Protein AF-A0A0L0BW23-F1 (afdb_monomer_lite)

Foldseek 3Di:
DDDDDDDDPVCLADWDKDKDKDKDWDWDQDPPRDTDTDIDIGIDMDTDHHQDDQLQEEEEEPQQFFDPPDAQEADLFPVDPPDGGDRFGDDCVTQLVVLNVVSVVVVHDYDYDNAAQVQDDLLSHLEYEAEAGAFAHDPVRLVVVLCSQAPQQYAYEYAYGAWAQLLQVLSWDQDPVVRDTGGHLTYSHNQVRVQLSCVQQQWHWFNFFWWDWWDQPPDIFTFGRFIFTDTDDQDPLKFWFKTFTARVSCCSNVVDDPVPPPRRGDITTFKIKDWDDPVSGDDRDDDQWADEDPPPPPPDDPPDDDDDDVVVVVVVVPVVDDDDDDPPPPPPDPPPPDPDDPDPSLRHAMYMYGGHNVLSTPPDTPHHPSVVVVQSSCCGRVVDHDPSRVVSGPSVVVVPPPPPGHHDGRYPPRPCQVRHPFADVVDRTHGDPGDDDDDDDDPPDPPDPDDPPPDDCVVVCVVVVVVPPDD

Organism: Lucilia cuprina (NCBI:txid7375)

pLDDT: mean 75.58, std 22.57, range [23.94, 98.06]

Radius of gyration: 25.09 Å; chains: 1; bounding box: 64×67×76 Å

Secondary structure (DSSP, 8-state):
--------GGGTT--EEEEEEEEEEEEEE-TTS-EEEEEEEEEEEEEE-PPPPGGGEEEEE-TTSPPSSSS--B-S-TT--S--B--S---TTTTTHHHHHHHHHTT-EEEEE-S-GGGS-GGG-SEEEEES--SPPPHHHHHHHHHHHHTS--EEEEE-----HHHHHHS-EEETTTTEEE--SS-SS-HHHHHHHHGGGT--EEEEEEEEEEEETTEEEEEEEEEEE------TT-EEEEEEEEEHHHHHHHT--TTTS----EEEEEEEEEE--GGG-PPP---SS--B--TTS--S-SS---S--HHHHHHHHHTTSS----------------S-----GGGS-EEEEES--TTT-SSS-SS--HHHHHHHHHHHHH----HHHHHT--HHHHTT-----PPP-B-TT--GGGT-SSEETTEEEEEPPPPPP----------SS-------THHHHHHHTTT----

Sequence (471 aa):
MLIGTIVNDKACFFEGESKGHITVKIQTSQFDDTFNTTTIIFPITVKIVSKPPRHKRILWDQFHNLQYPPGYIPRDNLRIKSDPLDWRSDHIHTNYRDMYQHLRNLGYYIDTLGMPYTCFNASNYGTLMIVDPEEEFFDEEIYKLQEDVFEFGLGIIIFADWYNSSVMNKMKFFDENTREWWIPDTGGSNIPALNDMLQGFGISLTDNVVEGYFRLGEHNMYYASGSTLGLFPKHPDNIVINAKLNDQGAEIINNVNIAAYNRIKTKYPIIGLFQMHPIDRKTISIPRLFGVINTGNDVFDTSNINISNPILNKRVLLESNMKSVTEIRDTNYNSKIEPGMFHDKNKLGRIVLMGDSNCIDSTFTDKYCLWLLKAFLEYTMNSYTSSLLKQLNSISLYSNIKTHQTLPRRVKNSRLYKFSKVVKPTNSLKKRHIQSCEELIFNKHYYNNLSKTVLNFAAFLNKLQEINYNL

InterPro domains:
  IPR050131 Subtilisin-like serine protease [PTHR43806] (44-228)
  IPR057032 MBTPS1, fourth domain [PF23090] (52-275)
  IPR057032 MBTPS1, fourth domain [PF23090] (328-388)

Structure (mmCIF, N/CA/C/O backbone):
data_AF-A0A0L0BW23-F1
#
_entry.id   AF-A0A0L0BW23-F1
#
loop_
_atom_site.group_PDB
_atom_site.id
_atom_site.type_symbol
_atom_site.label_atom_id
_atom_site.label_alt_id
_atom_site.label_comp_id
_atom_site.label_asym_id
_atom_site.label_entity_id
_atom_site.label_seq_id
_atom_site.pdbx_PDB_ins_code
_atom_site.Cartn_x
_atom_site.Cartn_y
_atom_site.Cartn_z
_atom_site.occupancy
_atom_site.B_iso_or_equiv
_atom_site.auth_seq_id
_atom_site.auth_comp_id
_atom_site.auth_asym_id
_atom_site.auth_atom_id
_atom_site.pdbx_PDB_model_num
ATOM 1 N N . MET A 1 1 ? -8.474 19.114 -11.677 1.00 39.12 1 MET A N 1
ATOM 2 C CA . MET A 1 1 ? -9.175 20.124 -10.859 1.00 39.12 1 MET A CA 1
ATOM 3 C C . MET A 1 1 ? -9.793 19.372 -9.697 1.00 39.12 1 MET A C 1
ATOM 5 O O . MET A 1 1 ? -10.620 18.511 -9.952 1.00 39.12 1 MET A O 1
ATOM 9 N N . LEU A 1 2 ? -9.330 19.607 -8.470 1.00 43.69 2 LEU A N 1
ATOM 10 C CA . LEU A 1 2 ? -9.950 19.044 -7.268 1.00 43.69 2 LEU A CA 1
ATOM 11 C C . LEU A 1 2 ? -10.985 20.049 -6.769 1.00 43.69 2 LEU A C 1
ATOM 13 O O . LEU A 1 2 ? -10.685 21.235 -6.648 1.00 43.69 2 LEU A O 1
ATOM 17 N N . ILE A 1 3 ? -12.209 19.587 -6.540 1.00 52.44 3 ILE A N 1
ATOM 18 C CA . ILE A 1 3 ? -13.288 20.400 -5.980 1.00 52.44 3 ILE A CA 1
ATOM 19 C C . ILE A 1 3 ? -13.660 19.750 -4.659 1.00 52.44 3 ILE A C 1
ATOM 21 O O . ILE A 1 3 ? -14.210 18.653 -4.636 1.00 52.44 3 ILE A O 1
ATOM 25 N N . GLY A 1 4 ? -13.302 20.417 -3.567 1.00 54.16 4 GLY A N 1
ATOM 26 C CA . GLY A 1 4 ? -13.593 19.976 -2.210 1.00 54.16 4 GLY A CA 1
ATOM 27 C C . GLY A 1 4 ? -14.682 20.837 -1.585 1.00 54.16 4 GLY A C 1
ATOM 28 O O . GLY A 1 4 ? -14.716 22.049 -1.785 1.00 54.16 4 GLY A O 1
ATOM 29 N N . THR A 1 5 ? -15.563 20.210 -0.809 1.00 57.28 5 THR A N 1
ATOM 30 C CA . THR A 1 5 ? -16.450 20.922 0.119 1.00 57.28 5 THR A CA 1
ATOM 31 C C . THR A 1 5 ? -15.951 20.634 1.524 1.00 57.28 5 THR A C 1
ATOM 33 O O . THR A 1 5 ? -15.813 19.470 1.890 1.00 57.28 5 THR A O 1
ATOM 36 N N . ILE A 1 6 ? -15.658 21.675 2.299 1.00 63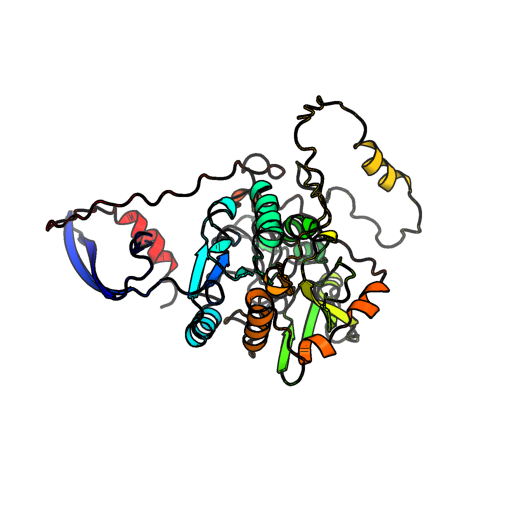.00 6 ILE A N 1
ATOM 37 C CA . ILE A 1 6 ? -15.149 21.536 3.665 1.00 63.00 6 ILE A CA 1
ATOM 38 C C . ILE A 1 6 ? -16.241 21.995 4.618 1.00 63.00 6 ILE A C 1
ATOM 40 O O . ILE A 1 6 ? -16.821 23.068 4.447 1.00 63.00 6 ILE A O 1
ATOM 44 N N . VAL A 1 7 ? -16.505 21.178 5.630 1.00 65.06 7 VAL A N 1
ATOM 45 C CA . VAL A 1 7 ? -17.408 21.515 6.727 1.00 65.06 7 VAL A CA 1
ATOM 46 C C . VAL A 1 7 ? -16.549 21.903 7.925 1.00 65.06 7 VAL A C 1
ATOM 48 O O . VAL A 1 7 ? -15.596 21.206 8.257 1.00 65.06 7 VAL A O 1
ATOM 51 N N . ASN A 1 8 ? -16.862 23.037 8.553 1.00 72.25 8 ASN A N 1
ATOM 52 C CA . ASN A 1 8 ? -16.177 23.488 9.766 1.00 72.25 8 ASN A CA 1
ATOM 53 C C . ASN A 1 8 ? -16.374 22.460 10.896 1.00 72.25 8 ASN A C 1
ATOM 55 O O . ASN A 1 8 ? -17.471 21.925 11.043 1.00 72.25 8 ASN A O 1
ATOM 59 N N . ASP A 1 9 ? -15.364 22.249 11.742 1.00 71.19 9 ASP A N 1
ATOM 60 C CA . ASP A 1 9 ? -15.430 21.345 12.900 1.00 71.19 9 ASP A CA 1
ATOM 61 C C . ASP A 1 9 ? -16.621 21.632 13.828 1.00 71.19 9 ASP A C 1
ATOM 63 O O . ASP A 1 9 ? -17.213 20.712 14.392 1.00 71.19 9 ASP A O 1
ATOM 67 N N . LYS A 1 10 ? -17.050 22.898 13.944 1.00 75.12 10 LYS A N 1
ATOM 68 C CA . LYS A 1 10 ? -18.252 23.271 14.721 1.00 75.12 10 LYS A CA 1
ATOM 69 C C . LYS A 1 10 ? -19.551 22.673 14.163 1.00 75.12 10 LYS A C 1
ATOM 71 O O . LYS A 1 10 ? -20.534 22.571 14.889 1.00 75.12 10 LYS A O 1
ATOM 76 N N . ALA A 1 11 ? -19.553 22.274 12.894 1.00 76.56 11 ALA A N 1
ATOM 77 C CA . ALA A 1 11 ? -20.663 21.651 12.182 1.00 76.56 11 ALA A CA 1
ATOM 78 C C . ALA A 1 11 ? -20.442 20.138 11.960 1.00 76.56 11 ALA A C 1
ATOM 80 O O . ALA A 1 11 ? -21.020 19.551 11.053 1.00 76.56 11 ALA A O 1
ATOM 81 N N . CYS A 1 12 ? -19.644 19.484 12.814 1.00 76.06 12 CYS A N 1
ATOM 82 C CA . CYS A 1 12 ? -19.354 18.042 12.772 1.00 76.06 12 CYS A CA 1
ATOM 83 C C . CYS A 1 12 ? -20.610 17.140 12.715 1.00 76.06 12 CYS A C 1
ATOM 85 O O . CYS A 1 12 ? -20.585 16.071 12.106 1.00 76.06 12 CYS A O 1
ATOM 87 N N . PHE A 1 13 ? -21.716 17.577 13.327 1.00 84.69 13 PHE A N 1
ATOM 88 C CA . PHE A 1 13 ? -22.992 16.848 13.371 1.00 84.69 13 PHE A CA 1
ATOM 89 C C . PHE A 1 13 ? -24.015 17.325 12.331 1.00 84.69 13 PHE A C 1
ATOM 91 O O . PHE A 1 13 ? -25.173 16.923 12.386 1.00 84.69 13 PHE A O 1
ATOM 98 N N . PHE A 1 14 ? -23.623 18.214 11.418 1.00 83.88 14 PHE A N 1
ATOM 99 C CA . PHE A 1 14 ? -24.536 18.746 10.417 1.00 83.88 14 PHE A CA 1
ATOM 100 C C . PHE A 1 14 ? -24.857 17.699 9.346 1.00 83.88 14 PHE A C 1
ATOM 102 O O . PHE A 1 14 ? -23.971 17.016 8.833 1.00 83.88 14 PHE A O 1
ATOM 109 N N . GLU A 1 15 ? -26.130 17.631 8.971 1.00 86.38 15 GLU A N 1
ATOM 110 C CA . GLU A 1 15 ? -26.631 16.812 7.873 1.00 86.38 15 GLU A CA 1
ATOM 111 C C . GLU A 1 15 ? -27.457 17.691 6.936 1.00 86.38 15 GLU A C 1
ATOM 113 O O . GLU A 1 15 ? -28.238 18.534 7.380 1.00 86.38 15 GLU A O 1
ATOM 118 N N . GLY A 1 16 ? -27.280 17.514 5.630 1.00 85.38 16 GLY A N 1
ATOM 119 C CA . GLY A 1 16 ? -27.999 18.312 4.646 1.00 85.38 16 GLY A CA 1
ATOM 120 C C . GLY A 1 16 ? -27.529 18.076 3.221 1.00 85.38 16 GLY A C 1
ATOM 121 O O . GLY A 1 16 ? -26.790 17.139 2.926 1.00 85.38 16 GLY A O 1
ATOM 122 N N . GLU A 1 17 ? -27.946 18.955 2.321 1.00 85.12 17 GLU A N 1
ATOM 123 C CA . GLU A 1 17 ? -27.514 18.954 0.927 1.00 85.12 17 GLU A CA 1
ATOM 124 C C . GLU A 1 17 ? -26.938 20.321 0.572 1.00 85.12 17 GLU A C 1
ATOM 126 O O . GLU A 1 17 ? -27.523 21.358 0.884 1.00 85.12 17 GLU A O 1
ATOM 131 N N . SER A 1 18 ? -25.797 20.318 -0.107 1.00 80.31 18 SER A N 1
ATOM 132 C CA . SER A 1 18 ? -25.211 21.499 -0.728 1.00 80.31 18 SER A CA 1
ATOM 133 C C . SER A 1 18 ? -25.379 21.395 -2.237 1.00 80.31 18 SER A C 1
ATOM 135 O O . SER A 1 18 ? -25.092 20.354 -2.829 1.00 80.31 18 SER A O 1
ATOM 137 N N . LYS A 1 19 ? -25.862 22.463 -2.868 1.00 83.75 19 LYS A N 1
ATOM 138 C CA . LYS A 1 19 ? -26.079 22.534 -4.316 1.00 83.75 19 LYS A CA 1
ATOM 139 C C . LYS A 1 19 ? -25.205 23.634 -4.898 1.00 83.75 19 LYS A C 1
ATOM 141 O O . LYS A 1 19 ? -25.092 24.715 -4.329 1.00 83.75 19 LYS A O 1
ATOM 146 N N . GLY A 1 20 ? -24.600 23.357 -6.042 1.00 80.94 20 GLY A N 1
ATOM 147 C CA . GLY A 1 20 ? -23.739 24.280 -6.767 1.00 80.94 20 GLY A CA 1
ATOM 148 C C . GLY A 1 20 ? -23.702 23.939 -8.249 1.00 80.94 20 GLY A C 1
ATOM 149 O O . GLY A 1 20 ? -24.426 23.064 -8.721 1.00 80.94 20 GLY A O 1
ATOM 150 N N . HIS A 1 21 ? -22.863 24.636 -9.001 1.00 81.12 21 HIS A N 1
ATOM 151 C CA . HIS A 1 21 ? -22.611 24.311 -10.398 1.00 81.12 21 HIS A CA 1
ATOM 152 C C . HIS A 1 21 ? -21.167 24.648 -10.772 1.00 81.12 21 HIS A C 1
ATOM 154 O O . HIS A 1 21 ? -20.599 25.616 -10.269 1.00 81.12 21 HIS A O 1
ATOM 160 N N . ILE A 1 22 ? -20.572 23.848 -11.654 1.00 82.88 22 ILE A N 1
ATOM 161 C CA . ILE A 1 22 ? -19.293 24.149 -12.300 1.00 82.88 22 ILE A CA 1
ATOM 162 C C . ILE A 1 22 ? -19.591 24.734 -13.668 1.00 82.88 22 ILE A C 1
ATOM 164 O O . ILE A 1 22 ? -20.275 24.112 -14.475 1.00 82.88 22 ILE A O 1
ATOM 168 N N . THR A 1 23 ? -19.018 25.894 -13.951 1.00 82.56 23 THR A N 1
ATOM 169 C CA . THR A 1 23 ? -19.115 26.528 -15.263 1.00 82.56 23 THR A CA 1
ATOM 170 C C . THR A 1 23 ? -17.801 26.340 -16.011 1.00 82.56 23 THR A C 1
ATOM 172 O O . THR A 1 23 ? -16.781 26.905 -15.620 1.00 82.56 23 THR A O 1
ATOM 175 N N . VAL A 1 24 ? -17.819 25.564 -17.094 1.00 84.81 24 VAL A N 1
ATOM 176 C CA . VAL A 1 24 ? -16.678 25.379 -17.999 1.00 84.81 24 VAL A CA 1
ATOM 177 C C . VAL A 1 24 ? -16.881 26.265 -19.221 1.00 84.81 24 VAL A C 1
ATOM 179 O O . VAL A 1 24 ? -17.866 26.122 -19.940 1.00 84.81 24 VAL A O 1
ATOM 182 N N . LYS A 1 25 ? -15.956 27.198 -19.457 1.00 85.31 25 LYS A N 1
ATOM 183 C CA . LYS A 1 25 ? -15.971 28.081 -20.630 1.00 85.31 25 LYS A CA 1
ATOM 184 C C . LYS A 1 25 ? -14.953 27.589 -21.644 1.00 85.31 25 LYS A C 1
ATOM 186 O O . LYS A 1 25 ? -13.765 27.754 -21.408 1.00 85.31 25 LYS A O 1
ATOM 191 N N . ILE A 1 26 ? -15.408 26.999 -22.740 1.00 86.00 26 ILE A N 1
ATOM 192 C CA . ILE A 1 26 ? -14.562 26.507 -23.826 1.00 86.00 26 ILE A CA 1
ATOM 193 C C . ILE A 1 26 ? -14.404 27.626 -24.850 1.00 86.00 26 ILE A C 1
ATOM 195 O O . ILE A 1 26 ? -15.394 28.133 -25.374 1.00 86.00 26 ILE A O 1
ATOM 199 N N . GLN A 1 27 ? -13.163 28.015 -25.127 1.00 84.44 27 GLN A N 1
ATOM 200 C CA . GLN A 1 27 ? -12.836 28.986 -26.168 1.00 84.44 27 GLN A CA 1
ATOM 201 C C . GLN A 1 27 ? -12.273 28.247 -27.381 1.00 84.44 27 GLN A C 1
ATOM 203 O O . GLN A 1 27 ? -11.244 27.584 -27.279 1.00 84.44 27 GLN A O 1
ATOM 208 N N . THR A 1 28 ? -12.953 28.352 -28.519 1.00 81.88 28 THR A N 1
ATOM 209 C CA . THR A 1 28 ? -12.502 27.798 -29.799 1.00 81.88 28 THR A CA 1
ATOM 210 C C . THR A 1 28 ? -12.083 28.934 -30.723 1.00 81.88 28 THR A C 1
ATOM 212 O O . THR A 1 28 ? -12.876 29.847 -30.963 1.00 81.88 28 THR A O 1
ATOM 215 N N . SER A 1 29 ? -10.858 28.869 -31.242 1.00 78.94 29 SER A N 1
ATOM 216 C CA . SER A 1 29 ? -10.360 29.794 -32.264 1.00 78.94 29 SER A CA 1
ATOM 217 C C . SER A 1 29 ? -10.845 29.356 -33.646 1.00 78.94 29 SER A C 1
ATOM 219 O O . SER A 1 29 ? -10.688 28.187 -33.999 1.00 78.94 29 SER A O 1
ATOM 221 N N . GLN A 1 30 ? -11.418 30.271 -34.429 1.00 74.19 30 GLN A N 1
ATOM 222 C CA . GLN A 1 30 ? -11.630 30.082 -35.872 1.00 74.19 30 GLN A CA 1
ATOM 223 C C . GLN A 1 30 ? -10.458 30.663 -36.682 1.00 74.19 30 GLN A C 1
ATOM 225 O O . GLN A 1 30 ? -9.606 31.353 -36.127 1.00 74.19 30 GLN A O 1
ATOM 230 N N . PHE A 1 31 ? -10.411 30.352 -37.985 1.00 66.44 31 PHE A N 1
ATOM 231 C CA . PHE A 1 31 ? -9.346 30.764 -38.914 1.00 66.44 31 PHE A CA 1
ATOM 232 C C . PHE A 1 31 ? -9.190 32.295 -39.069 1.00 66.44 31 PHE A C 1
ATOM 234 O O . PHE A 1 31 ? -8.135 32.731 -39.512 1.00 66.44 31 PHE A O 1
ATOM 241 N N . ASP A 1 32 ? -10.182 33.090 -38.648 1.00 62.34 32 ASP A N 1
ATOM 242 C CA . ASP A 1 32 ? -10.215 34.558 -38.785 1.00 62.34 32 ASP A CA 1
ATOM 243 C C . ASP A 1 32 ? -10.050 35.313 -37.442 1.00 62.34 32 ASP A C 1
ATOM 245 O O . ASP A 1 32 ? -10.725 36.314 -37.209 1.00 62.34 32 ASP A O 1
ATOM 249 N N . ASP A 1 33 ? -9.225 34.823 -36.505 1.00 64.12 33 ASP A N 1
ATOM 250 C CA . ASP A 1 33 ? -8.967 35.458 -35.187 1.00 64.12 33 ASP A CA 1
ATOM 251 C C . ASP A 1 33 ? -10.222 35.727 -34.316 1.00 64.12 33 ASP A C 1
ATOM 253 O O . ASP A 1 33 ? -10.187 36.449 -33.314 1.00 64.12 33 ASP A O 1
ATOM 257 N N . THR A 1 34 ? -11.356 35.110 -34.652 1.00 69.75 34 THR A N 1
ATOM 258 C CA . THR A 1 34 ? -12.592 35.173 -33.866 1.00 69.75 34 THR A CA 1
ATOM 259 C C . THR A 1 34 ? -12.654 34.006 -32.879 1.00 69.75 34 THR A C 1
ATOM 261 O O . THR A 1 34 ? -12.504 32.835 -33.238 1.00 69.75 34 THR A O 1
ATOM 264 N N . PHE A 1 35 ? -12.874 34.322 -31.597 1.00 75.50 35 PHE A N 1
ATOM 265 C CA . PHE A 1 35 ? -13.019 33.327 -30.533 1.00 75.50 35 PHE A CA 1
ATOM 266 C C . PHE A 1 35 ? -14.495 33.067 -30.241 1.00 75.50 35 PHE A C 1
ATOM 268 O O . PHE A 1 35 ? -15.178 33.906 -29.648 1.00 75.50 35 PHE A O 1
ATOM 275 N N . ASN A 1 36 ? -14.976 31.868 -30.561 1.00 79.94 36 ASN A N 1
ATOM 276 C CA . ASN A 1 36 ? -16.272 31.414 -30.068 1.00 79.94 36 ASN A CA 1
ATOM 277 C C . ASN A 1 36 ? -16.104 30.878 -28.647 1.00 79.94 36 ASN A C 1
ATOM 279 O O . ASN A 1 36 ? -15.325 29.959 -28.399 1.00 79.94 36 ASN A O 1
ATOM 283 N N . THR A 1 37 ? -16.832 31.468 -27.697 1.00 82.31 37 THR A N 1
ATOM 284 C CA . THR A 1 37 ? -16.856 30.996 -26.308 1.00 82.31 37 THR A CA 1
ATOM 285 C C . THR A 1 37 ? -18.155 30.240 -26.060 1.00 82.31 37 THR A C 1
ATOM 287 O O . THR A 1 37 ? -19.226 30.842 -26.034 1.00 82.31 37 THR A O 1
ATOM 290 N N . THR A 1 38 ? -18.074 28.932 -25.834 1.00 86.25 38 THR A N 1
ATOM 291 C CA . THR A 1 38 ? -19.207 28.124 -25.372 1.00 86.25 38 THR A CA 1
ATOM 292 C C . THR A 1 38 ? -19.102 27.913 -23.867 1.00 86.25 38 THR A C 1
ATOM 294 O O . THR A 1 38 ? -18.020 27.720 -23.320 1.00 86.25 38 THR A O 1
ATOM 297 N N . THR A 1 39 ? -20.224 28.021 -23.160 1.00 89.12 39 THR A N 1
ATOM 298 C CA . THR A 1 39 ? -20.264 27.858 -21.703 1.00 89.12 39 THR A CA 1
ATOM 299 C C . THR A 1 39 ? -21.129 26.656 -21.362 1.00 89.12 39 THR A C 1
ATOM 301 O O . THR A 1 39 ? -22.306 26.632 -21.706 1.00 89.12 39 THR A O 1
ATOM 304 N N . ILE A 1 40 ? -20.548 25.673 -20.679 1.00 89.62 40 ILE A N 1
ATOM 305 C CA . ILE A 1 40 ? -21.228 24.468 -20.204 1.00 89.62 40 ILE A CA 1
ATOM 306 C C . ILE A 1 40 ? -21.357 24.565 -18.686 1.00 89.62 40 ILE A C 1
ATOM 308 O O . ILE A 1 40 ? -20.383 24.866 -17.995 1.00 89.62 40 ILE A O 1
ATOM 312 N N . ILE A 1 41 ? -22.560 24.326 -18.166 1.00 87.56 41 ILE A N 1
ATOM 313 C CA . ILE A 1 41 ? -22.857 24.383 -16.733 1.00 87.56 41 ILE A CA 1
ATOM 314 C C . ILE A 1 41 ? -23.164 22.967 -16.247 1.00 87.56 41 ILE A C 1
ATOM 316 O O . ILE A 1 41 ? -24.126 22.349 -16.693 1.00 87.56 41 ILE A O 1
ATOM 320 N N . PHE A 1 42 ? -22.362 22.468 -15.312 1.00 86.94 42 PHE A N 1
ATOM 321 C CA . PHE A 1 42 ? -22.541 21.172 -14.667 1.00 86.94 42 PHE A CA 1
ATOM 322 C C . PHE A 1 42 ? -23.123 21.378 -13.265 1.00 86.94 42 PHE A C 1
ATOM 324 O O . PHE A 1 42 ? -22.395 21.835 -12.381 1.00 86.94 42 PHE A O 1
ATOM 331 N N . PRO A 1 43 ? -24.412 21.085 -13.022 1.00 86.38 43 PRO A N 1
ATOM 332 C CA . PRO A 1 43 ? -24.974 21.155 -11.680 1.00 86.38 43 PRO A CA 1
ATOM 333 C C . PRO A 1 43 ? -24.372 20.060 -10.793 1.00 86.38 43 PRO A C 1
ATOM 335 O O . PRO A 1 43 ? -24.221 18.914 -11.209 1.00 86.38 43 PRO A O 1
ATOM 338 N N . ILE A 1 44 ? -24.050 20.411 -9.552 1.00 83.75 44 ILE A N 1
ATOM 339 C CA . ILE A 1 44 ? -23.517 19.500 -8.540 1.00 83.75 44 ILE A CA 1
ATOM 340 C C . ILE A 1 44 ? -24.403 19.560 -7.309 1.00 83.75 44 ILE A C 1
ATOM 342 O O . ILE A 1 44 ? -24.734 20.635 -6.816 1.00 83.75 44 ILE A O 1
ATOM 346 N N . THR A 1 45 ? -24.748 18.387 -6.791 1.00 82.50 45 THR A N 1
ATOM 347 C CA . THR A 1 45 ? -25.376 18.239 -5.480 1.00 82.50 45 THR A CA 1
ATOM 348 C C . THR A 1 45 ? -24.490 17.340 -4.630 1.00 82.50 45 THR A C 1
ATOM 350 O O . THR A 1 45 ? -24.176 16.222 -5.030 1.00 82.50 45 THR A O 1
ATOM 353 N N . VAL A 1 46 ? -24.070 17.838 -3.471 1.00 83.25 46 VAL A N 1
ATOM 354 C CA . VAL A 1 46 ? -23.261 17.110 -2.492 1.00 83.25 46 VAL A CA 1
ATOM 355 C C . VAL A 1 46 ? -24.111 16.879 -1.255 1.00 83.25 46 VAL A C 1
ATOM 357 O O . VAL A 1 46 ? -24.581 17.827 -0.627 1.00 83.25 46 VAL A O 1
ATOM 360 N N . LYS A 1 47 ? -24.290 15.614 -0.881 1.00 83.50 47 LYS A N 1
ATOM 361 C CA . LYS A 1 47 ? -24.918 15.256 0.388 1.00 83.50 47 LYS A CA 1
ATOM 362 C C . LYS A 1 47 ? -23.892 15.389 1.510 1.00 83.50 47 LYS A C 1
ATOM 364 O O . LYS A 1 47 ? -22.843 14.750 1.465 1.00 83.50 47 LYS A O 1
ATOM 369 N N . ILE A 1 48 ? -24.206 16.205 2.508 1.00 83.94 48 ILE A N 1
ATOM 370 C CA . ILE A 1 48 ? -23.407 16.375 3.717 1.00 83.94 48 ILE A CA 1
ATOM 371 C C . ILE A 1 48 ? -23.976 15.441 4.783 1.00 83.94 48 ILE A C 1
ATOM 373 O O . ILE A 1 48 ? -25.177 15.450 5.056 1.00 83.94 48 ILE A O 1
ATOM 377 N N . VAL A 1 49 ? -23.106 14.618 5.357 1.00 85.88 49 VAL A N 1
ATOM 378 C CA . VAL A 1 49 ? -23.431 13.699 6.449 1.00 85.88 49 VAL A CA 1
ATOM 379 C C . VAL A 1 49 ? -22.630 14.080 7.685 1.00 85.88 49 VAL A C 1
ATOM 381 O O . VAL A 1 49 ? -21.538 14.641 7.569 1.00 85.88 49 VAL A O 1
ATOM 384 N N . SER A 1 50 ? -23.155 13.727 8.854 1.00 88.62 50 SER A N 1
ATOM 385 C CA . SER A 1 50 ? -22.432 13.852 10.112 1.00 88.62 50 SER A CA 1
ATOM 386 C C . SER A 1 50 ? -21.125 13.052 10.068 1.00 88.62 50 SER A C 1
ATOM 388 O O . SER A 1 50 ? -21.008 12.044 9.359 1.00 88.62 50 SER A O 1
ATOM 390 N N . LYS A 1 51 ? -20.111 13.512 10.813 1.00 88.25 51 LYS A N 1
ATOM 391 C CA . LYS A 1 51 ? -18.792 12.869 10.850 1.00 88.25 51 LYS A CA 1
ATOM 392 C C . LYS A 1 51 ? -18.942 11.388 11.229 1.00 88.25 51 LYS A C 1
ATOM 394 O O . LYS A 1 51 ? -19.370 11.092 12.348 1.00 88.25 51 LYS A O 1
ATOM 399 N N . PRO A 1 52 ? -18.555 10.450 10.344 1.00 91.62 52 PRO A N 1
ATOM 400 C CA . PRO A 1 52 ? -18.700 9.031 10.628 1.00 91.62 52 PRO A CA 1
ATOM 401 C C . PRO A 1 52 ? -17.867 8.619 11.849 1.00 91.62 52 PRO A C 1
ATOM 403 O O . PRO A 1 52 ? -16.802 9.197 12.099 1.00 91.62 52 PRO A O 1
ATOM 406 N N . PRO A 1 53 ? -18.297 7.592 12.601 1.00 92.44 53 PRO A N 1
ATOM 407 C CA . PRO A 1 53 ? -17.517 7.094 13.721 1.00 92.44 53 PRO A CA 1
ATOM 408 C C . PRO A 1 53 ? -16.167 6.548 13.240 1.00 92.44 53 PRO A C 1
ATOM 410 O O . PRO A 1 53 ? -16.053 5.997 12.144 1.00 92.44 53 PRO A O 1
ATOM 413 N N . ARG A 1 54 ? -15.145 6.652 14.097 1.00 91.81 54 ARG A N 1
ATOM 414 C CA . ARG A 1 54 ? -13.753 6.274 13.795 1.00 91.81 54 ARG A CA 1
ATOM 415 C C . ARG A 1 54 ? -13.620 4.876 13.173 1.00 91.81 54 ARG A C 1
ATOM 417 O O . ARG A 1 54 ? -12.948 4.726 12.161 1.00 91.81 54 ARG A O 1
ATOM 424 N N . HIS A 1 55 ? -14.320 3.878 13.716 1.00 91.69 55 HIS A N 1
ATOM 425 C CA . HIS A 1 55 ? -14.306 2.481 13.248 1.00 91.69 55 HIS A CA 1
ATOM 426 C C . HIS A 1 55 ? -15.001 2.249 11.888 1.00 91.69 55 HIS A C 1
ATOM 428 O O . HIS A 1 55 ? -15.153 1.111 11.458 1.00 91.69 55 HIS A O 1
ATOM 434 N N . LYS A 1 56 ? -15.473 3.307 11.216 1.00 94.06 56 LYS A N 1
ATOM 435 C CA . LYS A 1 56 ? -15.966 3.266 9.831 1.00 94.06 56 LYS A CA 1
ATOM 436 C C . LYS A 1 56 ? -15.128 4.117 8.880 1.00 94.06 56 LYS A C 1
ATOM 438 O O . LYS A 1 56 ? -15.450 4.171 7.698 1.00 94.06 56 LYS A O 1
ATOM 443 N N . ARG A 1 57 ? -14.089 4.797 9.373 1.00 95.38 57 ARG A N 1
ATOM 444 C CA . ARG A 1 57 ? -13.259 5.715 8.587 1.00 95.38 57 ARG A CA 1
ATOM 445 C C . ARG A 1 57 ? -11.923 5.074 8.247 1.00 95.38 57 ARG A C 1
ATOM 447 O O . ARG A 1 57 ? -11.151 4.726 9.143 1.00 95.38 57 ARG A O 1
ATOM 454 N N . ILE A 1 58 ? -11.675 4.956 6.953 1.00 97.38 58 ILE A N 1
ATOM 455 C CA . ILE A 1 58 ? -10.453 4.444 6.349 1.00 97.38 58 ILE A CA 1
ATOM 456 C C . ILE A 1 58 ? -9.719 5.636 5.741 1.00 97.38 58 ILE A C 1
ATOM 458 O O . ILE A 1 58 ? -10.329 6.459 5.058 1.00 97.38 58 ILE A O 1
ATOM 462 N N . LEU A 1 59 ? -8.421 5.729 5.996 1.00 97.25 59 LEU A N 1
ATOM 463 C CA . LEU A 1 59 ? -7.539 6.653 5.299 1.00 97.25 59 LEU A CA 1
ATOM 464 C C . LEU A 1 59 ? -6.771 5.859 4.245 1.00 97.25 59 LEU A C 1
ATOM 466 O O . LEU A 1 59 ? -6.109 4.886 4.590 1.00 97.25 59 LEU A O 1
ATOM 470 N N . TRP A 1 60 ? -6.902 6.235 2.980 1.00 96.88 60 TRP A N 1
ATOM 471 C CA . TRP A 1 60 ? -6.145 5.667 1.869 1.00 96.88 60 TRP A CA 1
ATOM 472 C C . TRP A 1 60 ? -4.891 6.499 1.641 1.00 96.88 60 TRP A C 1
ATOM 474 O O . TRP A 1 60 ? -4.998 7.709 1.441 1.00 96.88 60 TRP A O 1
ATOM 484 N N . ASP A 1 61 ? -3.723 5.874 1.664 1.00 96.44 61 ASP A N 1
ATOM 485 C CA . ASP A 1 61 ? -2.479 6.537 1.302 1.00 96.44 61 ASP A CA 1
ATOM 486 C C . ASP A 1 61 ? -2.352 6.658 -0.222 1.00 96.44 61 ASP A C 1
ATOM 488 O O . ASP A 1 61 ? -2.226 5.658 -0.912 1.00 96.44 61 ASP A O 1
ATOM 492 N N . GLN A 1 62 ? -2.402 7.889 -0.737 1.00 94.12 62 GLN A N 1
ATOM 493 C CA . GLN A 1 62 ? -2.112 8.210 -2.141 1.00 94.12 62 GLN A CA 1
ATOM 494 C C . GLN A 1 62 ? -0.742 8.894 -2.284 1.00 94.12 62 GLN A C 1
ATOM 496 O O . GLN A 1 62 ? -0.233 9.073 -3.394 1.00 94.12 62 GLN A O 1
ATOM 501 N N . PHE A 1 63 ? -0.149 9.346 -1.173 1.00 93.56 63 PHE A N 1
ATOM 502 C CA . PHE A 1 63 ? 1.094 10.103 -1.192 1.00 93.56 63 PHE A CA 1
ATOM 503 C C . PHE A 1 63 ? 2.296 9.212 -1.496 1.00 93.56 63 PHE A C 1
ATOM 505 O O . PHE A 1 63 ? 3.264 9.732 -2.043 1.00 93.56 63 PHE A O 1
ATOM 512 N N . HIS A 1 64 ? 2.229 7.902 -1.249 1.00 94.56 64 HIS A N 1
ATOM 513 C CA . HIS A 1 64 ? 3.343 6.989 -1.528 1.00 94.56 64 HIS A CA 1
ATOM 514 C C . HIS A 1 64 ? 3.207 6.152 -2.813 1.00 94.56 64 HIS A C 1
ATOM 516 O O . HIS A 1 64 ? 4.086 5.341 -3.094 1.00 94.56 64 HIS A O 1
ATOM 522 N N . ASN A 1 65 ? 2.186 6.397 -3.643 1.00 92.12 65 ASN A N 1
ATOM 523 C CA . ASN A 1 65 ? 2.140 5.890 -5.023 1.00 92.12 65 ASN A CA 1
ATOM 524 C C . ASN A 1 65 ? 2.812 6.880 -5.986 1.00 92.12 65 ASN A C 1
ATOM 526 O O . ASN A 1 65 ? 2.787 8.106 -5.762 1.00 92.12 65 ASN A O 1
ATOM 530 N N . LEU A 1 66 ? 3.397 6.387 -7.075 1.00 87.56 66 LEU A N 1
ATOM 531 C CA . LEU A 1 66 ? 3.930 7.235 -8.135 1.00 87.56 66 LEU A CA 1
ATOM 532 C C . LEU A 1 66 ? 2.817 7.735 -9.062 1.00 87.56 66 LEU A C 1
ATOM 534 O O . LEU A 1 66 ? 1.733 7.168 -9.176 1.00 87.56 66 LEU A O 1
ATOM 538 N N . GLN A 1 67 ? 3.074 8.869 -9.715 1.00 82.81 67 GLN A N 1
ATOM 539 C CA . GLN A 1 67 ? 2.189 9.379 -10.760 1.00 82.81 67 GLN A CA 1
ATOM 540 C C . GLN A 1 67 ? 2.671 8.880 -12.113 1.00 82.81 67 GLN A C 1
ATOM 542 O O . GLN A 1 67 ? 3.799 9.170 -12.509 1.00 82.81 67 GLN A O 1
ATOM 547 N N . TYR A 1 68 ? 1.797 8.170 -12.820 1.00 76.12 68 TYR A N 1
ATOM 548 C CA . TYR A 1 68 ? 2.093 7.593 -14.123 1.00 76.12 68 TYR A CA 1
ATOM 549 C C . TYR A 1 68 ? 1.944 8.597 -15.272 1.00 76.12 68 TYR A C 1
ATOM 551 O O . TYR A 1 68 ? 0.981 9.367 -15.258 1.00 76.12 68 TYR A O 1
ATOM 559 N N . PRO A 1 69 ? 2.843 8.580 -16.282 1.00 66.56 69 PRO A N 1
ATOM 560 C CA . PRO A 1 69 ? 4.089 7.799 -16.375 1.00 66.56 69 PRO A CA 1
ATOM 561 C C . PRO A 1 69 ? 5.335 8.618 -15.952 1.00 66.56 69 PRO A C 1
ATOM 563 O O . PRO A 1 69 ? 5.614 9.635 -16.590 1.00 66.56 69 PRO A O 1
ATOM 566 N N . PRO A 1 70 ? 6.158 8.201 -14.959 1.00 68.50 70 PRO A N 1
ATOM 567 C CA . PRO A 1 70 ? 7.371 8.946 -14.619 1.00 68.50 70 PRO A CA 1
ATOM 568 C C . PRO A 1 70 ? 8.684 8.257 -15.054 1.00 68.50 70 PRO A C 1
ATOM 570 O O . PRO A 1 70 ? 9.725 8.915 -15.093 1.00 68.50 70 PRO A O 1
ATOM 573 N N . GLY A 1 71 ? 8.668 6.954 -15.375 1.00 79.00 71 GLY A N 1
ATOM 574 C CA . GLY A 1 71 ? 9.857 6.127 -15.628 1.00 79.00 71 GLY A CA 1
ATOM 575 C C . GLY A 1 71 ? 9.516 4.673 -15.986 1.00 79.00 71 GLY A C 1
ATOM 576 O O . GLY A 1 71 ? 8.375 4.382 -16.340 1.00 79.00 71 GLY A O 1
ATOM 577 N N . TYR A 1 72 ? 10.497 3.760 -15.908 1.00 85.06 72 TYR A N 1
ATOM 578 C CA . TYR A 1 72 ? 10.229 2.330 -16.124 1.00 85.06 72 TYR A CA 1
ATOM 579 C C . TYR A 1 72 ? 9.721 1.705 -14.826 1.00 85.06 72 TYR A C 1
ATOM 581 O O . TYR A 1 72 ? 10.522 1.309 -13.976 1.00 85.06 72 TYR A O 1
ATOM 589 N N . ILE A 1 73 ? 8.403 1.585 -14.708 1.00 85.00 73 ILE A N 1
ATOM 590 C CA . ILE A 1 73 ? 7.751 0.826 -13.644 1.00 85.00 73 ILE A CA 1
ATOM 591 C C . ILE A 1 73 ? 7.170 -0.462 -14.250 1.00 85.00 73 ILE A C 1
ATOM 593 O O . ILE A 1 73 ? 6.424 -0.382 -15.233 1.00 85.00 73 ILE A O 1
ATOM 597 N N . PRO A 1 74 ? 7.585 -1.645 -13.766 1.00 85.06 74 PRO A N 1
ATOM 598 C CA . PRO A 1 74 ? 7.110 -2.918 -14.280 1.00 85.06 74 PRO A CA 1
ATOM 599 C C . PRO A 1 74 ? 5.703 -3.231 -13.759 1.00 85.06 74 PRO A C 1
ATOM 601 O O . PRO A 1 74 ? 5.253 -2.649 -12.785 1.00 85.06 74 PRO A O 1
ATOM 604 N N . ARG A 1 75 ? 5.035 -4.204 -14.380 1.00 85.62 75 ARG A N 1
ATOM 605 C CA . ARG A 1 75 ? 3.771 -4.757 -13.873 1.00 85.62 75 ARG A CA 1
ATOM 606 C C . ARG A 1 75 ? 3.929 -5.418 -12.507 1.00 85.62 75 ARG A C 1
ATOM 608 O O . ARG A 1 75 ? 4.926 -6.104 -12.263 1.00 85.62 75 ARG A O 1
ATOM 615 N N . ASP A 1 76 ? 2.855 -5.402 -11.733 1.00 85.88 76 ASP A N 1
ATOM 616 C CA . ASP A 1 76 ? 2.747 -6.197 -10.505 1.00 85.88 76 ASP A CA 1
ATOM 617 C C . ASP A 1 76 ? 2.749 -7.692 -10.832 1.00 85.88 76 ASP A C 1
ATOM 619 O O . ASP A 1 76 ? 3.536 -8.467 -10.296 1.00 85.88 76 ASP A O 1
ATOM 623 N N . ASN A 1 77 ? 1.940 -8.108 -11.815 1.00 86.31 77 ASN A N 1
ATOM 624 C CA . ASN A 1 77 ? 1.842 -9.506 -12.219 1.00 86.31 77 ASN A CA 1
ATOM 625 C C . ASN A 1 77 ? 2.866 -9.874 -13.304 1.00 86.31 77 ASN A C 1
ATOM 627 O O . ASN A 1 77 ? 2.632 -9.715 -14.508 1.00 86.31 77 ASN A O 1
ATOM 631 N N . LEU A 1 78 ? 3.961 -10.504 -12.880 1.00 85.56 78 LEU A N 1
ATOM 632 C CA . LEU A 1 78 ? 5.090 -10.881 -13.737 1.00 85.56 78 LEU A CA 1
ATOM 633 C C . LEU A 1 78 ? 4.786 -11.981 -14.768 1.00 85.56 78 LEU A C 1
ATOM 635 O O . LEU A 1 78 ? 5.629 -12.285 -15.619 1.00 85.56 78 LEU A O 1
ATOM 639 N N . ARG A 1 79 ? 3.600 -12.604 -14.728 1.00 82.31 79 ARG A N 1
ATOM 640 C CA . ARG A 1 79 ? 3.190 -13.557 -15.774 1.00 82.31 79 ARG A CA 1
ATOM 641 C C . ARG A 1 79 ? 2.817 -12.876 -17.085 1.00 82.31 79 ARG A C 1
ATOM 643 O O . ARG A 1 79 ? 2.890 -13.520 -18.135 1.00 82.31 79 ARG A O 1
ATOM 650 N N . ILE A 1 80 ? 2.385 -11.620 -17.036 1.00 78.25 80 ILE A N 1
ATOM 651 C CA . ILE A 1 80 ? 1.945 -10.879 -18.217 1.00 78.25 80 ILE A CA 1
ATOM 652 C C . ILE A 1 80 ? 3.190 -10.360 -18.941 1.00 78.25 80 ILE A C 1
ATOM 654 O O . ILE A 1 80 ? 3.895 -9.495 -18.441 1.00 78.25 80 ILE A O 1
ATOM 658 N N . LYS A 1 81 ? 3.478 -10.915 -20.126 1.00 73.00 81 LYS A N 1
ATOM 659 C CA . LYS A 1 81 ? 4.684 -10.587 -20.917 1.00 73.00 81 LYS A CA 1
ATOM 660 C C . LYS A 1 81 ? 4.424 -9.683 -22.126 1.00 73.00 81 LYS A C 1
ATOM 662 O O . LYS A 1 81 ? 5.362 -9.359 -22.843 1.00 73.00 81 LYS A O 1
ATOM 667 N N . SER A 1 82 ? 3.164 -9.345 -22.403 1.00 69.56 82 SER A N 1
ATOM 668 C CA . SER A 1 82 ? 2.773 -8.611 -23.615 1.00 69.56 82 SER A CA 1
ATOM 669 C C . SER A 1 82 ? 3.131 -7.125 -23.578 1.00 69.56 82 SER A C 1
ATOM 671 O O . SER A 1 82 ? 3.288 -6.528 -24.636 1.00 69.56 82 SER A O 1
ATOM 673 N N . ASP A 1 83 ? 3.244 -6.542 -22.383 1.00 70.69 83 ASP A N 1
ATOM 674 C CA . ASP A 1 83 ? 3.565 -5.131 -22.163 1.00 70.69 83 ASP A CA 1
ATOM 675 C C . ASP A 1 83 ? 4.388 -5.002 -20.870 1.00 70.69 83 ASP A C 1
ATOM 677 O O . ASP A 1 83 ? 3.902 -5.418 -19.812 1.00 70.69 83 ASP A O 1
ATOM 681 N N . PRO A 1 84 ? 5.633 -4.495 -20.937 1.00 70.69 84 PRO A N 1
ATOM 682 C CA . PRO A 1 84 ? 6.508 -4.422 -19.776 1.00 70.69 84 PRO A CA 1
ATOM 683 C C . PRO A 1 84 ? 6.134 -3.307 -18.794 1.00 70.69 84 PRO A C 1
ATOM 685 O O . PRO A 1 84 ? 6.610 -3.369 -17.663 1.00 70.69 84 PRO A O 1
ATOM 688 N N . LEU A 1 85 ? 5.347 -2.303 -19.201 1.00 75.81 85 LEU A N 1
ATOM 689 C CA . LEU A 1 85 ? 5.070 -1.113 -18.392 1.00 75.81 85 LEU A CA 1
ATOM 690 C C . LEU A 1 85 ? 3.723 -1.207 -17.687 1.00 75.81 85 LEU A C 1
ATOM 692 O O . LEU A 1 85 ? 2.727 -1.605 -18.303 1.00 75.81 85 LEU A O 1
ATOM 696 N N . ASP A 1 86 ? 3.673 -0.753 -16.432 1.00 76.19 86 ASP A N 1
ATOM 697 C CA . ASP A 1 86 ? 2.396 -0.349 -15.860 1.00 76.19 86 ASP A CA 1
ATOM 698 C C . ASP A 1 86 ? 2.025 1.075 -16.283 1.00 76.19 86 ASP A C 1
ATOM 700 O O . ASP A 1 86 ? 2.801 2.023 -16.180 1.00 76.19 86 ASP A O 1
ATOM 704 N N . TRP A 1 87 ? 0.824 1.203 -16.833 1.00 71.75 87 TRP A N 1
ATOM 705 C CA . TRP A 1 87 ? 0.227 2.461 -17.283 1.00 71.75 87 TRP A CA 1
ATOM 706 C C . TRP A 1 87 ? -1.034 2.801 -16.496 1.00 71.75 87 TRP A C 1
ATOM 708 O O . TRP A 1 87 ? -1.619 3.872 -16.682 1.00 71.75 87 TRP A O 1
ATOM 718 N N . ARG A 1 88 ? -1.495 1.887 -15.642 1.00 70.25 88 ARG A N 1
ATOM 719 C CA . ARG A 1 88 ? -2.729 2.039 -14.891 1.00 70.25 88 ARG A CA 1
ATOM 720 C C . ARG A 1 88 ? -2.373 2.616 -13.534 1.00 70.25 88 ARG A C 1
ATOM 722 O O . ARG A 1 88 ? -1.948 1.899 -12.651 1.00 70.25 88 ARG A O 1
ATOM 729 N N . SER A 1 89 ? -2.554 3.925 -13.388 1.00 71.69 89 SER A N 1
ATOM 730 C CA . SER A 1 89 ? -2.252 4.619 -12.135 1.00 71.69 89 SER A CA 1
ATOM 731 C C . SER A 1 89 ? -2.983 4.013 -10.934 1.00 71.69 89 SER A C 1
ATOM 733 O O . SER A 1 89 ? -4.206 3.836 -10.971 1.00 71.69 89 SER A O 1
ATOM 735 N N . ASP A 1 90 ? -2.244 3.844 -9.839 1.00 83.00 90 ASP A N 1
ATOM 736 C CA . ASP A 1 90 ? -2.744 3.328 -8.562 1.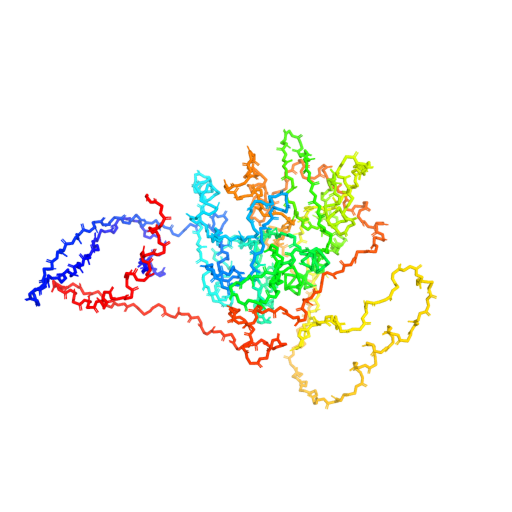00 83.00 90 ASP A CA 1
ATOM 737 C C . ASP A 1 90 ? -3.528 4.383 -7.797 1.00 83.00 90 ASP A C 1
ATOM 739 O O . ASP A 1 90 ? -3.021 5.118 -6.948 1.00 83.00 90 ASP A O 1
ATOM 743 N N . HIS A 1 91 ? -4.808 4.492 -8.151 1.00 88.50 91 HIS A N 1
ATOM 744 C CA . HIS A 1 91 ? -5.754 5.365 -7.479 1.00 88.50 91 HIS A CA 1
ATOM 745 C C . HIS A 1 91 ? -6.998 4.593 -7.054 1.00 88.50 91 HIS A C 1
ATOM 747 O O . HIS A 1 91 ? -7.535 3.739 -7.767 1.00 88.50 91 HIS A O 1
ATOM 753 N N . ILE A 1 92 ? -7.568 5.004 -5.923 1.00 90.25 92 ILE A N 1
ATOM 754 C CA . ILE A 1 92 ? -8.795 4.427 -5.361 1.00 90.25 92 ILE A CA 1
ATOM 755 C C . ILE A 1 92 ? -10.032 4.502 -6.286 1.00 90.25 92 ILE A C 1
ATOM 757 O O . ILE A 1 92 ? -11.070 3.891 -6.038 1.00 90.25 92 ILE A O 1
ATOM 761 N N . HIS A 1 93 ? -9.953 5.285 -7.361 1.00 88.31 93 HIS A N 1
ATOM 762 C CA . HIS A 1 93 ? -11.053 5.524 -8.300 1.00 88.31 93 HIS A CA 1
ATOM 763 C C . HIS A 1 93 ? -10.766 4.972 -9.704 1.00 88.31 93 HIS A C 1
ATOM 765 O O . HIS A 1 93 ? -11.630 5.082 -10.574 1.00 88.31 93 HIS A O 1
ATOM 771 N N . THR A 1 94 ? -9.591 4.366 -9.909 1.00 85.69 94 THR A N 1
ATOM 772 C CA . THR A 1 94 ? -9.172 3.673 -11.135 1.00 85.69 94 THR A CA 1
ATOM 773 C C . THR A 1 94 ? -9.053 2.173 -10.840 1.00 85.69 94 THR A C 1
ATOM 775 O O . THR A 1 94 ? -10.084 1.503 -10.777 1.00 85.69 94 THR A O 1
ATOM 778 N N . ASN A 1 95 ? -7.845 1.663 -10.581 1.00 85.44 95 ASN A N 1
ATOM 779 C CA . ASN A 1 95 ? -7.520 0.245 -10.379 1.00 85.44 95 ASN A CA 1
ATOM 780 C C . ASN A 1 95 ? -8.286 -0.345 -9.188 1.00 85.44 95 ASN A C 1
ATOM 782 O O . ASN A 1 95 ? -8.791 -1.462 -9.246 1.00 85.44 95 ASN A O 1
ATOM 786 N N . TYR A 1 96 ? -8.504 0.454 -8.143 1.00 90.06 96 TYR A N 1
ATOM 787 C CA . TYR A 1 96 ? -9.187 0.017 -6.924 1.00 90.06 96 TYR A CA 1
ATOM 788 C C . TYR A 1 96 ? -10.652 0.479 -6.837 1.00 90.06 96 TYR A C 1
ATOM 790 O O . TYR A 1 96 ? -11.245 0.499 -5.752 1.00 90.06 96 TYR A O 1
ATOM 798 N N . ARG A 1 97 ? -11.277 0.850 -7.965 1.00 90.06 97 ARG A N 1
ATOM 799 C CA . ARG A 1 97 ? -12.670 1.333 -7.993 1.00 90.06 97 ARG A CA 1
ATOM 800 C C . ARG A 1 97 ? -13.660 0.319 -7.416 1.00 90.06 97 ARG A C 1
ATOM 802 O O . ARG A 1 97 ? -14.550 0.710 -6.658 1.00 90.06 97 ARG A O 1
ATOM 809 N N . ASP A 1 98 ? -13.516 -0.958 -7.752 1.00 90.19 98 ASP A N 1
ATOM 810 C CA . ASP A 1 98 ? -14.440 -2.001 -7.289 1.00 90.19 98 ASP A CA 1
ATOM 811 C C . ASP A 1 98 ? -14.302 -2.240 -5.783 1.00 90.19 98 ASP A C 1
ATOM 813 O O . ASP A 1 98 ? -15.304 -2.348 -5.069 1.00 90.19 98 ASP A O 1
ATOM 817 N N . MET A 1 99 ? -13.069 -2.209 -5.267 1.00 92.44 99 MET A N 1
ATOM 818 C CA . MET A 1 99 ? -12.797 -2.212 -3.830 1.00 92.44 99 MET A CA 1
ATOM 819 C C . MET A 1 99 ? -13.452 -1.005 -3.144 1.00 92.44 99 MET A C 1
ATOM 821 O O . MET A 1 99 ? -14.149 -1.172 -2.140 1.00 92.44 99 MET A O 1
ATOM 825 N N . TYR A 1 100 ? -13.287 0.203 -3.694 1.00 93.75 100 TYR A N 1
ATOM 826 C CA . TYR A 1 100 ? -13.924 1.411 -3.168 1.00 93.75 100 TYR A CA 1
ATOM 827 C C . TYR A 1 100 ? -15.445 1.252 -3.094 1.00 93.75 100 TYR A C 1
ATOM 829 O O . TYR A 1 100 ? -16.039 1.462 -2.036 1.00 93.75 100 TYR A O 1
ATOM 837 N N . GLN A 1 101 ? -16.085 0.829 -4.188 1.00 93.38 101 GLN A N 1
ATOM 838 C CA . GLN A 1 101 ? -17.533 0.616 -4.229 1.00 93.38 101 GLN A CA 1
ATOM 839 C C . GLN A 1 101 ? -17.980 -0.435 -3.209 1.00 93.38 101 GLN A C 1
ATOM 841 O O . GLN A 1 101 ? -18.955 -0.217 -2.489 1.00 93.38 101 GLN A O 1
ATOM 846 N N . HIS A 1 102 ? -17.244 -1.539 -3.088 1.00 93.88 102 HIS A N 1
ATOM 847 C CA . HIS A 1 102 ? -17.532 -2.587 -2.116 1.00 93.88 102 HIS A CA 1
ATOM 848 C C . HIS A 1 102 ? -17.486 -2.069 -0.673 1.00 93.88 102 HIS A C 1
ATOM 850 O O . HIS A 1 102 ? -18.428 -2.275 0.093 1.00 93.88 102 HIS A O 1
ATOM 856 N N . LEU A 1 103 ? -16.434 -1.337 -0.306 1.00 95.19 103 LEU A N 1
ATOM 857 C CA . LEU A 1 103 ? -16.289 -0.755 1.029 1.00 95.19 103 LEU A CA 1
ATOM 858 C C . LEU A 1 103 ? -17.370 0.294 1.327 1.00 95.19 103 LEU A C 1
ATOM 860 O O . LEU A 1 103 ? -17.914 0.320 2.434 1.00 95.19 103 LEU A O 1
ATOM 864 N N . ARG A 1 104 ? -17.736 1.122 0.339 1.00 94.38 104 ARG A N 1
ATOM 865 C CA . ARG A 1 104 ? -18.851 2.077 0.464 1.00 94.38 104 ARG A CA 1
ATOM 866 C C . ARG A 1 104 ? -20.185 1.363 0.678 1.00 94.38 104 ARG A C 1
ATOM 868 O O . ARG A 1 104 ? -20.949 1.787 1.543 1.00 94.38 104 ARG A O 1
ATOM 875 N N . ASN A 1 105 ? -20.433 0.257 -0.026 1.00 95.31 105 ASN A N 1
ATOM 876 C CA . ASN A 1 105 ? -21.636 -0.565 0.147 1.00 95.31 105 ASN A CA 1
ATOM 877 C C . ASN A 1 105 ? -21.705 -1.219 1.538 1.00 95.31 105 ASN A C 1
ATOM 879 O O . ASN A 1 105 ? -22.792 -1.383 2.085 1.00 95.31 105 ASN A O 1
ATOM 883 N N . LEU A 1 106 ? -20.556 -1.537 2.143 1.00 94.62 106 LEU A N 1
ATOM 884 C CA . LEU A 1 106 ? -20.462 -2.013 3.531 1.00 94.62 106 LEU A CA 1
ATOM 885 C C . LEU A 1 106 ? -20.632 -0.895 4.581 1.00 94.62 106 LEU A C 1
ATOM 887 O O . LEU A 1 106 ? -20.711 -1.180 5.777 1.00 94.62 106 LEU A O 1
ATOM 891 N N . GLY A 1 107 ? -20.705 0.371 4.160 1.00 94.88 107 GLY A N 1
ATOM 892 C CA . GLY A 1 107 ? -20.898 1.524 5.041 1.00 94.88 107 GLY A CA 1
ATOM 893 C C . GLY A 1 107 ? -19.608 2.139 5.593 1.00 94.88 107 GLY A C 1
ATOM 894 O O . GLY A 1 107 ? -19.682 2.933 6.536 1.00 94.88 107 GLY A O 1
ATOM 895 N N . TYR A 1 108 ? -18.445 1.801 5.026 1.00 95.81 108 TYR A N 1
ATOM 896 C CA . TYR A 1 108 ? -17.179 2.477 5.325 1.00 95.81 108 TYR A CA 1
ATOM 897 C C . TYR A 1 108 ? -17.054 3.789 4.552 1.00 95.81 108 TYR A C 1
ATOM 899 O O . TYR A 1 108 ? -17.593 3.938 3.458 1.00 95.81 108 TYR A O 1
ATOM 907 N N . TYR A 1 109 ? -16.320 4.744 5.112 1.00 94.81 109 TYR A N 1
ATOM 908 C CA . TYR A 1 109 ? -15.976 6.035 4.521 1.00 94.81 109 TYR A CA 1
ATOM 909 C C . TYR A 1 109 ? -14.478 6.079 4.289 1.00 94.81 109 TYR A C 1
ATOM 911 O O . TYR A 1 109 ? -13.722 5.715 5.186 1.00 94.81 109 TYR A O 1
ATOM 919 N N . ILE A 1 110 ? -14.072 6.490 3.091 1.00 95.06 110 ILE A N 1
ATOM 920 C CA . ILE A 1 110 ? -12.674 6.458 2.678 1.00 95.06 110 ILE A CA 1
ATOM 921 C C . ILE A 1 110 ? -12.263 7.862 2.268 1.00 95.06 110 ILE A C 1
ATOM 923 O O . ILE A 1 110 ? -12.873 8.429 1.361 1.00 95.06 110 ILE A O 1
ATOM 927 N N . ASP A 1 111 ? -11.246 8.381 2.946 1.00 93.06 111 ASP A N 1
ATOM 928 C CA . ASP A 1 111 ? -10.606 9.656 2.638 1.00 93.06 111 ASP A CA 1
ATOM 929 C C . ASP A 1 111 ? -9.252 9.362 1.967 1.00 93.06 111 ASP A C 1
ATOM 931 O O . ASP A 1 111 ? -8.542 8.450 2.388 1.00 93.06 111 ASP A O 1
ATOM 935 N N . THR A 1 112 ? -8.888 10.103 0.919 1.00 93.06 112 THR A N 1
ATOM 936 C CA . THR A 1 112 ? -7.611 9.939 0.198 1.00 93.06 112 THR A CA 1
ATOM 937 C C . THR A 1 112 ? -6.571 10.931 0.703 1.00 93.06 112 THR A C 1
ATOM 939 O O . THR A 1 112 ? -6.770 12.145 0.602 1.00 93.06 112 THR A O 1
ATOM 942 N N . LEU A 1 113 ? -5.450 10.432 1.213 1.00 92.50 113 LEU A N 1
ATOM 943 C CA . LEU A 1 113 ? -4.341 11.226 1.721 1.00 92.50 113 LEU A CA 1
ATOM 944 C C . LEU A 1 113 ? -3.317 11.485 0.611 1.00 92.50 113 LEU A C 1
ATOM 946 O O . LEU A 1 113 ? -2.525 10.613 0.276 1.00 92.50 113 LEU A O 1
ATOM 950 N N . GLY A 1 114 ? -3.317 12.697 0.059 1.00 91.06 114 GLY A N 1
ATOM 951 C CA . GLY A 1 114 ? -2.330 13.148 -0.933 1.00 91.06 114 GLY A CA 1
ATOM 952 C C . GLY A 1 114 ? -1.149 13.928 -0.344 1.00 91.06 114 GLY A C 1
ATOM 953 O O . GLY A 1 114 ? -0.519 14.692 -1.067 1.00 91.06 114 GLY A O 1
ATOM 954 N N . MET A 1 115 ? -0.890 13.802 0.958 1.00 91.94 115 MET A N 1
ATOM 955 C CA . MET A 1 115 ? 0.110 14.572 1.712 1.00 91.94 115 MET A CA 1
ATOM 956 C C . MET A 1 115 ? 0.845 13.671 2.720 1.00 91.94 115 MET A C 1
ATOM 958 O O . MET A 1 115 ? 0.335 12.591 3.021 1.00 91.94 115 MET A O 1
ATOM 962 N N . PRO A 1 116 ? 1.995 14.100 3.274 1.00 94.38 116 PRO A N 1
ATOM 963 C CA . PRO A 1 116 ? 2.749 13.294 4.227 1.00 94.38 116 PRO A CA 1
AT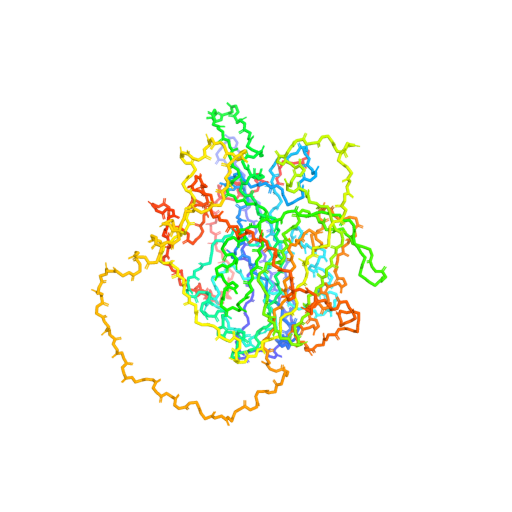OM 964 C C . PRO A 1 116 ? 1.939 12.895 5.467 1.00 94.38 116 PRO A C 1
ATOM 966 O O . PRO A 1 116 ? 1.020 13.606 5.896 1.00 94.38 116 PRO A O 1
ATOM 969 N N . TYR A 1 117 ? 2.323 11.794 6.113 1.00 95.44 117 TYR A N 1
ATOM 970 C CA . TYR A 1 117 ? 1.631 11.277 7.296 1.00 95.44 117 TYR A CA 1
ATOM 971 C C . TYR A 1 117 ? 1.586 12.262 8.460 1.00 95.44 117 TYR A C 1
ATOM 973 O O . TYR A 1 117 ? 0.651 12.208 9.258 1.00 95.44 117 TYR A O 1
ATOM 981 N N . THR A 1 118 ? 2.526 13.201 8.545 1.00 94.06 118 THR A N 1
ATOM 982 C CA . THR A 1 118 ? 2.533 14.273 9.555 1.00 94.06 118 THR A CA 1
ATOM 983 C C . THR A 1 118 ? 1.294 15.170 9.508 1.00 94.06 118 THR A C 1
ATOM 985 O O . THR A 1 118 ? 0.978 15.814 10.506 1.00 94.06 118 THR A O 1
ATOM 988 N N . CYS A 1 119 ? 0.552 15.178 8.400 1.00 92.12 119 CYS A N 1
ATOM 989 C CA . CYS A 1 119 ? -0.555 16.101 8.173 1.00 92.12 119 CYS A CA 1
ATOM 990 C C . CYS A 1 119 ? -1.941 15.592 8.579 1.00 92.12 119 CYS A C 1
ATOM 992 O O . CYS A 1 119 ? -2.908 16.353 8.530 1.00 92.12 119 CYS A O 1
ATOM 994 N N . PHE A 1 120 ? -2.074 14.332 8.998 1.00 93.12 120 PHE A N 1
ATOM 995 C CA . PHE A 1 120 ? -3.350 13.807 9.484 1.00 93.12 120 PHE A CA 1
ATOM 996 C C . PHE A 1 120 ? -3.295 13.463 10.972 1.00 93.12 120 PHE A C 1
ATOM 998 O O . PHE A 1 120 ? -2.265 13.070 11.511 1.00 93.12 120 PHE A O 1
ATOM 1005 N N . ASN A 1 121 ? -4.443 13.542 11.642 1.00 92.12 121 ASN A N 1
ATOM 1006 C CA . ASN A 1 121 ? -4.583 13.096 13.026 1.00 92.12 121 ASN A CA 1
ATOM 1007 C C . ASN A 1 121 ? -5.110 11.652 13.068 1.00 92.12 121 ASN A C 1
ATOM 1009 O O . ASN A 1 121 ? -6.226 11.392 12.608 1.00 92.12 121 ASN A O 1
ATOM 1013 N N . ALA A 1 122 ? -4.346 10.721 13.645 1.00 92.62 122 ALA A N 1
ATOM 1014 C CA . ALA A 1 122 ? -4.715 9.305 13.729 1.00 92.62 122 ALA A CA 1
ATOM 1015 C C . ALA A 1 122 ? -5.975 9.028 14.559 1.00 92.62 122 ALA A C 1
ATOM 1017 O O . ALA A 1 122 ? -6.702 8.073 14.280 1.00 92.62 122 ALA A O 1
ATOM 1018 N N . SER A 1 123 ? -6.315 9.901 15.511 1.00 91.06 123 SER A N 1
ATOM 1019 C CA . SER A 1 123 ? -7.541 9.770 16.314 1.00 91.06 123 SER A CA 1
ATOM 1020 C C . SER A 1 123 ? -8.820 9.855 15.469 1.00 91.06 123 SER A C 1
ATOM 1022 O O . SER A 1 123 ? -9.882 9.394 15.884 1.00 91.06 123 SER A O 1
ATOM 1024 N N . ASN A 1 124 ? -8.741 10.432 14.266 1.00 91.81 124 ASN A N 1
ATOM 1025 C CA . ASN A 1 124 ? -9.880 10.590 13.364 1.00 91.81 124 ASN A CA 1
ATOM 1026 C C . ASN A 1 124 ? -10.207 9.336 12.541 1.00 91.81 124 ASN A C 1
ATOM 1028 O O . ASN A 1 124 ? -11.324 9.250 12.021 1.00 91.81 124 ASN A O 1
ATOM 1032 N N . TYR A 1 125 ? -9.269 8.396 12.426 1.00 95.38 125 TYR A N 1
ATOM 1033 C CA . TYR A 1 125 ? -9.350 7.250 11.522 1.00 95.38 125 TYR A CA 1
ATOM 1034 C C . TYR A 1 125 ? -9.203 5.938 12.285 1.00 95.38 125 TYR A C 1
ATOM 1036 O O . TYR A 1 125 ? -8.459 5.846 13.262 1.00 95.38 125 TYR A O 1
ATOM 1044 N N . GLY A 1 126 ? -9.948 4.917 11.865 1.00 94.38 126 GLY A N 1
ATOM 1045 C CA . GLY A 1 126 ? -9.829 3.574 12.427 1.00 94.38 126 GLY A CA 1
ATOM 1046 C C . GLY A 1 126 ? -8.668 2.808 11.806 1.00 94.38 126 GLY A C 1
ATOM 1047 O O . GLY A 1 126 ? -8.012 2.019 12.482 1.00 94.38 126 GLY A O 1
ATOM 1048 N N . THR A 1 127 ? -8.401 3.028 10.518 1.00 96.69 127 THR A N 1
ATOM 1049 C CA . THR A 1 127 ? -7.337 2.326 9.798 1.00 96.69 127 THR A CA 1
ATOM 1050 C C . THR A 1 127 ? -6.742 3.187 8.692 1.00 96.69 127 THR A C 1
ATOM 1052 O O . THR A 1 127 ? -7.487 3.826 7.949 1.00 96.69 127 THR A O 1
ATOM 1055 N N . LEU A 1 128 ? -5.415 3.170 8.588 1.00 97.94 128 LEU A N 1
ATOM 1056 C CA . LEU A 1 128 ? -4.642 3.621 7.437 1.00 97.94 128 LEU A CA 1
ATOM 1057 C C . LEU A 1 128 ? -4.399 2.427 6.507 1.00 97.94 128 LEU A C 1
ATOM 1059 O O . LEU A 1 128 ? -3.992 1.357 6.960 1.00 97.94 128 LEU A O 1
ATOM 1063 N N . MET A 1 129 ? -4.665 2.603 5.221 1.00 97.44 129 MET A N 1
ATOM 1064 C CA . MET A 1 129 ? -4.439 1.605 4.188 1.00 97.44 129 MET A CA 1
ATOM 1065 C C . MET A 1 129 ? -3.295 2.076 3.295 1.00 97.44 129 MET A C 1
ATOM 1067 O O . MET A 1 129 ? -3.403 3.136 2.682 1.00 97.44 129 MET A O 1
ATOM 1071 N N . ILE A 1 130 ? -2.218 1.296 3.265 1.00 97.44 130 ILE A N 1
ATOM 1072 C CA . ILE A 1 130 ? -1.029 1.524 2.442 1.00 97.44 130 ILE A CA 1
ATOM 1073 C C . ILE A 1 130 ? -1.041 0.434 1.376 1.00 97.44 130 ILE A C 1
ATOM 1075 O O . ILE A 1 130 ? -0.924 -0.747 1.710 1.00 97.44 130 ILE A O 1
ATOM 1079 N N . VAL A 1 131 ? -1.256 0.811 0.122 1.00 95.31 131 VAL A N 1
ATOM 1080 C CA . VAL A 1 131 ? -1.387 -0.140 -0.987 1.00 95.31 131 VAL A CA 1
ATOM 1081 C C . VAL A 1 131 ? -0.400 0.226 -2.065 1.00 95.31 131 VAL A C 1
ATOM 1083 O O . VAL A 1 131 ? -0.358 1.381 -2.482 1.00 95.31 131 VAL A O 1
ATOM 1086 N N . ASP A 1 132 ? 0.378 -0.773 -2.455 1.00 93.25 132 ASP A N 1
ATOM 1087 C CA . ASP A 1 132 ? 1.430 -0.687 -3.453 1.00 93.25 132 ASP A CA 1
ATOM 1088 C C . ASP A 1 132 ? 2.303 0.582 -3.326 1.00 93.25 132 ASP A C 1
ATOM 1090 O O . ASP A 1 132 ? 2.316 1.465 -4.186 1.00 93.25 132 ASP A O 1
ATOM 1094 N N . PRO A 1 133 ? 2.982 0.764 -2.174 1.00 94.75 133 PRO A N 1
ATOM 1095 C CA . PRO A 1 133 ? 3.826 1.931 -1.980 1.00 94.75 133 PRO A CA 1
ATOM 1096 C C . PRO A 1 133 ? 5.103 1.786 -2.810 1.00 94.75 133 PRO A C 1
ATOM 1098 O O . PRO A 1 133 ? 5.913 0.888 -2.576 1.00 94.75 133 PRO A O 1
ATOM 1101 N N . GLU A 1 134 ? 5.325 2.704 -3.736 1.00 92.69 134 GLU A N 1
ATOM 1102 C CA . GLU A 1 134 ? 6.497 2.762 -4.621 1.00 92.69 134 GLU A CA 1
ATOM 1103 C C . GLU A 1 134 ? 7.486 3.868 -4.210 1.00 92.69 134 GLU A C 1
ATOM 1105 O O . GLU A 1 134 ? 8.645 3.910 -4.636 1.00 92.69 134 GLU A O 1
ATOM 1110 N N . GLU A 1 135 ? 7.023 4.791 -3.373 1.00 92.81 135 GLU A N 1
ATOM 1111 C CA . GLU A 1 135 ? 7.766 5.943 -2.880 1.00 92.81 135 GLU A CA 1
ATOM 1112 C C . GLU A 1 135 ? 8.553 5.627 -1.595 1.00 92.81 135 GLU A C 1
ATOM 1114 O O . GLU A 1 135 ? 8.273 4.679 -0.861 1.00 92.81 135 GLU A O 1
ATOM 1119 N N . GLU A 1 136 ? 9.564 6.444 -1.308 1.00 93.56 136 GLU A N 1
ATOM 1120 C CA . GLU A 1 136 ? 10.268 6.435 -0.023 1.00 93.56 136 GLU A CA 1
ATOM 1121 C C . GLU A 1 136 ? 9.453 7.131 1.085 1.00 93.56 136 GLU A C 1
ATOM 1123 O O . GLU A 1 136 ? 8.666 8.026 0.810 1.00 93.56 136 GLU A O 1
ATOM 1128 N N . PHE A 1 137 ? 9.699 6.803 2.356 1.00 94.00 137 PHE A N 1
ATOM 1129 C CA . PHE A 1 137 ? 9.062 7.479 3.501 1.00 94.00 137 PHE A CA 1
ATOM 1130 C C . PHE A 1 137 ? 10.002 8.515 4.131 1.00 94.00 137 PHE A C 1
ATOM 1132 O O . PHE A 1 137 ? 11.212 8.272 4.237 1.00 94.00 137 PHE A O 1
ATOM 1139 N N . PHE A 1 138 ? 9.487 9.653 4.603 1.00 93.75 138 PHE A N 1
ATOM 1140 C CA . PHE A 1 138 ? 10.260 10.572 5.447 1.00 93.75 138 PHE A CA 1
ATOM 1141 C C . PHE A 1 138 ? 10.513 9.966 6.836 1.00 93.75 138 PHE A C 1
ATOM 1143 O O . PHE A 1 138 ? 9.737 9.153 7.335 1.00 93.75 138 PHE A O 1
ATOM 1150 N N . ASP A 1 139 ? 11.606 10.367 7.489 1.00 91.69 139 ASP A N 1
ATOM 1151 C CA . ASP A 1 139 ? 11.942 9.850 8.824 1.00 91.69 139 ASP A CA 1
ATOM 1152 C C . ASP A 1 139 ? 10.865 10.264 9.838 1.00 91.69 139 ASP A C 1
ATOM 1154 O O . ASP A 1 139 ? 10.415 9.459 10.654 1.00 91.69 139 ASP A O 1
ATOM 1158 N N . GLU A 1 140 ? 10.392 11.506 9.728 1.00 92.50 140 GLU A N 1
ATOM 1159 C CA . GLU A 1 140 ? 9.325 12.084 10.540 1.00 92.50 140 GLU A CA 1
ATOM 1160 C C . GLU A 1 140 ? 8.009 11.308 10.408 1.00 92.50 140 GLU A C 1
ATOM 1162 O O . GLU A 1 140 ? 7.292 11.139 11.393 1.00 92.50 140 GLU A O 1
ATOM 1167 N N . GLU A 1 141 ? 7.701 10.797 9.214 1.00 95.12 141 GLU A N 1
ATOM 1168 C CA . GLU A 1 141 ? 6.508 9.981 8.978 1.00 95.12 141 GLU A CA 1
ATOM 1169 C C . GLU A 1 141 ? 6.604 8.628 9.667 1.00 95.12 141 GLU A C 1
ATOM 1171 O O . GLU A 1 141 ? 5.632 8.194 10.281 1.00 95.12 141 GLU A O 1
ATOM 1176 N N . ILE A 1 142 ? 7.773 7.983 9.613 1.00 94.06 142 ILE A N 1
ATOM 1177 C CA . ILE A 1 142 ? 7.995 6.688 10.262 1.00 94.06 142 ILE A CA 1
ATOM 1178 C C . ILE A 1 142 ? 7.837 6.831 11.783 1.00 94.06 142 ILE A C 1
ATOM 1180 O O . ILE A 1 142 ? 7.131 6.033 12.405 1.00 94.06 142 ILE A O 1
ATOM 1184 N N . TYR A 1 143 ? 8.442 7.862 12.386 1.00 92.56 143 TYR A N 1
ATOM 1185 C CA . TYR A 1 143 ? 8.306 8.119 13.825 1.00 92.56 143 TYR A CA 1
ATOM 1186 C C . TYR A 1 143 ? 6.858 8.406 14.223 1.00 92.56 143 TYR A C 1
ATOM 1188 O O . TYR A 1 143 ? 6.347 7.808 15.173 1.00 92.56 143 TYR A O 1
ATOM 1196 N N . LYS A 1 144 ? 6.186 9.282 13.472 1.00 93.94 144 LYS A N 1
ATOM 1197 C CA . LYS A 1 144 ? 4.799 9.666 13.732 1.00 93.94 144 LYS A CA 1
ATOM 1198 C C . LYS A 1 144 ? 3.840 8.487 13.563 1.00 93.94 144 LYS A C 1
ATOM 1200 O O . LYS A 1 144 ? 2.947 8.302 14.380 1.00 93.94 144 LYS A O 1
ATOM 1205 N N . LEU A 1 145 ? 4.051 7.642 12.555 1.00 94.81 145 LEU A N 1
ATOM 1206 C CA . LEU A 1 145 ? 3.247 6.441 12.347 1.00 94.81 145 LEU A CA 1
ATOM 1207 C C . LEU A 1 145 ? 3.455 5.417 13.468 1.00 94.81 145 LEU A C 1
ATOM 1209 O O . LEU A 1 145 ? 2.493 4.791 13.912 1.00 94.81 145 LEU A O 1
ATOM 1213 N N . GLN A 1 146 ? 4.689 5.255 13.957 1.00 91.50 146 GLN A N 1
ATOM 1214 C CA . GLN A 1 146 ? 4.949 4.417 15.125 1.00 91.50 146 GLN A CA 1
ATOM 1215 C C . GLN A 1 146 ? 4.139 4.931 16.327 1.00 91.50 146 GLN A C 1
ATOM 1217 O O . GLN A 1 146 ? 3.381 4.171 16.926 1.00 91.50 146 GLN A O 1
ATOM 1222 N N . GLU A 1 147 ? 4.227 6.221 16.642 1.00 91.19 147 GLU A N 1
ATOM 1223 C CA . GLU A 1 147 ? 3.451 6.839 17.724 1.00 91.19 147 GLU A CA 1
ATOM 1224 C C . GLU A 1 147 ? 1.933 6.658 17.544 1.00 91.19 147 GLU A C 1
ATOM 1226 O O . GLU A 1 147 ? 1.251 6.209 18.465 1.00 91.19 147 GLU A O 1
ATOM 1231 N N . ASP A 1 148 ? 1.409 6.901 16.342 1.00 94.31 148 ASP A N 1
ATOM 1232 C CA . ASP A 1 148 ? -0.010 6.741 16.004 1.00 94.31 148 ASP A CA 1
ATOM 1233 C C . ASP A 1 148 ? -0.545 5.329 16.289 1.00 94.31 148 ASP A C 1
ATOM 1235 O O . ASP A 1 148 ? -1.676 5.153 16.757 1.00 94.31 148 ASP A O 1
ATOM 1239 N N . VAL A 1 149 ? 0.257 4.297 16.028 1.00 93.50 149 VAL A N 1
ATOM 1240 C CA . VAL A 1 149 ? -0.142 2.907 16.281 1.00 93.50 149 VAL A CA 1
ATOM 1241 C C . VAL A 1 149 ? -0.035 2.558 17.766 1.00 93.50 149 VAL A C 1
ATOM 1243 O O . VAL A 1 149 ? -0.947 1.927 18.306 1.00 93.50 149 VAL A O 1
ATOM 1246 N N . PHE A 1 150 ? 1.057 2.943 18.432 1.00 89.50 150 PHE A N 1
ATOM 1247 C CA . PHE A 1 150 ? 1.305 2.578 19.832 1.00 89.50 150 PHE A CA 1
ATOM 1248 C C . PHE A 1 150 ? 0.427 3.360 20.818 1.00 89.50 150 PHE A C 1
ATOM 1250 O O . PHE A 1 150 ? -0.109 2.759 21.748 1.00 89.50 150 PHE A O 1
ATOM 1257 N N . GLU A 1 151 ? 0.252 4.666 20.609 1.00 88.62 151 GLU A N 1
ATOM 1258 C CA . GLU A 1 151 ? -0.415 5.564 21.562 1.00 88.62 151 GLU A CA 1
ATOM 1259 C C . GLU A 1 151 ? -1.889 5.801 21.202 1.00 88.62 151 GLU A C 1
ATOM 1261 O O . GLU A 1 151 ? -2.767 5.775 22.068 1.00 88.62 151 GLU A O 1
ATOM 1266 N N . PHE A 1 152 ? -2.189 5.994 19.912 1.00 90.25 152 PHE A N 1
ATOM 1267 C CA . PHE A 1 152 ? -3.543 6.320 19.436 1.00 90.25 152 PHE A CA 1
ATOM 1268 C C . PHE A 1 152 ? -4.322 5.103 18.916 1.00 90.25 152 PHE A C 1
ATOM 1270 O O . PHE A 1 152 ? -5.500 5.212 18.552 1.00 90.25 152 PHE A O 1
ATOM 1277 N N . GLY A 1 153 ? -3.689 3.928 18.895 1.00 92.25 153 GLY A N 1
ATOM 1278 C CA . GLY A 1 153 ? -4.318 2.682 18.479 1.00 92.25 153 GLY A CA 1
ATOM 1279 C C . GLY A 1 153 ? -4.764 2.702 17.022 1.00 92.25 153 GLY A C 1
ATOM 1280 O O . GLY A 1 153 ? -5.869 2.248 16.715 1.00 92.25 153 GLY A O 1
ATOM 1281 N N . LEU A 1 154 ? -3.990 3.328 16.132 1.00 95.31 154 LEU A N 1
ATOM 1282 C CA . LEU A 1 154 ? -4.250 3.300 14.695 1.00 95.31 154 LEU A CA 1
ATOM 1283 C C . LEU A 1 154 ? -4.090 1.871 14.157 1.00 95.31 154 LEU A C 1
ATOM 1285 O O . LEU A 1 154 ? -3.113 1.182 14.449 1.00 95.31 154 LEU A O 1
ATOM 1289 N N . GLY A 1 155 ? -5.060 1.423 13.362 1.00 96.75 155 GLY A N 1
ATOM 1290 C CA . GLY A 1 155 ? -4.921 0.222 12.551 1.00 96.75 155 GLY A CA 1
ATOM 1291 C C . GLY A 1 155 ? -4.151 0.513 11.264 1.00 96.75 155 GLY A C 1
ATOM 1292 O O . GLY A 1 155 ? -4.381 1.550 10.650 1.00 96.75 155 GLY A O 1
ATOM 1293 N N . ILE A 1 156 ? -3.291 -0.392 10.811 1.00 97.88 156 ILE A N 1
ATOM 1294 C CA . ILE A 1 156 ? -2.644 -0.296 9.498 1.00 97.88 156 ILE A CA 1
ATOM 1295 C C . ILE A 1 156 ? -2.928 -1.574 8.717 1.00 97.88 156 ILE A C 1
ATOM 1297 O O . ILE A 1 156 ? -2.766 -2.674 9.243 1.00 97.88 156 ILE A O 1
ATOM 1301 N N . ILE A 1 157 ? -3.351 -1.435 7.465 1.00 98.06 157 ILE A N 1
ATOM 1302 C CA . ILE A 1 157 ? -3.414 -2.536 6.502 1.00 98.06 157 ILE A CA 1
ATOM 1303 C C . ILE A 1 157 ? -2.442 -2.207 5.380 1.00 98.06 157 ILE A C 1
ATOM 1305 O O . ILE A 1 157 ? -2.517 -1.125 4.804 1.00 98.06 157 ILE A O 1
ATOM 1309 N N . ILE A 1 158 ? -1.542 -3.139 5.094 1.00 98.00 158 ILE A N 1
ATOM 1310 C CA . ILE A 1 158 ? -0.505 -2.989 4.086 1.00 98.00 158 ILE A CA 1
ATOM 1311 C C . ILE A 1 158 ? -0.676 -4.092 3.051 1.00 98.00 158 ILE A C 1
ATOM 1313 O O . ILE A 1 158 ? -0.608 -5.279 3.388 1.00 98.00 158 ILE A O 1
ATOM 1317 N N . PHE A 1 159 ? -0.863 -3.675 1.806 1.00 96.38 159 PHE A N 1
ATOM 1318 C CA . PHE A 1 159 ? -0.707 -4.509 0.626 1.00 96.38 159 PHE A CA 1
ATOM 1319 C C . PHE A 1 159 ? 0.536 -4.013 -0.106 1.00 96.38 159 PHE A C 1
ATOM 1321 O O . PHE A 1 159 ? 0.588 -2.857 -0.514 1.00 96.38 159 PHE A O 1
ATOM 1328 N N . ALA A 1 160 ? 1.559 -4.851 -0.180 1.00 95.00 160 ALA A N 1
ATOM 1329 C CA . ALA A 1 160 ? 2.746 -4.587 -0.988 1.00 95.00 160 ALA A CA 1
ATOM 1330 C C . ALA A 1 160 ? 2.656 -5.388 -2.290 1.00 95.00 160 ALA A C 1
ATOM 1332 O O . ALA A 1 160 ? 1.664 -6.069 -2.515 1.00 95.00 160 ALA A O 1
ATOM 1333 N N . ASP A 1 161 ? 3.735 -5.396 -3.059 1.00 94.00 161 ASP A N 1
ATOM 1334 C CA . ASP A 1 161 ? 3.916 -6.285 -4.205 1.00 94.00 161 ASP A CA 1
ATOM 1335 C C . ASP A 1 161 ? 5.291 -6.947 -4.148 1.00 94.00 161 ASP A C 1
ATOM 1337 O O . ASP A 1 161 ? 5.884 -7.094 -3.069 1.00 94.00 161 ASP A O 1
ATOM 1341 N N . TRP A 1 162 ? 5.803 -7.417 -5.282 1.00 94.12 162 TRP A N 1
ATOM 1342 C CA . TRP A 1 162 ? 7.153 -7.945 -5.373 1.00 94.12 162 TRP A CA 1
ATOM 1343 C C . TRP A 1 162 ? 8.217 -6.855 -5.428 1.00 94.12 162 TRP A C 1
ATOM 1345 O O . TRP A 1 162 ? 8.042 -5.766 -5.970 1.00 94.12 162 TRP A O 1
ATOM 1355 N N . TYR A 1 163 ? 9.403 -7.233 -4.958 1.00 94.19 163 TYR A N 1
ATOM 1356 C CA . TYR A 1 163 ? 10.636 -6.512 -5.214 1.00 94.19 163 TYR A CA 1
ATOM 1357 C C . TYR A 1 163 ? 11.795 -7.502 -5.191 1.00 94.19 163 TYR A C 1
ATOM 1359 O O . TYR A 1 163 ? 12.062 -8.141 -4.174 1.00 94.19 163 TYR A O 1
ATOM 1367 N N . ASN A 1 164 ? 12.518 -7.617 -6.302 1.00 93.25 164 ASN A N 1
ATOM 1368 C CA . ASN A 1 164 ? 13.733 -8.420 -6.368 1.00 93.25 164 ASN A CA 1
ATOM 1369 C C . ASN A 1 164 ? 14.690 -7.831 -7.403 1.00 93.25 164 ASN A C 1
ATOM 1371 O O . ASN A 1 164 ? 14.393 -7.793 -8.596 1.00 93.25 164 ASN A O 1
ATOM 1375 N N . SER A 1 165 ? 15.872 -7.411 -6.956 1.00 90.62 165 SER A N 1
ATOM 1376 C CA . SER A 1 165 ? 16.853 -6.739 -7.815 1.00 90.62 165 SER A CA 1
ATOM 1377 C C . SER A 1 165 ? 17.382 -7.630 -8.944 1.00 90.62 165 SER A C 1
ATOM 1379 O O . SER A 1 165 ? 17.693 -7.135 -10.027 1.00 90.62 165 SER A O 1
ATOM 1381 N N . SER A 1 166 ? 17.462 -8.946 -8.733 1.00 90.00 166 SER A N 1
ATOM 1382 C CA . SER A 1 166 ? 17.890 -9.897 -9.767 1.00 90.00 166 SER A CA 1
ATOM 1383 C C . SER A 1 166 ? 16.813 -10.087 -10.836 1.00 90.00 166 SER A C 1
ATOM 1385 O O . SER A 1 166 ? 17.139 -10.116 -12.023 1.00 90.00 166 SER A O 1
ATOM 1387 N N . VAL A 1 167 ? 15.540 -10.148 -10.432 1.00 90.19 167 VAL A N 1
ATOM 1388 C CA . VAL A 1 167 ? 14.389 -10.183 -11.353 1.00 90.19 167 VAL A CA 1
ATOM 1389 C C . VAL A 1 167 ? 14.313 -8.886 -12.161 1.00 90.19 167 VAL A C 1
ATOM 1391 O O . VAL A 1 167 ? 14.272 -8.942 -13.388 1.00 90.19 167 VAL A O 1
ATOM 1394 N N . MET A 1 168 ? 14.421 -7.725 -11.506 1.00 89.88 168 MET A N 1
ATOM 1395 C CA . MET A 1 168 ? 14.447 -6.417 -12.178 1.00 89.88 168 MET A CA 1
ATOM 1396 C C . MET A 1 168 ? 15.561 -6.341 -13.234 1.00 89.88 168 MET A C 1
ATOM 1398 O O . MET A 1 168 ? 15.333 -5.914 -14.363 1.00 89.88 168 MET A O 1
ATOM 1402 N N . ASN A 1 169 ? 16.765 -6.827 -12.911 1.00 88.00 169 ASN A N 1
ATOM 1403 C CA . ASN A 1 169 ? 17.890 -6.854 -13.851 1.00 88.00 169 ASN A CA 1
ATOM 1404 C C . ASN A 1 169 ? 17.657 -7.767 -15.066 1.00 88.00 169 ASN A C 1
ATOM 1406 O O . ASN A 1 169 ? 18.247 -7.533 -16.124 1.00 88.00 169 ASN A O 1
ATOM 1410 N N . LYS A 1 170 ? 16.832 -8.812 -14.931 1.00 87.62 170 LYS A N 1
ATOM 1411 C CA . LYS A 1 170 ? 16.443 -9.704 -16.036 1.00 87.62 170 LYS A CA 1
ATOM 1412 C C . LYS A 1 170 ? 15.347 -9.111 -16.917 1.00 87.62 170 LYS A C 1
ATOM 1414 O O . LYS A 1 170 ? 15.281 -9.470 -18.086 1.00 87.62 170 LYS A O 1
ATOM 1419 N N . MET A 1 171 ? 14.546 -8.196 -16.379 1.00 84.56 171 MET A N 1
ATOM 1420 C CA . MET A 1 171 ? 13.474 -7.494 -17.096 1.00 84.56 171 MET A CA 1
ATOM 1421 C C . MET A 1 171 ? 13.953 -6.271 -17.878 1.00 84.56 171 MET A C 1
ATOM 1423 O O . MET A 1 171 ? 13.151 -5.599 -18.516 1.00 84.56 171 MET A O 1
ATOM 1427 N N . LYS A 1 172 ? 15.256 -5.973 -17.865 1.00 86.12 172 LYS A N 1
ATOM 1428 C CA . LYS A 1 172 ? 15.787 -4.859 -18.648 1.00 86.12 172 LYS A CA 1
ATOM 1429 C C . LYS A 1 172 ? 15.535 -5.068 -20.142 1.00 86.12 172 LYS A C 1
ATOM 1431 O O . LYS A 1 172 ? 15.780 -6.152 -20.675 1.00 86.12 172 LYS A O 1
ATOM 1436 N N . PHE A 1 173 ? 15.139 -4.006 -20.827 1.00 84.31 173 PHE A N 1
ATOM 1437 C CA . PHE A 1 173 ? 15.008 -3.999 -22.280 1.00 84.31 173 PHE A CA 1
ATOM 1438 C C . PHE A 1 173 ? 15.806 -2.843 -22.877 1.00 84.31 173 PHE A C 1
ATOM 1440 O O . PHE A 1 173 ? 16.153 -1.880 -22.191 1.00 84.31 173 PHE A O 1
ATOM 1447 N N . PHE A 1 174 ? 16.164 -2.979 -24.150 1.00 83.50 174 PHE A N 1
ATOM 1448 C CA . PHE A 1 174 ? 16.824 -1.916 -24.892 1.00 83.50 174 PHE A CA 1
ATOM 1449 C C . PHE A 1 174 ? 15.751 -1.085 -25.587 1.00 83.50 174 PHE A C 1
ATOM 1451 O O . PHE A 1 174 ? 15.012 -1.620 -26.411 1.00 83.50 174 PHE A O 1
ATOM 1458 N N . ASP A 1 175 ? 15.648 0.192 -25.230 1.00 81.31 175 ASP A N 1
ATOM 1459 C CA . ASP A 1 175 ? 14.771 1.119 -25.936 1.00 81.31 175 ASP A CA 1
ATOM 1460 C C . ASP A 1 175 ? 15.509 1.677 -27.155 1.00 81.31 175 ASP A C 1
ATOM 1462 O O . ASP A 1 175 ? 16.536 2.352 -27.029 1.00 81.31 175 ASP A O 1
ATOM 1466 N N . GLU A 1 176 ? 14.982 1.396 -28.344 1.00 85.94 176 GLU A N 1
ATOM 1467 C CA . GLU A 1 176 ? 15.547 1.872 -29.606 1.00 85.94 176 GLU A CA 1
ATOM 1468 C C . GLU A 1 176 ? 15.437 3.396 -29.750 1.00 85.94 176 GLU A C 1
ATOM 1470 O O . GLU A 1 176 ? 16.306 4.011 -30.376 1.00 85.94 176 GLU A O 1
ATOM 1475 N N . ASN A 1 177 ? 14.422 4.016 -29.131 1.00 83.81 177 ASN A N 1
ATOM 1476 C CA . ASN A 1 177 ? 14.184 5.454 -29.230 1.00 83.81 177 ASN A CA 1
ATOM 1477 C C . ASN A 1 177 ? 15.221 6.251 -28.434 1.00 83.81 177 ASN A C 1
ATOM 1479 O O . ASN A 1 177 ? 15.851 7.158 -28.981 1.00 83.81 177 ASN A O 1
ATOM 1483 N N . THR A 1 178 ? 15.443 5.907 -27.160 1.00 82.44 178 THR A N 1
ATOM 1484 C CA . THR A 1 178 ? 16.479 6.571 -26.348 1.00 82.44 178 THR A CA 1
ATOM 1485 C C . THR A 1 178 ? 17.874 5.990 -26.559 1.00 82.44 178 THR A C 1
ATOM 1487 O O . THR A 1 178 ? 18.848 6.606 -26.134 1.00 82.44 178 THR A O 1
ATOM 1490 N N . ARG A 1 179 ? 17.994 4.825 -27.213 1.00 86.38 179 ARG A N 1
ATOM 1491 C CA . ARG A 1 179 ? 19.239 4.040 -27.334 1.00 86.38 179 ARG A CA 1
ATOM 1492 C C . ARG A 1 179 ? 19.871 3.727 -25.977 1.00 86.38 179 ARG A C 1
ATOM 1494 O O . ARG A 1 179 ? 21.094 3.681 -25.841 1.00 86.38 179 ARG A O 1
ATOM 1501 N N . GLU A 1 180 ? 19.032 3.507 -24.972 1.00 83.81 180 GLU A N 1
ATOM 1502 C CA . GLU A 1 180 ? 19.459 3.199 -23.609 1.00 83.81 180 GLU A CA 1
ATOM 1503 C C . GLU A 1 180 ? 18.871 1.866 -23.152 1.00 83.81 180 GLU A C 1
ATOM 1505 O O . GLU A 1 180 ? 17.790 1.452 -23.569 1.00 83.81 180 GLU A O 1
ATOM 1510 N N . TRP A 1 181 ? 19.581 1.196 -22.246 1.00 82.00 181 TRP A N 1
ATOM 1511 C CA . TRP A 1 181 ? 19.013 0.080 -21.503 1.00 82.00 181 TRP A CA 1
ATOM 1512 C C . TRP A 1 181 ? 18.106 0.621 -20.404 1.00 82.00 181 TRP A C 1
ATOM 1514 O O . TRP A 1 181 ? 18.572 1.293 -19.482 1.00 82.00 181 TRP A O 1
ATOM 1524 N N . TRP A 1 182 ? 16.824 0.296 -20.489 1.00 83.50 182 TRP A N 1
ATOM 1525 C CA . TRP A 1 182 ? 15.848 0.609 -19.462 1.00 83.50 182 TRP A CA 1
ATOM 1526 C C . TRP A 1 182 ? 15.843 -0.524 -18.439 1.00 83.50 182 TRP A C 1
ATOM 1528 O O . TRP A 1 182 ? 15.582 -1.680 -18.767 1.00 83.50 182 TRP A O 1
ATOM 1538 N N . ILE A 1 183 ? 16.177 -0.187 -17.195 1.00 85.75 183 ILE A N 1
ATOM 1539 C CA . ILE A 1 183 ? 16.083 -1.074 -16.030 1.00 85.75 183 ILE A CA 1
ATOM 1540 C C . ILE A 1 183 ? 14.928 -0.547 -15.173 1.00 85.75 183 ILE A C 1
ATOM 1542 O O . ILE A 1 183 ? 14.823 0.678 -15.055 1.00 85.75 183 ILE A O 1
ATOM 1546 N N . PRO A 1 184 ? 14.085 -1.422 -14.595 1.00 88.38 184 PRO A N 1
ATOM 1547 C CA . PRO A 1 184 ? 13.035 -1.000 -13.678 1.00 88.38 184 PRO A CA 1
ATOM 1548 C C . PRO A 1 184 ? 13.579 -0.095 -12.570 1.00 88.38 184 PRO A C 1
ATOM 1550 O O . PRO A 1 184 ? 14.594 -0.414 -11.939 1.00 88.38 184 PRO A O 1
ATOM 1553 N N . ASP A 1 185 ? 12.919 1.039 -12.339 1.00 87.94 185 ASP A N 1
ATOM 1554 C CA . ASP A 1 185 ? 13.332 2.000 -11.315 1.00 87.94 185 ASP A CA 1
ATOM 1555 C C . ASP A 1 185 ? 12.949 1.515 -9.898 1.00 87.94 185 ASP A C 1
ATOM 1557 O O . ASP A 1 185 ? 13.666 1.803 -8.934 1.00 87.94 185 ASP A O 1
ATOM 1561 N N . THR A 1 186 ? 11.886 0.713 -9.783 1.00 89.69 186 THR A N 1
ATOM 1562 C CA . THR A 1 186 ? 11.472 -0.054 -8.594 1.00 89.69 186 THR A CA 1
ATOM 1563 C C . THR A 1 186 ? 10.831 -1.390 -9.026 1.00 89.69 186 THR A C 1
ATOM 1565 O O . THR A 1 186 ? 10.770 -1.676 -10.224 1.00 89.69 186 THR A O 1
ATOM 1568 N N . GLY A 1 187 ? 10.476 -2.254 -8.067 1.00 88.81 187 GLY A N 1
ATOM 1569 C CA . GLY A 1 187 ? 9.662 -3.459 -8.311 1.00 88.81 187 GLY A CA 1
ATOM 1570 C C . GLY A 1 187 ? 8.195 -3.097 -8.569 1.00 88.81 187 GLY A C 1
ATOM 1571 O O . GLY A 1 187 ? 7.946 -2.000 -9.049 1.00 88.81 187 GLY A O 1
ATOM 1572 N N . GLY A 1 188 ? 7.250 -3.975 -8.214 1.00 89.56 188 GLY A N 1
ATOM 1573 C CA . GLY A 1 188 ? 5.848 -3.546 -8.067 1.00 89.56 188 GLY A CA 1
ATOM 1574 C C . GLY A 1 188 ? 5.752 -2.519 -6.937 1.00 89.56 188 GLY A C 1
ATOM 1575 O O . GLY A 1 188 ? 5.441 -1.368 -7.163 1.00 89.56 188 GLY A O 1
ATOM 1576 N N . SER A 1 189 ? 6.296 -2.864 -5.763 1.00 93.12 189 SER A N 1
ATOM 1577 C CA . SER A 1 189 ? 6.373 -1.963 -4.604 1.00 93.12 189 SER A CA 1
ATOM 1578 C C . SER A 1 189 ? 7.822 -1.698 -4.170 1.00 93.12 189 SER A C 1
ATOM 1580 O O . SER A 1 189 ? 8.714 -2.537 -4.332 1.00 93.12 189 SER A O 1
ATOM 1582 N N . ASN A 1 190 ? 8.093 -0.551 -3.538 1.00 94.06 190 ASN A N 1
ATOM 1583 C CA . ASN A 1 190 ? 9.374 -0.236 -2.898 1.00 94.06 190 ASN A CA 1
ATOM 1584 C C . ASN A 1 190 ? 9.491 -0.900 -1.512 1.00 94.06 190 ASN A C 1
ATOM 1586 O O . ASN A 1 190 ? 9.474 -0.259 -0.456 1.00 94.06 190 ASN A O 1
ATOM 1590 N N . ILE A 1 191 ? 9.664 -2.225 -1.514 1.00 95.19 191 ILE A N 1
ATOM 1591 C CA . ILE A 1 191 ? 9.806 -3.016 -0.284 1.00 95.19 191 ILE A CA 1
ATOM 1592 C C . ILE A 1 191 ? 10.968 -2.553 0.614 1.00 95.19 191 ILE A C 1
ATOM 1594 O O . ILE A 1 191 ? 10.792 -2.559 1.832 1.00 95.19 191 ILE A O 1
ATOM 1598 N N . PRO A 1 192 ? 12.157 -2.155 0.109 1.00 93.62 192 PRO A N 1
ATOM 1599 C CA . PRO A 1 192 ? 13.199 -1.593 0.968 1.00 93.62 192 PRO A CA 1
ATOM 1600 C C . PRO A 1 192 ? 12.729 -0.388 1.795 1.00 93.62 192 PRO A C 1
ATOM 1602 O O . PRO A 1 192 ? 13.018 -0.339 2.990 1.00 93.62 192 PRO A O 1
ATOM 1605 N N . ALA A 1 193 ? 11.981 0.545 1.197 1.00 93.88 193 ALA A N 1
ATOM 1606 C CA . ALA A 1 193 ? 11.405 1.683 1.915 1.00 93.88 193 ALA A CA 1
ATOM 1607 C C . ALA A 1 193 ? 10.353 1.239 2.937 1.00 93.88 193 ALA A C 1
ATOM 1609 O O . ALA A 1 193 ? 10.369 1.673 4.090 1.00 93.88 193 ALA A O 1
ATOM 1610 N N . LEU A 1 194 ? 9.483 0.309 2.539 1.00 95.38 194 LEU A N 1
ATOM 1611 C CA . LEU A 1 194 ? 8.470 -0.261 3.420 1.00 95.38 194 LEU A CA 1
ATOM 1612 C C . LEU A 1 194 ? 9.095 -1.002 4.617 1.00 95.38 194 LEU A C 1
ATOM 1614 O O . LEU A 1 194 ? 8.597 -0.916 5.737 1.00 95.38 194 LEU A O 1
ATOM 1618 N N . ASN A 1 195 ? 10.223 -1.683 4.416 1.00 94.44 195 ASN A N 1
ATOM 1619 C CA . ASN A 1 195 ? 10.979 -2.346 5.477 1.00 94.44 195 ASN A CA 1
ATOM 1620 C C . ASN A 1 195 ? 11.610 -1.360 6.464 1.00 94.44 195 ASN A C 1
ATOM 1622 O O . ASN A 1 195 ? 11.643 -1.660 7.658 1.00 94.44 195 ASN A O 1
ATOM 1626 N N . ASP A 1 196 ? 12.073 -0.196 6.001 1.00 92.44 196 ASP A N 1
ATOM 1627 C CA . ASP A 1 196 ? 12.572 0.858 6.892 1.00 92.44 196 ASP A CA 1
ATOM 1628 C C . ASP A 1 196 ? 11.445 1.370 7.809 1.00 92.44 196 ASP A C 1
ATOM 1630 O O . ASP A 1 196 ? 11.658 1.551 9.009 1.00 92.44 196 ASP A O 1
ATOM 1634 N N . MET A 1 197 ? 10.221 1.502 7.282 1.00 93.69 197 MET A N 1
ATOM 1635 C CA . MET A 1 197 ? 9.030 1.832 8.076 1.00 93.69 197 MET A CA 1
ATOM 1636 C C . MET A 1 197 ? 8.654 0.705 9.057 1.00 93.69 197 MET A C 1
ATOM 1638 O O . MET A 1 197 ? 8.377 0.951 10.233 1.00 93.69 197 MET A O 1
ATOM 1642 N N . LEU A 1 198 ? 8.659 -0.551 8.599 1.00 93.06 198 LEU A N 1
ATOM 1643 C CA . LEU A 1 198 ? 8.250 -1.717 9.393 1.00 93.06 198 LEU A CA 1
ATOM 1644 C C . LEU A 1 198 ? 9.264 -2.128 10.472 1.00 93.06 198 LEU A C 1
ATOM 1646 O O . LEU A 1 198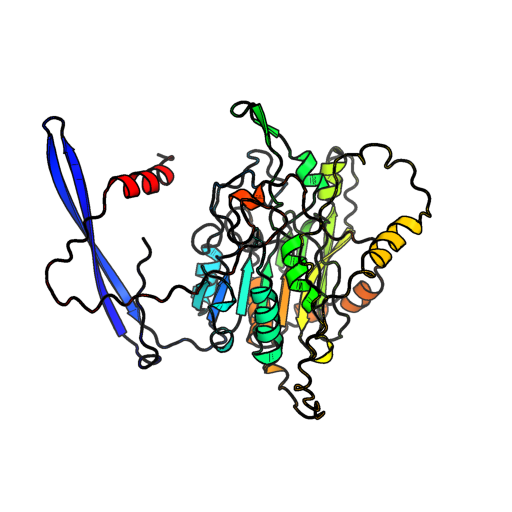 ? 8.902 -2.824 11.431 1.00 93.06 198 LEU A O 1
ATOM 1650 N N . GLN A 1 199 ? 10.515 -1.670 10.368 1.00 89.50 199 GLN A N 1
ATOM 1651 C CA . GLN A 1 199 ? 11.584 -1.983 11.317 1.00 89.50 199 GLN A CA 1
ATOM 1652 C C . GLN A 1 199 ? 11.208 -1.624 12.762 1.00 89.50 199 GLN A C 1
ATOM 1654 O O . GLN A 1 199 ? 11.503 -2.399 13.679 1.00 89.50 199 GLN A O 1
ATOM 1659 N N . GLY A 1 200 ? 10.510 -0.499 12.969 1.00 86.38 200 GLY A N 1
ATOM 1660 C CA . GLY A 1 200 ? 10.046 -0.047 14.289 1.00 86.38 200 GLY A CA 1
ATOM 1661 C C . GLY A 1 200 ? 9.060 -1.002 14.969 1.00 86.38 200 GLY A C 1
ATOM 1662 O O . GLY A 1 200 ? 8.926 -0.986 16.194 1.00 86.38 200 GLY A O 1
ATOM 1663 N N . PHE A 1 201 ? 8.421 -1.875 14.189 1.00 89.69 201 PHE A N 1
ATOM 1664 C CA . PHE A 1 201 ? 7.523 -2.932 14.655 1.00 89.69 201 PHE A CA 1
ATOM 1665 C C . PHE A 1 201 ? 8.204 -4.306 14.691 1.00 89.69 201 PHE A C 1
ATOM 1667 O O . PHE A 1 201 ? 7.608 -5.292 15.107 1.00 89.69 201 PHE A O 1
ATOM 1674 N N . GLY A 1 202 ? 9.464 -4.405 14.253 1.00 88.25 202 GLY A N 1
ATOM 1675 C CA . GLY A 1 202 ? 10.176 -5.676 14.133 1.00 88.25 202 GLY A CA 1
ATOM 1676 C C . GLY A 1 202 ? 9.639 -6.589 13.029 1.00 88.25 202 GLY A C 1
ATOM 1677 O O . GLY A 1 202 ? 9.854 -7.801 13.112 1.00 88.25 202 GLY A O 1
ATOM 1678 N N . ILE A 1 203 ? 8.950 -6.018 12.040 1.00 91.88 203 ILE A N 1
ATOM 1679 C CA . ILE A 1 203 ? 8.398 -6.713 10.877 1.00 91.88 203 ILE A CA 1
ATOM 1680 C C . ILE A 1 203 ? 9.297 -6.430 9.667 1.00 91.88 203 ILE A C 1
ATOM 1682 O O . ILE A 1 203 ? 9.855 -5.340 9.549 1.00 91.88 203 ILE A O 1
ATOM 1686 N N . SER A 1 204 ? 9.451 -7.392 8.760 1.00 92.62 204 SER A N 1
ATOM 1687 C CA . SER A 1 204 ? 10.053 -7.149 7.451 1.00 92.62 204 SER A CA 1
ATOM 1688 C C . SER A 1 204 ? 9.475 -8.070 6.382 1.00 92.62 204 SER A C 1
ATOM 1690 O O . SER A 1 204 ? 9.021 -9.176 6.671 1.00 92.62 204 SER A O 1
ATOM 1692 N N . LEU A 1 205 ? 9.558 -7.629 5.136 1.00 94.12 205 LEU A N 1
ATOM 1693 C CA . LEU A 1 205 ? 9.345 -8.404 3.924 1.00 94.12 205 LEU A CA 1
ATOM 1694 C C . LEU A 1 205 ? 10.687 -8.845 3.327 1.00 94.12 205 LEU A C 1
ATOM 1696 O O . LEU A 1 205 ? 11.750 -8.287 3.619 1.00 94.12 205 LEU A O 1
ATOM 1700 N N . THR A 1 206 ? 10.616 -9.873 2.496 1.00 92.94 206 THR A N 1
ATOM 1701 C CA . THR A 1 206 ? 11.749 -10.507 1.805 1.00 92.94 206 THR A CA 1
ATOM 1702 C C . THR A 1 206 ? 11.798 -10.090 0.341 1.00 92.94 206 THR A C 1
ATOM 1704 O O . THR A 1 206 ? 10.844 -9.515 -0.174 1.00 92.94 206 THR A O 1
ATOM 1707 N N . ASP A 1 207 ? 12.894 -10.419 -0.339 1.00 91.69 207 ASP A N 1
ATOM 1708 C CA . ASP A 1 207 ? 13.016 -10.302 -1.796 1.00 91.69 207 ASP A CA 1
ATOM 1709 C C . ASP A 1 207 ? 12.514 -11.544 -2.560 1.00 91.69 207 ASP A C 1
ATOM 1711 O O . ASP A 1 207 ? 12.685 -11.640 -3.776 1.00 91.69 207 ASP A O 1
ATOM 1715 N N . ASN A 1 208 ? 11.895 -12.511 -1.874 1.00 91.75 208 ASN A N 1
ATOM 1716 C CA . ASN A 1 208 ? 11.281 -13.662 -2.532 1.00 91.75 208 ASN A CA 1
ATOM 1717 C C . ASN A 1 208 ? 10.046 -13.214 -3.308 1.00 91.75 208 ASN A C 1
ATOM 1719 O O . ASN A 1 208 ? 9.181 -12.553 -2.739 1.00 91.75 208 ASN A O 1
ATOM 1723 N N . VAL A 1 209 ? 9.931 -13.654 -4.560 1.00 93.56 209 VAL A N 1
ATOM 1724 C CA . VAL A 1 209 ? 8.767 -13.387 -5.411 1.00 93.56 209 VAL A CA 1
ATOM 1725 C C . VAL A 1 209 ? 8.050 -14.697 -5.667 1.00 93.56 209 VAL A C 1
ATOM 1727 O O . VAL A 1 209 ? 8.616 -15.609 -6.274 1.00 93.56 209 VAL A O 1
ATOM 1730 N N . VAL A 1 210 ? 6.820 -14.811 -5.174 1.00 93.19 210 VAL A N 1
ATOM 1731 C CA . VAL A 1 210 ? 6.068 -16.068 -5.201 1.00 93.19 210 VAL A CA 1
ATOM 1732 C C . VAL A 1 210 ? 4.729 -15.908 -5.898 1.00 93.19 210 VAL A C 1
ATOM 1734 O O . VAL A 1 210 ? 4.123 -14.841 -5.898 1.00 93.19 210 VAL A O 1
ATOM 1737 N N . GLU A 1 211 ? 4.242 -17.000 -6.479 1.00 92.00 211 GLU A N 1
ATOM 1738 C CA . GLU A 1 211 ? 2.972 -17.009 -7.199 1.00 92.00 211 GLU A CA 1
ATOM 1739 C C . GLU A 1 211 ? 2.170 -18.294 -6.967 1.00 92.00 211 GLU A C 1
ATOM 1741 O O . GLU A 1 211 ? 2.715 -19.369 -6.689 1.00 92.00 211 GLU A O 1
ATOM 1746 N N . GLY A 1 212 ? 0.859 -18.218 -7.180 1.00 91.00 212 GLY A N 1
ATOM 1747 C CA . GLY A 1 212 ? 0.022 -19.397 -7.364 1.00 91.00 212 GLY A CA 1
ATOM 1748 C C . GLY A 1 212 ? -1.315 -19.352 -6.641 1.00 91.00 212 GLY A C 1
ATOM 1749 O O . GLY A 1 212 ? -1.607 -18.480 -5.830 1.00 91.00 212 GLY A O 1
ATOM 1750 N N . TYR A 1 213 ? -2.150 -20.347 -6.940 1.00 90.56 213 TYR A N 1
ATOM 1751 C CA . TYR A 1 213 ? -3.434 -20.506 -6.269 1.00 90.56 213 TYR A CA 1
ATOM 1752 C C . TYR A 1 213 ? -3.263 -21.065 -4.863 1.00 90.56 213 TYR A C 1
ATOM 1754 O O . TYR A 1 213 ? -2.593 -22.085 -4.658 1.00 90.56 213 TYR A O 1
ATOM 1762 N N . PHE A 1 214 ? -3.963 -20.446 -3.922 1.00 90.44 214 PHE A N 1
ATOM 1763 C CA . PHE A 1 214 ? -4.074 -20.902 -2.549 1.00 90.44 214 PHE A CA 1
ATOM 1764 C C . PHE A 1 214 ? -5.525 -20.809 -2.078 1.00 90.44 214 PHE A C 1
ATOM 1766 O O . PHE A 1 214 ? -6.372 -20.158 -2.692 1.00 90.44 214 PHE A O 1
ATOM 1773 N N . ARG A 1 215 ? -5.829 -21.523 -0.996 1.00 89.81 215 ARG A N 1
ATOM 1774 C CA . ARG A 1 215 ? -7.176 -21.607 -0.441 1.00 89.81 215 ARG A CA 1
ATOM 1775 C C . ARG A 1 215 ? -7.147 -21.200 1.025 1.00 89.81 215 ARG A C 1
ATOM 1777 O O . ARG A 1 215 ? -6.366 -21.759 1.794 1.00 89.81 215 ARG A O 1
ATOM 1784 N N . LEU A 1 216 ? -8.013 -20.264 1.399 1.00 88.75 216 LEU A N 1
ATOM 1785 C CA . LEU A 1 216 ? -8.265 -19.864 2.783 1.00 88.75 216 LEU A CA 1
ATOM 1786 C C . LEU A 1 216 ? -9.708 -20.233 3.133 1.00 88.75 216 LEU A C 1
ATOM 1788 O O . LEU A 1 216 ? -10.654 -19.590 2.682 1.00 88.75 216 LEU A O 1
ATOM 1792 N N . GLY A 1 217 ? -9.887 -21.302 3.910 1.00 86.38 217 GLY A N 1
ATOM 1793 C CA . GLY A 1 217 ? -11.220 -21.825 4.221 1.00 86.38 217 GLY A CA 1
ATOM 1794 C C . GLY A 1 217 ? -11.935 -22.304 2.958 1.00 86.38 217 GLY A C 1
ATOM 1795 O O . GLY A 1 217 ? -11.491 -23.252 2.311 1.00 86.38 217 GLY A O 1
ATOM 1796 N N . GLU A 1 218 ? -13.033 -21.652 2.586 1.00 86.38 218 GLU A N 1
ATOM 1797 C CA . GLU A 1 218 ? -13.806 -21.955 1.371 1.00 86.38 218 GLU A CA 1
ATOM 1798 C C . GLU A 1 218 ? -13.431 -21.074 0.174 1.00 86.38 218 GLU A C 1
ATOM 1800 O O . GLU A 1 218 ? -13.837 -21.346 -0.956 1.00 86.38 218 GLU A O 1
ATOM 1805 N N . HIS A 1 219 ? -12.604 -20.054 0.393 1.00 88.38 219 HIS A N 1
ATOM 1806 C CA . HIS A 1 219 ? -12.246 -19.093 -0.635 1.00 88.38 219 HIS A CA 1
ATOM 1807 C C . HIS A 1 219 ? -10.980 -19.527 -1.370 1.00 88.38 219 HIS A C 1
ATOM 1809 O O . HIS A 1 219 ? -9.919 -19.715 -0.770 1.00 88.38 219 HIS A O 1
ATOM 1815 N N . ASN A 1 220 ? -11.094 -19.662 -2.690 1.00 88.44 220 ASN A N 1
ATOM 1816 C CA . ASN A 1 220 ? -9.958 -19.861 -3.582 1.00 88.44 220 ASN A CA 1
ATOM 1817 C C . ASN A 1 220 ? -9.470 -18.504 -4.078 1.00 88.44 220 ASN A C 1
ATOM 1819 O O . ASN A 1 220 ? -10.261 -17.722 -4.606 1.00 88.44 220 ASN A O 1
ATOM 1823 N N . MET A 1 221 ? -8.173 -18.265 -3.942 1.00 88.69 221 MET A N 1
ATOM 1824 C CA . MET A 1 221 ? -7.516 -17.015 -4.296 1.00 88.69 221 MET A CA 1
ATOM 1825 C C . MET A 1 221 ? -6.284 -17.299 -5.143 1.00 88.69 221 MET A C 1
ATOM 1827 O O . MET A 1 221 ? -5.751 -18.413 -5.144 1.00 88.69 221 MET A O 1
ATOM 1831 N N . TYR A 1 222 ? -5.839 -16.280 -5.861 1.00 89.94 222 TYR A N 1
ATOM 1832 C CA . TYR A 1 222 ? -4.594 -16.306 -6.604 1.00 89.94 222 TYR A CA 1
ATOM 1833 C C . TYR A 1 222 ? -3.641 -15.291 -5.981 1.00 89.94 222 TYR A C 1
ATOM 1835 O O . TYR A 1 222 ? -4.059 -14.168 -5.731 1.00 89.94 222 TYR A O 1
ATOM 1843 N N . TYR A 1 223 ? -2.417 -15.726 -5.684 1.00 91.00 223 TYR A N 1
ATOM 1844 C CA . TYR A 1 223 ? -1.329 -14.856 -5.255 1.00 91.00 223 TYR A CA 1
ATOM 1845 C C . TYR A 1 223 ? -0.508 -14.493 -6.493 1.00 91.00 223 TYR A C 1
ATOM 1847 O O . TYR A 1 223 ? 0.082 -15.395 -7.109 1.00 91.00 223 TYR A O 1
ATOM 1855 N N . ALA A 1 224 ? -0.532 -13.231 -6.905 1.00 90.19 224 ALA A N 1
ATOM 1856 C CA . ALA A 1 224 ? 0.066 -12.774 -8.152 1.00 90.19 224 ALA A CA 1
ATOM 1857 C C . ALA A 1 224 ? 1.396 -12.078 -7.867 1.00 90.19 224 ALA A C 1
ATOM 1859 O O . ALA A 1 224 ? 1.415 -10.913 -7.522 1.00 90.19 224 ALA A O 1
ATOM 1860 N N . SER A 1 225 ? 2.513 -12.799 -8.019 1.00 91.06 225 SER A N 1
ATOM 1861 C CA . SER A 1 225 ? 3.841 -12.172 -7.983 1.00 91.06 225 SER A CA 1
ATOM 1862 C C . SER A 1 225 ? 4.073 -11.305 -6.740 1.00 91.06 225 SER A C 1
ATOM 1864 O O . SER A 1 225 ? 4.576 -10.201 -6.846 1.00 91.06 225 SER A O 1
ATOM 1866 N N . GLY A 1 226 ? 3.702 -11.789 -5.556 1.00 93.25 226 GLY A N 1
ATOM 1867 C CA . GLY A 1 226 ? 3.851 -11.021 -4.323 1.00 93.25 226 GLY A CA 1
ATOM 1868 C C . GLY A 1 226 ? 5.123 -11.366 -3.551 1.00 93.25 226 GLY A C 1
ATOM 1869 O O . GLY A 1 226 ? 5.727 -12.432 -3.732 1.00 93.25 226 GLY A O 1
ATOM 1870 N N . SER A 1 227 ? 5.499 -10.490 -2.626 1.00 94.50 227 SER A N 1
ATOM 1871 C CA . SER A 1 227 ? 6.583 -10.718 -1.669 1.00 94.50 227 SER A CA 1
ATOM 1872 C C . SER A 1 227 ? 6.174 -11.617 -0.498 1.00 94.50 227 SER A C 1
ATOM 1874 O O . SER A 1 227 ? 4.992 -11.851 -0.254 1.00 94.50 227 SER A O 1
ATOM 1876 N N . THR A 1 228 ? 7.146 -12.162 0.248 1.00 93.94 228 THR A N 1
ATOM 1877 C CA . THR A 1 228 ? 6.877 -13.001 1.440 1.00 93.94 228 THR A CA 1
ATOM 1878 C C . THR A 1 228 ? 7.350 -12.346 2.735 1.00 93.94 228 THR A C 1
ATOM 1880 O O . THR A 1 228 ? 8.268 -11.520 2.718 1.00 93.94 228 THR A O 1
ATOM 1883 N N . LEU A 1 229 ? 6.759 -12.734 3.868 1.00 92.62 229 LEU A N 1
ATOM 1884 C CA . LEU A 1 229 ? 7.157 -12.246 5.193 1.00 92.62 229 LEU A CA 1
ATOM 1885 C C . LEU A 1 229 ? 8.551 -12.759 5.591 1.00 92.62 229 LEU A C 1
ATOM 1887 O O . LEU A 1 229 ? 8.873 -13.937 5.421 1.00 92.62 229 LEU A O 1
ATOM 1891 N N . GLY A 1 230 ? 9.361 -11.859 6.146 1.00 89.38 230 GLY A N 1
ATOM 1892 C CA . GLY A 1 230 ? 10.739 -12.089 6.578 1.00 89.38 230 GLY A CA 1
ATOM 1893 C C . GLY A 1 230 ? 10.878 -12.146 8.095 1.00 89.38 230 GLY A C 1
ATOM 1894 O O . GLY A 1 230 ? 10.814 -13.206 8.711 1.00 89.38 230 GLY A O 1
ATOM 1895 N N . LEU A 1 231 ? 11.058 -11.001 8.744 1.00 88.75 231 LEU A N 1
ATOM 1896 C CA . LEU A 1 231 ? 11.040 -10.912 10.201 1.00 88.75 231 LEU A CA 1
ATOM 1897 C C . LEU A 1 231 ? 9.612 -10.653 10.673 1.00 88.75 231 LEU A C 1
ATOM 1899 O O . LEU A 1 231 ? 8.896 -9.839 10.097 1.00 88.75 231 LEU A O 1
ATOM 1903 N N . PHE A 1 232 ? 9.195 -11.348 11.728 1.00 89.56 232 PHE A N 1
ATOM 1904 C CA . PHE A 1 232 ? 7.898 -11.114 12.354 1.00 89.56 232 PHE A CA 1
ATOM 1905 C C . PHE A 1 232 ? 7.990 -11.339 13.870 1.00 89.56 232 PHE A C 1
ATOM 1907 O O . PHE A 1 232 ? 8.586 -12.342 14.290 1.00 89.56 232 PHE A O 1
ATOM 1914 N N . PRO A 1 233 ? 7.443 -10.438 14.710 1.00 88.44 233 PRO A N 1
ATOM 1915 C CA . PRO A 1 233 ? 7.535 -10.562 16.160 1.00 88.44 233 PRO A CA 1
ATOM 1916 C C . PRO A 1 233 ? 6.854 -11.822 16.700 1.00 88.44 233 PRO A C 1
ATOM 1918 O O . PRO A 1 233 ? 5.745 -12.192 16.305 1.00 88.44 233 PRO A O 1
ATOM 1921 N N . LYS A 1 234 ? 7.528 -12.469 17.653 1.00 80.25 234 LYS A N 1
ATOM 1922 C CA . LYS A 1 234 ? 7.118 -13.744 18.246 1.00 80.25 234 LYS A CA 1
ATOM 1923 C C . LYS A 1 234 ? 6.223 -13.494 19.461 1.00 80.25 234 LYS A C 1
ATOM 1925 O O . LYS A 1 234 ? 6.682 -13.601 20.593 1.00 80.25 234 LYS A O 1
ATOM 1930 N N . HIS A 1 235 ? 4.957 -13.167 19.220 1.00 84.50 235 HIS A N 1
ATOM 1931 C CA . HIS A 1 235 ? 3.946 -13.015 20.270 1.00 84.50 235 HIS A CA 1
ATOM 1932 C C . HIS A 1 235 ? 2.766 -13.973 20.015 1.00 84.50 235 HIS A C 1
ATOM 1934 O O . HIS A 1 235 ? 2.413 -14.182 18.855 1.00 84.50 235 HIS A O 1
ATOM 1940 N N . PRO A 1 236 ? 2.136 -14.578 21.042 1.00 82.38 236 PRO A N 1
ATOM 1941 C CA . PRO A 1 236 ? 1.001 -15.494 20.854 1.00 82.38 236 PRO A CA 1
ATOM 1942 C C . PRO A 1 236 ? -0.232 -14.843 20.210 1.00 82.38 236 PRO A C 1
ATOM 1944 O O . PRO A 1 236 ? -0.993 -15.528 19.531 1.00 82.38 236 PRO A O 1
ATOM 1947 N N . ASP A 1 237 ? -0.417 -13.534 20.397 1.00 87.75 237 ASP A N 1
ATOM 1948 C CA . ASP A 1 237 ? -1.511 -12.780 19.760 1.00 87.75 237 ASP A CA 1
ATOM 1949 C C . ASP A 1 237 ? -1.260 -12.513 18.264 1.00 87.75 237 ASP A C 1
ATOM 1951 O O . ASP A 1 237 ? -2.180 -12.125 17.541 1.00 87.75 237 ASP A O 1
ATOM 1955 N N . ASN A 1 238 ? -0.028 -12.726 17.795 1.00 91.81 238 ASN A N 1
ATOM 1956 C CA . ASN A 1 238 ? 0.339 -12.549 16.400 1.00 91.81 238 ASN A CA 1
ATOM 1957 C C . ASN A 1 238 ? -0.019 -13.797 15.590 1.00 91.81 238 ASN A C 1
ATOM 1959 O O . ASN A 1 238 ? 0.122 -14.938 16.043 1.00 91.81 238 ASN A O 1
ATOM 1963 N N . ILE A 1 239 ? -0.456 -13.576 14.354 1.00 94.12 239 ILE A N 1
ATOM 1964 C CA . ILE A 1 239 ? -0.873 -14.642 13.446 1.00 94.12 239 ILE A CA 1
ATOM 1965 C C . ILE A 1 239 ? -0.058 -14.538 12.169 1.00 94.12 239 ILE A C 1
ATOM 1967 O O . ILE A 1 239 ? 0.005 -13.481 11.550 1.00 94.12 239 ILE A O 1
ATOM 1971 N N . VAL A 1 240 ? 0.529 -15.658 11.755 1.00 94.25 240 VAL A N 1
ATOM 1972 C CA . VAL A 1 240 ? 1.170 -15.790 10.443 1.00 94.25 240 VAL A CA 1
ATOM 1973 C C . VAL A 1 240 ? 0.479 -16.900 9.676 1.00 94.25 240 VAL A C 1
ATOM 1975 O O . VAL A 1 240 ? 0.351 -18.020 10.180 1.00 94.25 240 VAL A O 1
ATOM 1978 N N . ILE A 1 241 ? 0.052 -16.598 8.455 1.00 93.81 241 ILE A N 1
ATOM 1979 C CA . ILE A 1 241 ? -0.604 -17.547 7.560 1.00 93.81 241 ILE A CA 1
ATOM 1980 C C . ILE A 1 241 ? 0.352 -17.891 6.430 1.00 93.81 241 ILE A C 1
ATOM 1982 O O . ILE A 1 241 ? 0.938 -17.028 5.774 1.00 93.81 241 ILE A O 1
ATOM 1986 N N . ASN A 1 242 ? 0.476 -19.192 6.200 1.00 92.69 242 ASN A N 1
ATOM 1987 C CA . ASN A 1 242 ? 1.347 -19.748 5.186 1.00 92.69 242 ASN A CA 1
ATOM 1988 C C . ASN A 1 242 ? 0.538 -20.331 4.024 1.00 92.69 242 ASN A C 1
ATOM 1990 O O . ASN A 1 242 ? -0.446 -21.038 4.255 1.00 92.69 242 ASN A O 1
ATOM 1994 N N . ALA A 1 243 ? 1.027 -20.165 2.800 1.00 92.06 243 ALA A N 1
ATOM 1995 C CA . ALA A 1 243 ? 0.466 -20.764 1.592 1.00 92.06 243 ALA A CA 1
ATOM 1996 C C . ALA A 1 243 ? 1.514 -21.598 0.844 1.00 92.06 243 ALA A C 1
ATOM 1998 O O . ALA A 1 243 ? 2.712 -21.352 0.945 1.00 92.06 243 ALA A O 1
ATOM 1999 N N . LYS A 1 244 ? 1.062 -22.617 0.105 1.00 92.31 244 LYS A N 1
ATOM 2000 C CA . LYS A 1 244 ? 1.922 -23.414 -0.781 1.00 92.31 244 LYS A CA 1
ATOM 2001 C C . LYS A 1 244 ? 1.957 -22.761 -2.163 1.00 92.31 244 LYS A C 1
ATOM 2003 O O . LYS A 1 244 ? 0.975 -22.882 -2.896 1.00 92.31 244 LYS A O 1
ATOM 2008 N N . LEU A 1 245 ? 3.063 -22.108 -2.501 1.00 92.50 245 LEU A N 1
ATOM 2009 C CA . LEU A 1 245 ? 3.231 -21.293 -3.708 1.00 92.50 245 LEU A CA 1
ATOM 2010 C C . LEU A 1 245 ? 4.486 -21.716 -4.487 1.00 92.50 245 LEU A C 1
ATOM 2012 O O . LEU A 1 245 ? 5.291 -22.508 -3.996 1.00 92.50 245 LEU A O 1
ATOM 2016 N N . ASN A 1 246 ? 4.614 -21.227 -5.716 1.00 91.50 246 ASN A N 1
ATOM 2017 C CA . ASN A 1 246 ? 5.794 -21.416 -6.555 1.00 91.50 246 ASN A CA 1
ATOM 2018 C C . ASN A 1 246 ? 6.756 -20.236 -6.369 1.00 91.50 246 ASN A C 1
ATOM 2020 O O . ASN A 1 246 ? 6.305 -19.104 -6.205 1.00 91.50 246 ASN A O 1
ATOM 2024 N N . ASP A 1 247 ? 8.058 -20.495 -6.461 1.00 90.50 247 ASP A N 1
ATOM 2025 C CA . ASP A 1 247 ? 9.088 -19.454 -6.497 1.00 90.50 247 ASP A CA 1
ATOM 2026 C C . ASP A 1 247 ? 9.220 -18.888 -7.918 1.00 90.50 247 ASP A C 1
ATOM 2028 O O . ASP A 1 247 ? 9.897 -19.454 -8.780 1.00 90.50 247 ASP A O 1
ATOM 2032 N N . GLN A 1 248 ? 8.513 -17.790 -8.176 1.00 89.75 248 GLN A N 1
ATOM 2033 C CA . GLN A 1 248 ? 8.499 -17.139 -9.483 1.00 89.75 248 GLN A CA 1
ATOM 2034 C C . GLN A 1 248 ? 9.813 -16.400 -9.757 1.00 89.75 248 GLN A C 1
ATOM 2036 O O . GLN A 1 248 ? 10.280 -16.351 -10.895 1.00 89.75 248 GLN A O 1
ATOM 2041 N N . GLY A 1 249 ? 10.433 -15.840 -8.714 1.00 88.81 249 GLY A N 1
ATOM 2042 C CA . GLY A 1 249 ? 11.709 -15.141 -8.832 1.00 88.81 249 GLY A CA 1
ATOM 2043 C C . GLY A 1 249 ? 12.806 -16.070 -9.347 1.00 88.81 249 GLY A C 1
ATOM 2044 O O . GLY A 1 249 ? 13.496 -15.742 -10.315 1.00 88.81 249 GLY A O 1
ATOM 2045 N N . ALA A 1 250 ? 12.922 -17.266 -8.764 1.00 87.31 250 ALA A N 1
ATOM 2046 C CA . ALA A 1 250 ? 13.871 -18.282 -9.214 1.00 87.31 250 ALA A CA 1
ATOM 2047 C C . ALA A 1 250 ? 13.587 -18.772 -10.646 1.00 87.31 250 ALA A C 1
ATOM 2049 O O . ALA A 1 250 ? 14.533 -19.024 -11.399 1.00 87.31 250 ALA A O 1
ATOM 2050 N N . GLU A 1 251 ? 12.312 -18.883 -11.038 1.00 86.19 251 GLU A N 1
ATOM 2051 C CA . GLU A 1 251 ? 11.905 -19.246 -12.404 1.00 86.19 251 GLU A CA 1
ATOM 2052 C C . GLU A 1 251 ? 12.420 -18.222 -13.430 1.00 86.19 251 GLU A C 1
ATOM 2054 O O . GLU A 1 251 ? 13.048 -18.599 -14.425 1.00 86.19 251 GLU A O 1
ATOM 2059 N N . ILE A 1 252 ? 12.232 -16.928 -13.150 1.00 86.94 252 ILE A N 1
ATOM 2060 C CA . ILE A 1 252 ? 12.659 -15.829 -14.028 1.00 86.94 252 ILE A CA 1
ATOM 2061 C C . ILE A 1 252 ? 14.189 -15.719 -14.084 1.00 86.94 252 ILE A C 1
ATOM 2063 O O . ILE A 1 252 ? 14.762 -15.528 -15.155 1.00 86.94 252 ILE A O 1
ATOM 2067 N N . ILE A 1 253 ? 14.877 -15.853 -12.947 1.00 86.81 253 ILE A N 1
ATOM 2068 C CA . ILE A 1 253 ? 16.339 -15.702 -12.885 1.00 86.81 253 ILE A CA 1
ATOM 2069 C C . ILE A 1 253 ? 17.049 -16.820 -13.661 1.00 86.81 253 ILE A C 1
ATOM 2071 O O . ILE A 1 253 ? 18.009 -16.547 -14.393 1.00 86.81 253 ILE A O 1
ATOM 2075 N N . ASN A 1 254 ? 16.569 -18.058 -13.521 1.00 83.31 254 ASN A N 1
ATOM 2076 C CA . ASN A 1 254 ? 17.217 -19.243 -14.081 1.00 83.31 254 ASN A CA 1
ATOM 2077 C C . ASN A 1 254 ? 16.787 -19.567 -15.524 1.00 83.31 254 ASN A C 1
ATOM 2079 O O . ASN A 1 254 ? 17.331 -20.506 -16.102 1.00 83.31 254 ASN A O 1
ATOM 2083 N N . ASN A 1 255 ? 15.846 -18.817 -16.121 1.00 68.50 255 ASN A N 1
ATOM 2084 C CA . ASN A 1 255 ? 15.312 -19.064 -17.473 1.00 68.50 255 ASN A CA 1
ATOM 2085 C C . ASN A 1 255 ? 14.880 -20.529 -17.703 1.00 68.50 255 ASN A C 1
ATOM 2087 O O . ASN A 1 255 ? 14.989 -21.056 -18.813 1.00 68.50 255 ASN A O 1
ATOM 2091 N N . VAL A 1 256 ? 14.430 -21.228 -16.658 1.00 61.16 256 VAL A N 1
ATOM 2092 C CA . VAL A 1 256 ? 14.080 -22.644 -16.797 1.00 61.16 256 VAL A CA 1
ATOM 2093 C C . VAL A 1 256 ? 12.751 -22.737 -17.534 1.00 61.16 256 VAL A C 1
ATOM 2095 O O . VAL A 1 256 ? 11.767 -22.120 -17.135 1.00 61.16 256 VAL A O 1
ATOM 2098 N N . ASN A 1 257 ? 12.715 -23.525 -18.614 1.00 53.72 257 ASN A N 1
ATOM 2099 C CA . ASN A 1 257 ? 11.475 -23.832 -19.318 1.00 53.72 257 ASN A CA 1
ATOM 2100 C C . ASN A 1 257 ? 10.421 -24.334 -18.318 1.00 53.72 257 ASN A C 1
ATOM 2102 O O . ASN A 1 257 ? 10.616 -25.348 -17.646 1.00 53.72 257 ASN A O 1
ATOM 2106 N N . ILE A 1 258 ? 9.287 -23.632 -18.289 1.00 53.97 258 ILE A N 1
ATOM 2107 C CA . ILE A 1 258 ? 8.136 -23.793 -17.381 1.00 53.97 258 ILE A CA 1
ATOM 2108 C C . ILE A 1 258 ? 7.639 -25.251 -17.291 1.00 53.97 258 ILE A C 1
ATOM 2110 O O . ILE A 1 258 ? 7.058 -25.658 -16.288 1.00 53.97 258 ILE A O 1
ATOM 2114 N N . ALA A 1 259 ? 7.883 -26.052 -18.334 1.00 51.19 259 ALA A N 1
ATOM 2115 C CA . ALA A 1 259 ? 7.482 -27.454 -18.425 1.00 51.19 259 ALA A CA 1
ATOM 2116 C C . ALA A 1 259 ? 8.459 -28.458 -17.770 1.00 51.19 259 ALA A C 1
ATOM 2118 O O . ALA A 1 259 ? 8.060 -29.588 -17.509 1.00 51.19 259 ALA A O 1
ATOM 2119 N N . ALA A 1 260 ? 9.719 -28.080 -17.517 1.00 47.47 260 ALA A N 1
ATOM 2120 C CA . ALA A 1 260 ? 10.770 -28.989 -17.037 1.00 47.47 260 ALA A CA 1
ATOM 2121 C C . ALA A 1 260 ? 11.131 -28.799 -15.553 1.00 47.47 260 ALA A C 1
ATOM 2123 O O . ALA A 1 260 ? 11.683 -29.708 -14.933 1.00 47.47 260 ALA A O 1
ATOM 2124 N N . TYR A 1 261 ? 10.810 -27.644 -14.960 1.00 51.28 261 TYR A N 1
ATOM 2125 C CA . TYR A 1 261 ? 10.933 -27.468 -13.517 1.00 51.28 261 TYR A CA 1
ATOM 2126 C C . TYR A 1 261 ? 9.734 -28.145 -12.854 1.00 51.28 261 TYR A C 1
ATOM 2128 O O . TYR A 1 261 ? 8.599 -27.679 -12.978 1.00 51.28 261 TYR A O 1
ATOM 2136 N N . ASN A 1 262 ? 9.964 -29.255 -12.149 1.00 53.34 262 ASN A N 1
ATOM 2137 C CA . ASN A 1 262 ? 8.974 -29.765 -11.208 1.00 53.34 262 ASN A CA 1
ATOM 2138 C C . ASN A 1 262 ? 8.600 -28.598 -10.289 1.00 53.34 262 ASN A C 1
ATOM 2140 O O . ASN A 1 262 ? 9.432 -28.157 -9.500 1.00 53.34 262 ASN A O 1
ATOM 2144 N N . ARG A 1 263 ? 7.377 -28.066 -10.428 1.00 63.94 263 ARG A N 1
ATOM 2145 C CA . ARG A 1 263 ? 6.836 -26.986 -9.591 1.00 63.94 263 ARG A CA 1
ATOM 2146 C C . ARG A 1 263 ? 6.658 -27.512 -8.172 1.00 63.94 263 ARG A C 1
ATOM 2148 O O . ARG A 1 263 ? 5.553 -27.853 -7.746 1.00 63.94 263 ARG A O 1
ATOM 2155 N N . ILE A 1 264 ? 7.767 -27.657 -7.455 1.00 71.19 264 ILE A N 1
ATOM 2156 C CA . ILE A 1 264 ? 7.765 -28.022 -6.050 1.00 71.19 264 ILE A CA 1
ATOM 2157 C C . ILE A 1 264 ? 7.191 -26.814 -5.329 1.00 71.19 264 ILE A C 1
ATOM 2159 O O . ILE A 1 264 ? 7.864 -25.808 -5.132 1.00 71.19 264 ILE A O 1
ATOM 2163 N N . LYS A 1 265 ? 5.911 -26.914 -4.972 1.00 83.50 265 LYS A N 1
ATOM 2164 C CA . LYS A 1 265 ? 5.249 -25.889 -4.177 1.00 83.50 265 LYS A CA 1
ATOM 2165 C C . LYS A 1 265 ? 5.854 -25.877 -2.783 1.00 83.50 265 LYS A C 1
ATOM 2167 O O . LYS A 1 265 ? 5.660 -26.818 -2.005 1.00 83.50 265 LYS A O 1
ATOM 2172 N N . THR A 1 266 ? 6.545 -24.801 -2.462 1.00 86.62 266 THR A N 1
ATOM 2173 C CA . THR A 1 266 ? 7.124 -24.532 -1.150 1.00 86.62 266 THR A CA 1
ATOM 2174 C C . THR A 1 266 ? 6.136 -23.727 -0.310 1.00 86.62 266 THR A C 1
ATOM 2176 O O . THR A 1 266 ? 5.242 -23.045 -0.814 1.00 86.62 266 THR A O 1
ATOM 2179 N N . LYS A 1 267 ? 6.209 -23.896 1.013 1.00 90.25 267 LYS A N 1
ATOM 2180 C CA . LYS A 1 267 ? 5.302 -23.230 1.951 1.00 90.25 267 LYS A CA 1
ATOM 2181 C C . LYS A 1 267 ? 5.916 -21.889 2.354 1.00 90.25 267 LYS A C 1
ATOM 2183 O O . LYS A 1 267 ? 6.936 -21.890 3.035 1.00 90.25 267 LYS A O 1
ATOM 2188 N N . TYR A 1 268 ? 5.282 -20.787 1.964 1.00 91.31 268 TYR A N 1
ATOM 2189 C CA . TYR A 1 268 ? 5.732 -19.426 2.255 1.00 91.31 268 TYR A CA 1
ATOM 2190 C C . TYR A 1 268 ? 4.769 -18.689 3.191 1.00 91.31 268 TYR A C 1
ATOM 2192 O O . TYR A 1 268 ? 3.555 -18.892 3.087 1.00 91.31 268 TYR A O 1
ATOM 2200 N N . PRO A 1 269 ? 5.286 -17.822 4.075 1.00 93.00 269 PRO A N 1
ATOM 2201 C CA . PRO A 1 269 ? 4.485 -16.931 4.905 1.00 93.00 269 PRO A CA 1
ATOM 2202 C C . PRO A 1 269 ? 4.039 -15.711 4.091 1.00 93.00 269 PRO A C 1
ATOM 2204 O O . PRO A 1 269 ? 4.869 -14.930 3.630 1.00 93.00 269 PRO A O 1
ATOM 2207 N N . ILE A 1 270 ? 2.730 -15.552 3.900 1.00 93.19 270 ILE A N 1
ATOM 2208 C CA . ILE A 1 270 ? 2.173 -14.543 2.978 1.00 93.19 270 ILE A CA 1
ATOM 2209 C C . ILE A 1 270 ? 1.336 -13.465 3.663 1.00 93.19 270 ILE A C 1
ATOM 2211 O O . ILE A 1 270 ? 1.190 -12.377 3.119 1.00 93.19 270 ILE A O 1
ATOM 2215 N N . ILE A 1 271 ? 0.775 -13.757 4.841 1.00 95.56 271 ILE A N 1
ATOM 2216 C CA . ILE A 1 271 ? -0.090 -12.829 5.580 1.00 95.56 271 ILE A CA 1
ATOM 2217 C C . ILE A 1 271 ? 0.331 -12.816 7.045 1.00 95.56 271 ILE A C 1
ATOM 2219 O O . ILE A 1 271 ? 0.503 -13.877 7.656 1.00 95.56 271 ILE A O 1
ATOM 2223 N N . GLY A 1 272 ? 0.481 -11.616 7.600 1.00 95.56 272 GLY A N 1
ATOM 2224 C CA . GLY A 1 272 ? 0.869 -11.380 8.986 1.00 95.56 272 GLY A CA 1
ATOM 2225 C C . GLY A 1 272 ? -0.122 -10.442 9.659 1.00 95.56 272 GLY A C 1
ATOM 2226 O O . GLY A 1 272 ? -0.349 -9.339 9.174 1.00 95.56 272 GLY A O 1
ATOM 2227 N N . LEU A 1 273 ? -0.711 -10.875 10.772 1.00 96.25 273 LEU A N 1
ATOM 2228 C CA . LEU A 1 273 ? -1.519 -10.036 11.652 1.00 96.25 273 LEU A CA 1
ATOM 2229 C C . LEU A 1 273 ? -0.724 -9.812 12.932 1.00 96.25 273 LEU A C 1
ATOM 2231 O O . LEU A 1 273 ? -0.372 -10.760 13.640 1.00 96.25 273 LEU A O 1
ATOM 2235 N N . PHE A 1 274 ? -0.429 -8.553 13.195 1.00 94.56 274 PHE A N 1
ATOM 2236 C CA . PHE A 1 274 ? 0.376 -8.101 14.307 1.00 94.56 274 PHE A CA 1
ATOM 2237 C C . PHE A 1 274 ? -0.491 -7.303 15.277 1.00 94.56 274 PHE A C 1
ATOM 2239 O O . PHE A 1 274 ? -1.122 -6.308 14.903 1.00 94.56 274 PHE A O 1
ATOM 2246 N N . GLN A 1 275 ? -0.505 -7.746 16.530 1.00 92.44 275 GLN A N 1
ATOM 2247 C CA . GLN A 1 275 ? -1.150 -7.050 17.632 1.00 92.44 275 GLN A CA 1
ATOM 2248 C C . GLN A 1 275 ? -0.084 -6.287 18.403 1.00 92.44 275 GLN A C 1
ATOM 2250 O O . GLN A 1 275 ? 0.853 -6.890 18.920 1.00 92.44 275 GLN A O 1
ATOM 2255 N N . MET A 1 276 ? -0.260 -4.972 18.525 1.00 88.81 276 MET A N 1
ATOM 2256 C CA . MET A 1 276 ? 0.695 -4.161 19.259 1.00 88.81 276 MET A CA 1
ATOM 2257 C C . MET A 1 276 ? 0.670 -4.465 20.752 1.00 88.81 276 MET A C 1
ATOM 2259 O O . MET A 1 276 ? -0.411 -4.492 21.343 1.00 88.81 276 MET A O 1
ATOM 2263 N N . HIS A 1 277 ? 1.856 -4.572 21.352 1.00 84.62 277 HIS A N 1
ATOM 2264 C CA . HIS A 1 277 ? 2.071 -4.545 22.798 1.00 84.62 277 HIS A CA 1
ATOM 2265 C C . HIS A 1 277 ? 3.175 -3.541 23.148 1.00 84.62 277 HIS A C 1
ATOM 2267 O O . HIS A 1 277 ? 4.147 -3.439 22.402 1.00 84.62 277 HIS A O 1
ATOM 2273 N N . PRO A 1 278 ? 3.101 -2.831 24.291 1.00 75.94 278 PRO A N 1
ATOM 2274 C CA . PRO A 1 278 ? 4.133 -1.863 24.684 1.00 75.94 278 PRO A CA 1
ATOM 2275 C C . PRO A 1 278 ? 5.559 -2.440 24.730 1.00 75.94 278 PRO A C 1
ATOM 2277 O O . PRO A 1 278 ? 6.522 -1.724 24.475 1.00 75.94 278 PRO A O 1
ATOM 2280 N N . ILE A 1 279 ? 5.693 -3.742 25.010 1.00 74.69 279 ILE A N 1
ATOM 2281 C CA . ILE A 1 279 ? 6.975 -4.468 25.058 1.00 74.69 279 ILE A CA 1
ATOM 2282 C C . ILE A 1 279 ? 7.613 -4.596 23.664 1.00 74.69 279 ILE A C 1
ATOM 2284 O O . ILE A 1 279 ? 8.835 -4.643 23.547 1.00 74.69 279 ILE A O 1
ATOM 2288 N N . ASP A 1 280 ? 6.803 -4.613 22.605 1.00 74.06 280 ASP A N 1
ATOM 2289 C CA . ASP A 1 280 ? 7.277 -4.762 21.227 1.00 74.06 280 ASP A CA 1
ATOM 2290 C C . ASP A 1 280 ? 7.788 -3.439 20.628 1.00 74.06 280 ASP A C 1
ATOM 2292 O O . ASP A 1 280 ? 8.269 -3.419 19.491 1.00 74.06 280 ASP A O 1
ATOM 2296 N N . ARG A 1 281 ? 7.728 -2.329 21.382 1.00 78.31 281 ARG A N 1
ATOM 2297 C CA . ARG A 1 281 ? 8.241 -1.024 20.948 1.00 78.31 281 ARG A CA 1
ATOM 2298 C C . ARG A 1 281 ? 9.759 -1.059 20.835 1.00 78.31 281 ARG A C 1
ATOM 2300 O O . ARG A 1 281 ? 10.478 -1.058 21.832 1.00 78.31 281 ARG A O 1
ATOM 2307 N N . LYS A 1 282 ? 10.256 -1.049 19.598 1.00 76.50 282 LYS A N 1
ATOM 2308 C CA . LYS A 1 282 ? 11.690 -0.967 19.306 1.00 76.50 282 LYS A CA 1
ATOM 2309 C C . LYS A 1 282 ? 12.115 0.469 19.042 1.00 76.50 282 LYS A C 1
ATOM 2311 O O . LYS A 1 282 ? 11.373 1.252 18.447 1.00 76.50 282 LYS A O 1
ATOM 2316 N N . THR A 1 283 ? 13.339 0.789 19.450 1.00 72.25 283 THR A N 1
ATOM 2317 C CA . THR A 1 283 ? 14.008 2.013 19.021 1.00 72.25 283 THR A CA 1
ATOM 2318 C C . THR A 1 283 ? 14.337 1.903 17.536 1.00 72.25 283 THR A C 1
ATOM 2320 O O . THR A 1 283 ? 14.944 0.934 17.082 1.00 72.25 283 THR A O 1
ATOM 2323 N N . ILE A 1 284 ? 13.894 2.892 16.767 1.00 73.81 284 ILE A N 1
ATOM 2324 C CA . ILE A 1 284 ? 14.161 2.966 15.335 1.00 73.81 284 ILE A CA 1
ATOM 2325 C C . ILE A 1 284 ? 15.565 3.536 15.125 1.00 73.81 284 ILE A C 1
ATOM 2327 O O . ILE A 1 284 ? 15.889 4.610 15.638 1.00 73.81 284 ILE A O 1
ATOM 2331 N N . SER A 1 285 ? 16.380 2.852 14.324 1.00 68.12 285 SER A N 1
ATOM 2332 C CA . SER A 1 285 ? 17.679 3.345 13.864 1.00 68.12 285 SER A CA 1
ATOM 2333 C C . SER A 1 285 ? 17.644 3.538 12.348 1.00 68.12 285 SER A C 1
ATOM 2335 O O . SER A 1 285 ? 18.084 2.660 11.604 1.00 68.12 285 SER A O 1
ATOM 2337 N N . ILE A 1 286 ? 17.112 4.672 11.883 1.00 65.69 286 ILE A N 1
ATOM 2338 C CA . ILE A 1 286 ? 17.102 4.985 10.450 1.00 65.69 286 ILE A CA 1
ATOM 2339 C C . ILE A 1 286 ? 18.484 5.516 10.042 1.00 65.69 286 ILE A C 1
ATOM 2341 O O . ILE A 1 286 ? 18.974 6.492 10.625 1.00 65.69 286 ILE A O 1
ATOM 2345 N N . PRO A 1 287 ? 19.151 4.901 9.051 1.00 60.12 287 PRO A N 1
ATOM 2346 C CA . PRO A 1 287 ? 20.396 5.438 8.530 1.00 60.12 287 PRO A CA 1
ATOM 2347 C C . PRO A 1 287 ? 20.134 6.753 7.779 1.00 60.12 287 PRO A C 1
ATOM 2349 O O . PRO A 1 287 ? 19.262 6.834 6.922 1.00 60.12 287 PRO A O 1
ATOM 2352 N N . ARG A 1 288 ? 20.950 7.786 8.042 1.00 58.50 288 ARG A N 1
ATOM 2353 C CA . ARG A 1 288 ? 20.861 9.100 7.358 1.00 58.50 288 ARG A CA 1
ATOM 2354 C C . ARG A 1 288 ? 21.116 9.043 5.842 1.00 58.50 288 ARG A C 1
ATOM 2356 O O . ARG A 1 288 ? 20.896 10.033 5.147 1.00 58.50 288 ARG A O 1
ATOM 2363 N N . LEU A 1 289 ? 21.664 7.934 5.352 1.00 62.44 289 LEU A N 1
ATOM 2364 C CA . LEU A 1 289 ? 21.959 7.667 3.948 1.00 62.44 289 LEU A CA 1
ATOM 2365 C C . LEU A 1 289 ? 21.329 6.328 3.576 1.00 62.44 289 LEU A C 1
ATOM 2367 O O . LEU A 1 289 ? 21.435 5.366 4.338 1.00 62.44 289 LEU A O 1
ATOM 2371 N N . PHE A 1 290 ? 20.728 6.253 2.392 1.00 66.44 290 PHE A N 1
ATOM 2372 C CA . PHE A 1 290 ? 20.186 4.995 1.889 1.00 66.44 290 PHE A CA 1
ATOM 2373 C C . PHE A 1 290 ? 21.298 3.951 1.691 1.00 66.44 290 PHE A C 1
ATOM 2375 O O . PHE A 1 290 ? 22.339 4.235 1.096 1.00 66.44 290 PHE A O 1
ATOM 2382 N N . GLY A 1 291 ? 21.076 2.728 2.180 1.00 60.44 291 GLY A N 1
ATOM 2383 C CA . GLY A 1 291 ? 21.969 1.595 1.932 1.00 60.44 291 GLY A CA 1
ATOM 2384 C C . GLY A 1 291 ? 21.842 1.100 0.488 1.00 60.44 291 GLY A C 1
ATOM 2385 O O . GLY A 1 291 ? 20.734 0.831 0.026 1.00 60.44 291 GLY A O 1
ATOM 2386 N N . VAL A 1 292 ? 22.966 0.966 -0.223 1.00 58.19 292 VAL A N 1
ATOM 2387 C CA . VAL A 1 292 ? 23.001 0.650 -1.662 1.00 58.19 292 VAL A CA 1
ATOM 2388 C C . VAL A 1 292 ? 23.966 -0.502 -1.963 1.00 58.19 292 VAL A C 1
ATOM 2390 O O . VAL A 1 292 ? 25.024 -0.608 -1.346 1.00 58.19 292 VAL A O 1
ATOM 2393 N N . ILE A 1 293 ? 23.629 -1.361 -2.934 1.00 52.72 293 ILE A N 1
ATOM 2394 C CA . ILE A 1 293 ? 24.542 -2.396 -3.454 1.00 52.72 293 ILE A CA 1
ATOM 2395 C C . ILE A 1 293 ? 25.475 -1.794 -4.519 1.00 52.72 293 ILE A C 1
ATOM 2397 O O . ILE A 1 293 ? 25.013 -1.216 -5.499 1.00 52.72 293 ILE A O 1
ATOM 2401 N N . ASN A 1 294 ? 26.791 -1.991 -4.398 1.00 43.56 294 ASN A N 1
ATOM 2402 C CA . ASN A 1 294 ? 27.746 -1.683 -5.469 1.00 43.56 294 ASN A CA 1
ATOM 2403 C C . ASN A 1 294 ? 27.693 -2.754 -6.574 1.00 43.56 294 ASN A C 1
ATOM 2405 O O . ASN A 1 294 ? 28.486 -3.686 -6.576 1.00 43.56 294 ASN A O 1
ATOM 2409 N N . THR A 1 295 ? 26.811 -2.608 -7.562 1.00 42.88 295 THR A N 1
ATOM 2410 C CA . THR A 1 295 ? 26.752 -3.483 -8.755 1.00 42.88 295 THR A CA 1
ATOM 2411 C C . THR A 1 295 ? 27.843 -3.153 -9.786 1.00 42.88 295 THR A C 1
ATOM 2413 O O . THR A 1 295 ? 27.580 -3.106 -10.984 1.00 42.88 295 THR A O 1
ATOM 2416 N N . GLY A 1 296 ? 29.053 -2.835 -9.317 1.00 35.66 296 GLY A N 1
ATOM 2417 C CA . GLY A 1 296 ? 30.178 -2.439 -10.165 1.00 35.66 296 GLY A CA 1
ATOM 2418 C C . GLY A 1 296 ? 31.178 -3.557 -10.448 1.00 35.66 296 GLY A C 1
ATOM 2419 O O . GLY A 1 296 ? 31.751 -3.546 -11.524 1.00 35.66 296 GLY A O 1
ATOM 2420 N N . ASN A 1 297 ? 31.372 -4.514 -9.527 1.00 33.16 297 ASN A N 1
ATOM 2421 C CA . ASN A 1 297 ? 32.453 -5.509 -9.631 1.00 33.16 297 ASN A CA 1
ATOM 2422 C C . ASN A 1 297 ? 32.093 -6.950 -9.210 1.00 33.16 297 ASN A C 1
ATOM 2424 O O . ASN A 1 297 ? 32.934 -7.826 -9.370 1.00 33.16 297 ASN A O 1
ATOM 2428 N N . ASP A 1 298 ? 30.876 -7.245 -8.745 1.00 35.78 298 ASP A N 1
ATOM 2429 C CA . ASP A 1 298 ? 30.512 -8.606 -8.301 1.00 35.78 298 ASP A CA 1
ATOM 2430 C C . ASP A 1 298 ? 29.736 -9.373 -9.384 1.00 35.78 298 ASP A C 1
ATOM 2432 O O . ASP A 1 298 ? 28.638 -9.885 -9.170 1.00 35.78 298 ASP A O 1
ATOM 2436 N N . VAL A 1 299 ? 30.316 -9.427 -10.583 1.00 40.28 299 VAL A N 1
ATOM 2437 C CA . VAL A 1 299 ? 29.948 -10.396 -11.623 1.00 40.28 299 VAL A CA 1
ATOM 2438 C C . VAL A 1 299 ? 31.189 -11.224 -11.911 1.00 40.28 299 VAL A C 1
ATOM 2440 O O . VAL A 1 299 ? 31.843 -10.972 -12.904 1.00 40.28 299 VAL A O 1
ATOM 2443 N N . PHE A 1 300 ? 31.537 -12.153 -11.020 1.00 32.59 300 PHE A N 1
ATOM 2444 C CA . PHE A 1 300 ? 32.198 -13.427 -11.330 1.00 32.59 300 PHE A CA 1
ATOM 2445 C C . PHE A 1 300 ? 32.034 -14.361 -10.114 1.00 32.59 300 PHE A C 1
ATOM 2447 O O . PHE A 1 300 ? 32.301 -13.971 -8.983 1.00 32.59 300 PHE A O 1
ATOM 2454 N N . ASP A 1 301 ? 31.570 -15.583 -10.382 1.00 28.80 301 ASP A N 1
ATOM 2455 C CA . ASP A 1 301 ? 31.466 -16.743 -9.482 1.00 28.80 301 ASP A CA 1
ATOM 2456 C C . ASP A 1 301 ? 30.436 -16.737 -8.334 1.00 28.80 301 ASP A C 1
ATOM 2458 O O . ASP A 1 301 ? 30.757 -16.637 -7.152 1.00 28.80 301 ASP A O 1
ATOM 2462 N N . THR A 1 302 ? 29.185 -17.073 -8.664 1.00 32.66 302 THR A N 1
ATOM 2463 C CA . THR A 1 302 ? 28.276 -17.767 -7.725 1.00 32.66 302 THR A CA 1
ATOM 2464 C C . THR A 1 302 ? 28.469 -19.292 -7.718 1.00 32.66 302 THR A C 1
ATOM 2466 O O . THR A 1 302 ? 27.673 -20.006 -7.113 1.00 32.66 302 THR A O 1
ATOM 2469 N N . SER A 1 303 ? 29.544 -19.815 -8.323 1.00 31.41 303 SER A N 1
ATOM 2470 C CA . SER A 1 303 ? 29.847 -21.254 -8.344 1.00 31.41 303 SER A CA 1
ATOM 2471 C C . SER A 1 303 ? 30.775 -21.757 -7.236 1.00 31.41 303 SER A C 1
ATOM 2473 O O . SER A 1 303 ? 30.897 -22.966 -7.102 1.00 31.41 303 SER A O 1
ATOM 2475 N N . ASN A 1 304 ? 31.406 -20.906 -6.417 1.00 30.95 304 ASN A N 1
ATOM 2476 C CA . ASN A 1 304 ? 32.258 -21.365 -5.308 1.00 30.95 304 ASN A CA 1
ATOM 2477 C C . ASN A 1 304 ? 32.419 -20.290 -4.222 1.00 30.95 304 ASN A C 1
ATOM 2479 O O . ASN A 1 304 ? 33.425 -19.589 -4.182 1.00 30.95 304 ASN A O 1
ATOM 2483 N N . ILE A 1 305 ? 31.477 -20.185 -3.282 1.00 31.61 305 ILE A N 1
ATOM 2484 C CA . ILE A 1 305 ? 31.764 -19.528 -1.997 1.00 31.61 305 ILE A CA 1
ATOM 2485 C C . ILE A 1 305 ? 31.520 -20.538 -0.888 1.00 31.61 305 ILE A C 1
ATOM 2487 O O . ILE A 1 305 ? 30.476 -20.589 -0.239 1.00 31.61 305 ILE A O 1
ATOM 2491 N N . ASN A 1 306 ? 32.551 -21.357 -0.691 1.00 26.50 306 ASN A N 1
ATOM 2492 C CA . ASN A 1 306 ? 32.813 -21.944 0.605 1.00 26.50 306 ASN A CA 1
ATOM 2493 C C . ASN A 1 306 ? 32.989 -20.825 1.642 1.00 26.50 306 ASN A C 1
ATOM 2495 O O . ASN A 1 306 ? 33.569 -19.768 1.402 1.00 26.50 306 ASN A O 1
ATOM 2499 N N . ILE A 1 307 ? 32.425 -21.121 2.800 1.00 39.03 307 ILE A N 1
ATOM 2500 C CA . ILE A 1 307 ? 32.324 -20.355 4.034 1.00 39.03 307 ILE A CA 1
ATOM 2501 C C . ILE A 1 307 ? 33.637 -19.656 4.435 1.00 39.03 307 ILE A C 1
ATOM 2503 O O . ILE A 1 307 ? 34.726 -20.189 4.251 1.00 39.03 307 ILE A O 1
ATOM 2507 N N . SER A 1 308 ? 33.466 -18.530 5.142 1.00 37.16 308 SER A N 1
ATOM 2508 C CA . SER A 1 308 ? 34.424 -17.799 5.993 1.00 37.16 308 SER A CA 1
ATOM 2509 C C . SER A 1 308 ? 35.154 -16.603 5.367 1.00 37.16 308 SER A C 1
ATOM 2511 O O . SER A 1 308 ? 36.314 -16.657 4.986 1.00 37.16 308 SER A O 1
ATOM 2513 N N . ASN A 1 309 ? 34.511 -15.433 5.405 1.00 31.39 309 ASN A N 1
ATOM 2514 C CA . ASN A 1 309 ? 35.262 -14.182 5.529 1.00 31.39 309 ASN A CA 1
ATOM 2515 C C . ASN A 1 309 ? 34.659 -13.300 6.636 1.00 31.39 309 ASN A C 1
ATOM 2517 O O . ASN A 1 309 ? 33.792 -12.463 6.381 1.00 31.39 309 ASN A O 1
ATOM 2521 N N . PRO A 1 310 ? 35.111 -13.466 7.898 1.00 37.66 310 PRO A N 1
ATOM 2522 C CA . PRO A 1 310 ? 34.608 -12.710 9.049 1.00 37.66 310 PRO A CA 1
ATOM 2523 C C . PRO A 1 310 ? 35.037 -11.228 9.040 1.00 37.66 310 PRO A C 1
ATOM 2525 O O . PRO A 1 310 ? 34.713 -10.480 9.962 1.00 37.66 310 PRO A O 1
ATOM 2528 N N . ILE A 1 311 ? 35.760 -10.786 8.006 1.00 36.03 311 ILE A N 1
ATOM 2529 C CA . ILE A 1 311 ? 36.297 -9.428 7.865 1.00 36.03 311 ILE A CA 1
ATOM 2530 C C . ILE A 1 311 ? 35.258 -8.472 7.247 1.00 36.03 311 ILE A C 1
ATOM 2532 O O . ILE A 1 311 ? 35.198 -7.308 7.641 1.00 36.03 311 ILE A O 1
ATOM 2536 N N . LEU A 1 312 ? 34.373 -8.959 6.364 1.00 39.19 312 LEU A N 1
ATOM 2537 C CA . LEU A 1 312 ? 33.284 -8.157 5.779 1.00 39.19 312 LEU A CA 1
ATOM 2538 C C . LEU A 1 312 ? 32.216 -7.791 6.821 1.00 39.19 312 LEU A C 1
ATOM 2540 O O . LEU A 1 312 ? 31.809 -6.635 6.901 1.00 39.19 312 LEU A O 1
ATOM 2544 N N . ASN A 1 313 ? 31.862 -8.730 7.705 1.00 34.09 313 ASN A N 1
ATOM 2545 C CA . ASN A 1 313 ? 30.941 -8.460 8.816 1.00 34.09 313 ASN A CA 1
ATOM 2546 C C . ASN A 1 313 ? 31.563 -7.571 9.907 1.00 34.09 313 ASN A C 1
ATOM 2548 O O . ASN A 1 313 ? 30.839 -6.871 10.609 1.00 34.09 313 ASN A O 1
ATOM 2552 N N . LYS A 1 314 ? 32.898 -7.550 10.043 1.00 34.47 314 LYS A N 1
ATOM 2553 C CA . LYS A 1 314 ? 33.586 -6.663 10.994 1.00 34.47 314 LYS A CA 1
ATOM 2554 C C . LYS A 1 314 ? 33.775 -5.235 10.481 1.00 34.47 314 LYS A C 1
ATOM 2556 O O . LYS A 1 314 ? 33.792 -4.330 11.306 1.00 34.47 314 LYS A O 1
ATOM 2561 N N . ARG A 1 315 ? 33.872 -4.994 9.166 1.00 36.31 315 ARG A N 1
ATOM 2562 C CA . ARG A 1 315 ? 33.978 -3.617 8.632 1.00 36.31 315 ARG A CA 1
ATOM 2563 C C . ARG A 1 315 ? 32.710 -2.790 8.869 1.00 36.31 315 ARG A C 1
ATOM 2565 O O . ARG A 1 315 ? 32.829 -1.632 9.244 1.00 36.31 315 ARG A O 1
ATOM 2572 N N . VAL A 1 316 ? 31.527 -3.406 8.793 1.00 42.75 316 VAL A N 1
ATOM 2573 C CA . VAL A 1 316 ? 30.247 -2.742 9.122 1.00 42.75 316 VAL A CA 1
ATOM 2574 C C . VAL A 1 316 ? 30.138 -2.400 10.619 1.00 42.75 316 VAL A C 1
ATOM 2576 O O . VAL A 1 316 ? 29.535 -1.396 10.977 1.00 42.75 316 VAL A O 1
ATOM 2579 N N . LEU A 1 317 ? 30.780 -3.180 11.497 1.00 36.84 317 LEU A N 1
ATOM 2580 C CA . LEU A 1 317 ? 30.849 -2.912 12.944 1.00 36.84 317 LEU A CA 1
ATOM 2581 C C . LEU A 1 317 ? 31.947 -1.908 13.346 1.00 36.84 317 LEU A C 1
ATOM 2583 O O . LEU A 1 317 ? 31.979 -1.474 14.493 1.00 36.84 317 LEU A O 1
ATOM 2587 N N . LEU A 1 318 ? 32.873 -1.564 12.445 1.00 32.09 318 LEU A N 1
ATOM 2588 C CA . LEU A 1 318 ? 33.987 -0.650 12.734 1.00 32.09 318 LEU A CA 1
ATOM 2589 C C . LEU A 1 318 ? 33.731 0.776 12.230 1.00 32.09 318 LEU A C 1
ATOM 2591 O O . LEU A 1 318 ? 34.248 1.716 12.825 1.00 32.09 318 LEU A O 1
ATOM 2595 N N . GLU A 1 319 ? 32.877 0.971 11.221 1.00 35.19 319 GLU A N 1
ATOM 2596 C CA . GLU A 1 319 ? 32.444 2.315 10.796 1.00 35.19 319 GLU A CA 1
ATOM 2597 C C . GLU A 1 319 ? 31.453 2.976 11.773 1.00 35.19 319 GLU A C 1
ATOM 2599 O O . GLU A 1 319 ? 31.261 4.190 11.724 1.00 35.19 319 GLU A O 1
ATOM 2604 N N . SER A 1 320 ? 30.889 2.226 12.730 1.00 36.84 320 SER A N 1
ATOM 2605 C CA . SER A 1 320 ? 30.113 2.791 13.845 1.00 36.84 320 SER A CA 1
ATOM 2606 C C . SER A 1 320 ? 30.980 3.421 14.944 1.00 36.84 320 SER A C 1
ATOM 2608 O O . SER A 1 320 ? 30.455 4.127 15.799 1.00 36.84 320 SER A O 1
ATOM 2610 N N . ASN A 1 321 ? 32.302 3.216 14.918 1.00 32.78 321 ASN A N 1
ATOM 2611 C CA . ASN A 1 321 ? 33.236 3.758 15.902 1.00 32.78 321 ASN A CA 1
ATOM 2612 C C . ASN A 1 321 ? 34.269 4.669 15.224 1.00 32.78 321 ASN A C 1
ATOM 2614 O O . ASN A 1 321 ? 35.384 4.232 14.974 1.00 32.78 321 ASN A O 1
ATOM 2618 N N . MET A 1 322 ? 33.901 5.927 14.935 1.00 24.72 322 MET A N 1
ATOM 2619 C CA . MET A 1 322 ? 34.746 7.138 15.073 1.00 24.72 322 MET A CA 1
ATOM 2620 C C . MET A 1 322 ? 34.170 8.326 14.281 1.00 24.72 322 MET A C 1
ATOM 2622 O O . MET A 1 322 ? 34.515 8.561 13.127 1.00 24.72 322 MET A O 1
ATOM 2626 N N . LYS A 1 323 ? 33.359 9.148 14.952 1.00 25.23 323 LYS A N 1
ATOM 2627 C CA . LYS A 1 323 ? 33.714 10.531 15.326 1.00 25.23 323 LYS A CA 1
ATOM 2628 C C . LYS A 1 323 ? 32.560 11.131 16.128 1.00 25.23 323 LYS A C 1
ATOM 2630 O O . LYS A 1 323 ? 31.483 11.398 15.610 1.00 25.23 323 LYS A O 1
ATOM 2635 N N . SER A 1 324 ? 32.846 11.306 17.411 1.00 35.09 324 SER A N 1
ATOM 2636 C CA . SER A 1 324 ? 32.177 12.171 18.376 1.00 35.09 324 SER A CA 1
ATOM 2637 C C . SER A 1 324 ? 31.547 13.412 17.734 1.00 35.09 324 SER A C 1
ATOM 2639 O O . SER A 1 324 ? 32.253 14.346 17.352 1.00 35.09 324 SER A O 1
ATOM 2641 N N . VAL A 1 325 ? 30.219 13.439 17.676 1.00 27.05 325 VAL A N 1
ATOM 2642 C CA . VAL A 1 325 ? 29.447 14.677 17.584 1.00 27.05 325 VAL A CA 1
ATOM 2643 C C . VAL A 1 325 ? 28.668 14.759 18.886 1.00 27.05 325 VAL A C 1
ATOM 2645 O O . VAL A 1 325 ? 27.743 13.986 19.104 1.00 27.05 325 VAL A O 1
ATOM 2648 N N . THR A 1 326 ? 29.181 15.618 19.768 1.00 24.03 326 THR A N 1
ATOM 2649 C CA . THR A 1 326 ? 28.554 16.208 20.959 1.00 24.03 326 THR A CA 1
ATOM 2650 C C . THR A 1 326 ? 27.184 15.642 21.327 1.00 24.03 326 THR A C 1
ATOM 2652 O O . THR A 1 326 ? 26.170 15.994 20.725 1.00 24.03 326 THR A O 1
ATOM 2655 N N . GLU A 1 327 ? 27.174 14.812 22.371 1.00 25.30 327 GLU A N 1
ATOM 2656 C CA . GLU A 1 327 ? 25.984 14.525 23.162 1.00 25.30 327 GLU A CA 1
ATOM 2657 C C . GLU A 1 327 ? 25.394 15.855 23.662 1.00 25.30 327 GLU A C 1
ATOM 2659 O O . GLU A 1 327 ? 25.870 16.425 24.642 1.00 25.30 327 GLU A O 1
ATOM 2664 N N . ILE A 1 328 ? 24.344 16.358 23.011 1.00 25.06 328 ILE A N 1
ATOM 2665 C CA . ILE A 1 328 ? 23.372 17.195 23.712 1.00 25.06 328 ILE A CA 1
ATOM 2666 C C . ILE A 1 328 ? 22.506 16.203 24.480 1.00 25.06 328 ILE A C 1
ATOM 2668 O O . ILE A 1 328 ? 21.533 15.654 23.967 1.00 25.06 328 ILE A O 1
ATOM 2672 N N . ARG A 1 329 ? 22.945 15.888 25.700 1.00 23.94 329 ARG A N 1
ATOM 2673 C CA . ARG A 1 329 ? 22.073 15.290 26.700 1.00 23.94 329 ARG A CA 1
ATOM 2674 C C . ARG A 1 329 ? 21.099 16.380 27.123 1.00 23.94 329 ARG A C 1
ATOM 2676 O O . ARG A 1 329 ? 21.428 17.177 27.996 1.00 23.94 329 ARG A O 1
ATOM 2683 N N . ASP A 1 330 ? 19.901 16.386 26.555 1.00 24.95 330 ASP A N 1
ATOM 2684 C CA . ASP A 1 330 ? 18.763 16.939 27.282 1.00 24.95 330 ASP A CA 1
ATOM 2685 C C . ASP A 1 330 ? 18.438 15.962 28.414 1.00 24.95 330 ASP A C 1
ATOM 2687 O O . ASP A 1 330 ? 17.625 15.043 28.311 1.00 24.95 330 ASP A O 1
ATOM 2691 N N . THR A 1 331 ? 19.158 16.130 29.522 1.00 27.23 331 THR A N 1
ATOM 2692 C CA . THR A 1 331 ? 18.814 15.556 30.817 1.00 27.23 331 THR A CA 1
ATOM 2693 C C . THR A 1 331 ? 17.547 16.239 31.313 1.00 27.23 331 THR A C 1
ATOM 2695 O O . THR A 1 331 ? 17.639 17.144 32.130 1.00 27.23 331 THR A O 1
ATOM 2698 N N . ASN A 1 332 ? 16.386 15.861 30.774 1.00 29.38 332 ASN A N 1
ATOM 2699 C CA . ASN A 1 332 ? 15.061 16.092 31.360 1.00 29.38 332 ASN A CA 1
ATOM 2700 C C . ASN A 1 332 ? 13.980 15.302 30.601 1.00 29.38 332 ASN A C 1
ATOM 2702 O O . ASN A 1 332 ? 13.019 15.865 30.095 1.00 29.38 332 ASN A O 1
ATOM 2706 N N . TYR A 1 333 ? 14.112 13.975 30.543 1.00 32.50 333 TYR A N 1
ATOM 2707 C CA . TYR A 1 333 ? 12.950 13.090 30.384 1.00 32.50 333 TYR A CA 1
ATOM 2708 C C . TYR A 1 333 ? 13.189 11.748 31.087 1.00 32.50 333 TYR A C 1
ATOM 2710 O O . TYR A 1 333 ? 13.063 10.668 30.524 1.00 32.50 333 TYR A O 1
ATOM 2718 N N . ASN A 1 334 ? 13.542 11.819 32.374 1.00 27.95 334 ASN A N 1
ATOM 2719 C CA . ASN A 1 334 ? 13.316 10.706 33.293 1.00 27.95 334 ASN A CA 1
ATOM 2720 C C . ASN A 1 334 ? 11.839 10.724 33.707 1.00 27.95 334 ASN A C 1
ATOM 2722 O O . ASN A 1 334 ? 11.505 11.048 34.847 1.00 27.95 334 ASN A O 1
ATOM 2726 N N . SER A 1 335 ? 10.936 10.381 32.788 1.00 33.06 335 SER A N 1
ATOM 2727 C CA . SER A 1 335 ? 9.621 9.908 33.204 1.00 33.06 335 SER A CA 1
ATOM 2728 C C . SER A 1 335 ? 9.820 8.497 33.745 1.00 33.06 335 SER A C 1
ATOM 2730 O O . SER A 1 335 ? 10.007 7.544 32.988 1.00 33.06 335 SER A O 1
ATOM 2732 N N . LYS A 1 336 ? 9.829 8.378 35.076 1.00 29.30 336 LYS A N 1
ATOM 2733 C CA . LYS A 1 336 ? 9.560 7.119 35.769 1.00 29.30 336 LYS A CA 1
ATOM 2734 C C . LYS A 1 336 ? 8.344 6.479 35.094 1.00 29.30 336 LYS A C 1
ATOM 2736 O O . LYS A 1 336 ? 7.245 7.012 35.198 1.00 29.30 336 LYS A O 1
ATOM 2741 N N . ILE A 1 337 ? 8.548 5.380 34.376 1.00 34.69 337 ILE A N 1
ATOM 2742 C CA . ILE A 1 337 ? 7.442 4.549 33.910 1.00 34.69 337 ILE A CA 1
ATOM 2743 C C . ILE A 1 337 ? 6.921 3.851 35.164 1.00 34.69 337 ILE A C 1
ATOM 2745 O O . ILE A 1 337 ? 7.525 2.894 35.650 1.00 34.69 337 ILE A O 1
ATOM 2749 N N . GLU A 1 338 ? 5.849 4.388 35.741 1.00 27.80 338 GLU A N 1
ATOM 2750 C CA . GLU A 1 338 ? 5.062 3.648 36.717 1.00 27.80 338 GLU A CA 1
ATOM 2751 C C . GLU A 1 338 ? 4.451 2.426 36.009 1.00 27.80 338 GLU A C 1
ATOM 2753 O O . GLU A 1 338 ? 3.830 2.572 34.950 1.00 27.80 338 GLU A O 1
ATOM 2758 N N . PRO A 1 339 ? 4.623 1.204 36.538 1.00 37.34 339 PRO A N 1
ATOM 2759 C CA . PRO A 1 339 ? 4.015 0.016 35.961 1.00 37.34 339 PRO A CA 1
ATOM 2760 C C . PRO A 1 339 ? 2.527 0.015 36.327 1.00 37.34 339 PRO A C 1
ATOM 2762 O O . PRO A 1 339 ? 2.130 -0.535 37.351 1.00 37.34 339 PRO A O 1
ATOM 2765 N N . GLY A 1 340 ? 1.699 0.683 35.522 1.00 36.00 340 GLY A N 1
ATOM 2766 C CA . GLY A 1 340 ? 0.294 0.853 35.882 1.00 36.00 340 GLY A CA 1
ATOM 2767 C C . GLY A 1 340 ? -0.556 1.683 34.927 1.00 36.00 340 GLY A C 1
ATOM 2768 O O . GLY A 1 340 ? -1.242 2.591 35.371 1.00 36.00 340 GLY A O 1
ATOM 2769 N N . MET A 1 341 ? -0.597 1.351 33.635 1.00 34.44 341 MET A N 1
ATOM 2770 C CA . MET A 1 341 ? -1.763 1.695 32.814 1.00 34.44 341 MET A CA 1
ATOM 2771 C C . MET A 1 341 ? -2.170 0.469 32.003 1.00 34.44 341 MET A C 1
ATOM 2773 O O . MET A 1 341 ? -1.563 0.132 30.990 1.00 34.44 341 MET A O 1
ATOM 2777 N N . PHE A 1 342 ? -3.198 -0.235 32.484 1.00 36.41 342 PHE A N 1
ATOM 2778 C CA . PHE A 1 342 ? -3.925 -1.210 31.679 1.00 36.41 342 PHE A CA 1
ATOM 2779 C C . PHE A 1 342 ? -4.554 -0.454 30.502 1.00 36.41 342 PHE A C 1
ATOM 2781 O O . PHE A 1 342 ? -5.651 0.094 30.610 1.00 36.41 342 PHE A O 1
ATOM 2788 N N . HIS A 1 343 ? -3.851 -0.391 29.374 1.00 49.94 343 HIS A N 1
ATOM 2789 C CA . HIS A 1 343 ? -4.498 -0.067 28.115 1.00 49.94 343 HIS A CA 1
ATOM 2790 C C . HIS A 1 343 ? -5.485 -1.198 27.824 1.00 49.94 343 HIS A C 1
ATOM 2792 O O . HIS A 1 343 ? -5.106 -2.368 27.752 1.00 49.94 343 HIS A O 1
ATOM 2798 N N . ASP A 1 344 ? -6.767 -0.849 27.711 1.00 55.06 344 ASP A N 1
ATOM 2799 C CA . ASP A 1 344 ? -7.790 -1.757 27.203 1.00 55.06 344 ASP A CA 1
ATOM 2800 C C . ASP A 1 344 ? -7.264 -2.381 25.899 1.00 55.06 344 ASP A C 1
ATOM 2802 O O . ASP A 1 344 ? -6.828 -1.648 25.007 1.00 55.06 344 ASP A O 1
ATOM 2806 N N . LYS A 1 345 ? -7.275 -3.718 25.777 1.00 55.41 345 LYS A N 1
ATOM 2807 C CA . LYS A 1 345 ? -6.814 -4.415 24.561 1.00 55.41 345 LYS A CA 1
ATOM 2808 C C . LYS A 1 345 ? -7.519 -3.888 23.305 1.00 55.41 345 LYS A C 1
ATOM 2810 O O . LYS A 1 345 ? -6.963 -3.967 22.212 1.00 55.41 345 LYS A O 1
ATOM 2815 N N . ASN A 1 346 ? -8.710 -3.307 23.458 1.00 59.28 346 ASN A N 1
ATOM 2816 C CA . ASN A 1 346 ? -9.461 -2.668 22.379 1.00 59.28 346 ASN A CA 1
ATOM 2817 C C . ASN A 1 346 ? -8.846 -1.354 21.864 1.00 59.28 346 ASN A C 1
ATOM 2819 O O . ASN A 1 346 ? -9.227 -0.894 20.792 1.00 59.28 346 ASN A O 1
ATOM 2823 N N . LYS A 1 347 ? -7.913 -0.744 22.604 1.00 70.12 347 LYS A N 1
ATOM 2824 C CA . LYS A 1 347 ? -7.233 0.511 22.240 1.00 70.12 347 LYS A CA 1
ATOM 2825 C C . LYS A 1 347 ? -5.848 0.305 21.630 1.00 70.12 347 LYS A C 1
ATOM 2827 O O . LYS A 1 347 ? -5.232 1.280 21.222 1.00 70.12 347 LYS A O 1
ATOM 2832 N N . LEU A 1 348 ? -5.350 -0.928 21.584 1.00 85.12 348 LEU A N 1
ATOM 2833 C CA . LEU A 1 348 ? -4.033 -1.224 21.029 1.00 85.12 348 LEU A CA 1
ATOM 2834 C C . LEU A 1 348 ? -4.080 -1.204 19.498 1.00 85.12 348 LEU A C 1
ATOM 2836 O O . LEU A 1 348 ? -4.999 -1.763 18.894 1.00 85.12 348 LEU A O 1
ATOM 2840 N N . GLY A 1 349 ? -3.063 -0.602 18.882 1.00 91.19 349 GLY A N 1
ATOM 2841 C CA . GLY A 1 349 ? -2.901 -0.599 17.433 1.00 91.19 349 GLY A CA 1
ATOM 2842 C C . GLY A 1 349 ? -2.670 -2.001 16.873 1.00 91.19 349 GLY A C 1
ATOM 2843 O O . GLY A 1 349 ? -2.276 -2.935 17.579 1.00 91.19 349 GLY A O 1
ATOM 2844 N N . ARG A 1 350 ? -2.947 -2.161 15.582 1.00 95.06 350 ARG A N 1
ATOM 2845 C CA . ARG A 1 350 ? -2.834 -3.441 14.874 1.00 95.06 350 ARG A CA 1
ATOM 2846 C C . ARG A 1 350 ? -2.323 -3.212 13.477 1.00 95.06 350 ARG A C 1
ATOM 2848 O O . ARG A 1 350 ? -2.723 -2.246 12.837 1.00 95.06 350 ARG A O 1
ATOM 2855 N N . ILE A 1 351 ? -1.498 -4.129 12.998 1.00 96.75 351 ILE A N 1
ATOM 2856 C CA . ILE A 1 351 ? -0.962 -4.080 11.643 1.00 96.75 351 ILE A CA 1
ATOM 2857 C C . ILE A 1 351 ? -1.321 -5.384 10.948 1.00 96.75 351 ILE A C 1
ATOM 2859 O O . ILE A 1 351 ? -1.139 -6.466 11.504 1.00 96.75 351 ILE A O 1
ATOM 2863 N N . VAL A 1 352 ? -1.839 -5.284 9.733 1.00 97.44 352 VAL A N 1
ATOM 2864 C CA . VAL A 1 352 ? -1.989 -6.415 8.824 1.00 97.44 352 VAL A CA 1
ATOM 2865 C C . VAL A 1 352 ? -1.103 -6.173 7.621 1.00 97.44 352 VAL A C 1
ATOM 2867 O O . VAL A 1 352 ? -1.099 -5.076 7.075 1.00 97.44 352 VAL A O 1
ATOM 2870 N N . LEU A 1 353 ? -0.363 -7.198 7.220 1.00 96.38 353 LEU A N 1
ATOM 2871 C CA . LEU A 1 353 ? 0.547 -7.154 6.087 1.00 96.38 353 LEU A CA 1
ATOM 2872 C C . LEU A 1 353 ? 0.283 -8.345 5.167 1.00 96.38 353 LEU A C 1
ATOM 2874 O O . LEU A 1 353 ? 0.253 -9.489 5.631 1.00 96.38 353 LEU A O 1
ATOM 2878 N N . MET A 1 354 ? 0.126 -8.065 3.878 1.00 95.69 354 MET A N 1
ATOM 2879 C CA . MET A 1 354 ? 0.059 -9.039 2.794 1.00 95.69 354 MET A CA 1
ATOM 2880 C C . MET A 1 354 ? 0.961 -8.556 1.652 1.00 95.69 354 MET A C 1
ATOM 2882 O O . MET A 1 354 ? 0.976 -7.370 1.337 1.00 95.69 354 MET A O 1
ATOM 2886 N N . GLY A 1 355 ? 1.753 -9.453 1.068 1.00 92.69 355 GLY A N 1
ATOM 2887 C CA . GLY A 1 355 ? 2.776 -9.079 0.082 1.00 92.69 355 GLY A CA 1
ATOM 2888 C C . GLY A 1 355 ? 2.300 -8.994 -1.370 1.00 92.69 355 GLY A C 1
ATOM 2889 O O . GLY A 1 355 ? 3.154 -8.977 -2.246 1.00 92.69 355 GLY A O 1
ATOM 2890 N N . ASP A 1 356 ? 0.991 -9.023 -1.617 1.00 92.12 356 ASP A N 1
ATOM 2891 C CA . ASP A 1 356 ? 0.365 -8.985 -2.949 1.00 92.12 356 ASP A CA 1
ATOM 2892 C C . ASP A 1 356 ? -0.822 -8.014 -2.910 1.00 92.12 356 ASP A C 1
ATOM 2894 O O . ASP A 1 356 ? -1.726 -8.197 -2.079 1.00 92.12 356 ASP A O 1
ATOM 2898 N N . SER A 1 357 ? -0.821 -7.005 -3.783 1.00 91.62 357 SER A N 1
ATOM 2899 C CA . SER A 1 357 ? -1.887 -6.006 -3.895 1.00 91.62 357 SER A CA 1
ATOM 2900 C C . SER A 1 357 ? -2.918 -6.347 -4.977 1.00 91.62 357 SER A C 1
ATOM 2902 O O . SER A 1 357 ? -4.085 -5.945 -4.867 1.00 91.62 357 SER A O 1
ATOM 2904 N N . ASN A 1 358 ? -2.571 -7.200 -5.950 1.00 88.75 358 ASN A N 1
ATOM 2905 C CA . ASN A 1 358 ? -3.440 -7.573 -7.070 1.00 88.75 358 ASN A CA 1
ATOM 2906 C C . ASN A 1 358 ? -4.742 -8.254 -6.625 1.00 88.75 358 ASN A C 1
ATOM 2908 O O . ASN A 1 358 ? -5.698 -8.376 -7.397 1.00 88.75 358 ASN A O 1
ATOM 2912 N N . CYS A 1 359 ? -4.812 -8.727 -5.381 1.00 84.94 359 CYS A N 1
ATOM 2913 C CA . CYS A 1 359 ? -6.019 -9.339 -4.845 1.00 84.94 359 CYS A CA 1
ATOM 2914 C C . CYS A 1 359 ? -7.165 -8.329 -4.616 1.00 84.94 359 CYS A C 1
ATOM 2916 O O . CYS A 1 359 ? -8.339 -8.729 -4.652 1.00 84.94 359 CYS A O 1
ATOM 2918 N N . ILE A 1 360 ? -6.845 -7.050 -4.377 1.00 89.88 360 ILE A N 1
ATOM 2919 C CA . ILE A 1 360 ? -7.813 -5.946 -4.229 1.00 89.88 360 ILE A CA 1
ATOM 2920 C C . ILE A 1 360 ? -7.906 -5.052 -5.475 1.00 89.88 360 ILE A C 1
ATOM 2922 O O . ILE A 1 360 ? -8.787 -4.191 -5.534 1.00 89.88 360 ILE A O 1
ATOM 2926 N N . ASP A 1 361 ? -7.045 -5.279 -6.463 1.00 86.81 361 ASP A N 1
ATOM 2927 C CA . ASP A 1 361 ? -7.081 -4.629 -7.769 1.00 86.81 361 ASP A CA 1
ATOM 2928 C C . ASP A 1 361 ? -8.189 -5.226 -8.665 1.00 86.81 361 ASP A C 1
ATOM 2930 O O . ASP A 1 361 ? -8.430 -6.434 -8.679 1.00 86.81 361 ASP A O 1
ATOM 2934 N N . SER A 1 362 ? -8.888 -4.372 -9.415 1.00 78.62 362 SER A N 1
ATOM 2935 C CA . SER A 1 362 ? -9.935 -4.754 -10.372 1.00 78.62 362 SER A CA 1
ATOM 2936 C C . SER A 1 362 ? -9.406 -5.247 -11.724 1.00 78.62 362 SER A C 1
ATOM 2938 O O . SER A 1 362 ? -10.163 -5.822 -12.508 1.00 78.62 362 SER A O 1
ATOM 2940 N N . THR A 1 363 ? -8.127 -5.020 -12.023 1.00 68.81 363 THR A N 1
ATOM 2941 C CA . THR A 1 363 ? -7.604 -5.073 -13.394 1.00 68.81 363 THR A CA 1
ATOM 2942 C C . THR A 1 363 ? -7.175 -6.459 -13.893 1.00 68.81 363 THR A C 1
ATOM 2944 O O . THR A 1 363 ? -7.240 -6.696 -15.104 1.00 68.81 363 THR A O 1
ATOM 2947 N N . PHE A 1 364 ? -6.730 -7.361 -13.008 1.00 61.94 364 PHE A N 1
ATOM 2948 C CA . PHE A 1 364 ? -6.018 -8.592 -13.404 1.00 61.94 364 PHE A CA 1
ATOM 2949 C C . PHE A 1 364 ? -6.511 -9.887 -12.736 1.00 61.94 364 PHE A C 1
ATOM 2951 O O . PHE A 1 364 ? -5.959 -10.958 -13.004 1.00 61.94 364 PHE A O 1
ATOM 2958 N N . THR A 1 365 ? -7.538 -9.835 -11.886 1.00 59.03 365 THR A N 1
ATOM 2959 C CA . THR A 1 365 ? -7.958 -10.974 -11.052 1.00 59.03 365 THR A CA 1
ATOM 2960 C C . THR A 1 365 ? -9.362 -11.472 -11.394 1.00 59.03 365 THR A C 1
ATOM 2962 O O . THR A 1 365 ? -10.350 -10.769 -11.231 1.00 59.03 365 THR A O 1
ATOM 2965 N N . ASP A 1 366 ? -9.473 -12.760 -11.745 1.00 55.56 366 ASP A N 1
ATOM 2966 C CA . ASP A 1 366 ? -10.767 -13.453 -11.911 1.00 55.56 366 ASP A CA 1
ATOM 2967 C C . ASP A 1 366 ? -11.550 -13.590 -10.585 1.00 55.56 366 ASP A C 1
ATOM 2969 O O . ASP A 1 366 ? -12.731 -13.947 -10.577 1.00 55.56 366 ASP A O 1
ATOM 2973 N N . LYS A 1 367 ? -10.879 -13.394 -9.435 1.00 62.34 367 LYS A N 1
ATOM 2974 C CA . LYS A 1 367 ? -11.443 -13.550 -8.084 1.00 62.34 367 LYS A CA 1
ATOM 2975 C C . LYS A 1 367 ? -10.846 -12.543 -7.107 1.00 62.34 367 LYS A C 1
ATOM 2977 O O . LYS A 1 367 ? -9.721 -12.720 -6.645 1.00 62.34 367 LYS A O 1
ATOM 2982 N N . TYR A 1 368 ? -11.644 -11.552 -6.729 1.00 74.88 368 TYR A N 1
ATOM 2983 C CA . TYR A 1 368 ? -11.256 -10.536 -5.754 1.00 74.88 368 TYR A CA 1
ATOM 2984 C C . TYR A 1 368 ? -11.191 -11.080 -4.320 1.00 74.88 368 TYR A C 1
ATOM 2986 O O . TYR A 1 368 ? -12.021 -11.890 -3.890 1.00 74.88 368 TYR A O 1
ATOM 2994 N N . CYS A 1 369 ? -10.241 -10.572 -3.535 1.00 85.75 369 CYS A N 1
ATOM 2995 C CA . CYS A 1 369 ? -10.053 -10.916 -2.124 1.00 85.75 369 CYS A CA 1
ATOM 2996 C C . CYS A 1 369 ? -10.820 -9.994 -1.163 1.00 85.75 369 CYS A C 1
ATOM 2998 O O . CYS A 1 369 ? -10.486 -9.916 0.016 1.00 85.75 369 CYS A O 1
ATOM 3000 N N . LEU A 1 370 ? -11.863 -9.296 -1.622 1.00 90.50 370 LEU A N 1
ATOM 3001 C CA . LEU A 1 370 ? -12.559 -8.271 -0.825 1.00 90.50 370 LEU A CA 1
ATOM 3002 C C . LEU A 1 370 ? -13.141 -8.808 0.497 1.00 90.50 370 LEU A C 1
ATOM 3004 O O . LEU A 1 370 ? -13.233 -8.081 1.485 1.00 90.50 370 LEU A O 1
ATOM 3008 N N . TRP A 1 371 ? -13.468 -10.102 0.557 1.00 91.25 371 TRP A N 1
ATOM 3009 C CA . TRP A 1 371 ? -13.864 -10.772 1.799 1.00 91.25 371 TRP A CA 1
ATOM 3010 C C . TRP A 1 371 ? -12.732 -10.787 2.845 1.00 91.25 371 TRP A C 1
ATOM 3012 O O . TRP A 1 371 ? -12.986 -10.634 4.040 1.00 91.25 371 TRP A O 1
ATOM 3022 N N . LEU A 1 372 ? -11.483 -10.950 2.399 1.00 93.12 372 LEU A N 1
ATOM 3023 C CA . LEU A 1 372 ? -10.292 -10.955 3.241 1.00 93.12 372 LEU A CA 1
ATOM 3024 C C . LEU A 1 372 ? -9.972 -9.533 3.696 1.00 93.12 372 LEU A C 1
ATOM 3026 O O . LEU A 1 372 ? -9.699 -9.326 4.874 1.00 93.12 372 LEU A O 1
ATOM 3030 N N . LEU A 1 373 ? -10.115 -8.550 2.800 1.00 94.38 373 LEU A N 1
ATOM 3031 C CA . LEU A 1 373 ? -10.016 -7.132 3.149 1.00 94.38 373 LEU A CA 1
ATOM 3032 C C . LEU A 1 373 ? -10.995 -6.758 4.270 1.00 94.38 373 LEU A C 1
ATOM 3034 O O . LEU A 1 373 ? -10.615 -6.093 5.232 1.00 94.38 373 LEU A O 1
ATOM 3038 N N . LYS A 1 374 ? -12.243 -7.235 4.196 1.00 93.75 374 LYS A N 1
ATOM 3039 C CA . LYS A 1 374 ? -13.222 -7.050 5.274 1.00 93.75 374 LYS A CA 1
ATOM 3040 C C . LYS A 1 374 ? -12.735 -7.665 6.592 1.00 93.75 374 LYS A C 1
ATOM 3042 O O . LYS A 1 374 ? -12.823 -7.015 7.629 1.00 93.75 374 LYS A O 1
ATOM 3047 N N . ALA A 1 375 ? -12.190 -8.882 6.558 1.00 94.75 375 ALA A N 1
ATOM 3048 C CA . ALA A 1 375 ? -11.642 -9.527 7.752 1.00 94.75 375 ALA A CA 1
ATOM 3049 C C . ALA A 1 375 ? -10.442 -8.754 8.336 1.00 94.75 375 ALA A C 1
ATOM 3051 O O . ALA A 1 375 ? -10.295 -8.677 9.556 1.00 94.75 375 ALA A O 1
ATOM 3052 N N . PHE A 1 376 ? -9.608 -8.147 7.487 1.00 96.38 376 PHE A N 1
ATOM 3053 C CA . PHE A 1 376 ? -8.510 -7.282 7.922 1.00 96.38 376 PHE A CA 1
ATOM 3054 C C . PHE A 1 376 ? -9.027 -6.013 8.600 1.00 96.38 376 PHE A C 1
ATOM 3056 O O . PHE A 1 376 ? -8.539 -5.671 9.673 1.00 96.38 376 PHE A O 1
ATOM 3063 N N . LEU A 1 377 ? -10.056 -5.370 8.041 1.00 95.88 377 LEU A N 1
ATOM 3064 C CA . LEU A 1 377 ? -10.696 -4.196 8.646 1.00 95.88 377 LEU A CA 1
ATOM 3065 C C . LEU A 1 377 ? -11.359 -4.523 9.990 1.00 95.88 377 LEU A C 1
ATOM 3067 O O . LEU A 1 377 ? -11.253 -3.748 10.939 1.00 95.88 377 LEU A O 1
ATOM 3071 N N . GLU A 1 378 ? -12.022 -5.675 10.106 1.00 94.38 378 GLU A N 1
ATOM 3072 C CA . GLU A 1 378 ? -12.587 -6.142 11.379 1.00 94.38 378 GLU A CA 1
ATOM 3073 C C . GLU A 1 378 ? -11.496 -6.380 12.434 1.00 94.38 378 GLU A C 1
ATOM 3075 O O . GLU A 1 378 ? -11.678 -6.026 13.604 1.00 94.38 378 GLU A O 1
ATOM 3080 N N . TYR A 1 379 ? -10.340 -6.905 12.024 1.00 95.12 379 TYR A N 1
ATOM 3081 C CA . TYR A 1 379 ? -9.194 -7.062 12.911 1.00 95.12 379 TYR A CA 1
ATOM 3082 C C . TYR A 1 379 ? -8.644 -5.709 13.355 1.00 95.12 379 TYR A C 1
ATOM 3084 O O . TYR A 1 379 ? -8.580 -5.452 14.558 1.00 95.12 379 TYR A O 1
ATOM 3092 N N . THR A 1 380 ? -8.293 -4.826 12.416 1.00 94.75 380 THR A N 1
ATOM 3093 C CA . THR A 1 380 ? -7.640 -3.550 12.731 1.00 94.75 380 THR A CA 1
ATOM 3094 C C . THR A 1 380 ? -8.547 -2.609 13.515 1.00 94.75 380 THR A C 1
ATOM 3096 O O . THR A 1 380 ? -8.110 -2.061 14.525 1.00 94.75 380 THR A O 1
ATOM 3099 N N . MET A 1 381 ? -9.812 -2.465 13.112 1.00 91.50 381 MET A N 1
ATOM 3100 C CA . MET A 1 381 ? -10.739 -1.494 13.706 1.00 91.50 381 MET A CA 1
ATOM 3101 C C . MET A 1 381 ? -11.490 -2.021 14.930 1.00 91.50 381 MET A C 1
ATOM 3103 O O . MET A 1 381 ? -11.718 -1.259 15.868 1.00 91.50 381 MET A O 1
ATOM 3107 N N . ASN A 1 382 ? -11.894 -3.297 14.925 1.00 89.69 382 ASN A N 1
ATOM 3108 C CA . ASN A 1 382 ? -12.826 -3.841 15.923 1.00 89.69 382 ASN A CA 1
ATOM 3109 C C . ASN A 1 382 ? -12.184 -4.864 16.863 1.00 89.69 382 ASN A C 1
ATOM 3111 O O . ASN A 1 382 ? -12.875 -5.421 17.713 1.00 89.69 382 ASN A O 1
ATOM 3115 N N . SER A 1 383 ? -10.878 -5.124 16.737 1.00 89.88 383 SER A N 1
ATOM 3116 C CA . SER A 1 383 ? -10.186 -6.153 17.528 1.00 89.88 383 SER A CA 1
ATOM 3117 C C . SER A 1 383 ? -10.711 -7.566 17.284 1.00 89.88 383 SER A C 1
ATOM 3119 O O . SER A 1 383 ? -10.476 -8.468 18.090 1.00 89.88 383 SER A O 1
ATOM 3121 N N . TYR A 1 384 ? -11.446 -7.771 16.188 1.00 92.38 384 TYR A N 1
ATOM 3122 C CA . TYR A 1 384 ? -12.099 -9.034 15.900 1.00 92.38 384 TYR A CA 1
ATOM 3123 C C . TYR A 1 384 ? -11.249 -9.864 14.944 1.00 92.38 384 TYR A C 1
ATOM 3125 O O . TYR A 1 384 ? -11.053 -9.514 13.786 1.00 92.38 384 TYR A O 1
ATOM 3133 N N . THR A 1 385 ? -10.768 -11.008 15.421 1.00 91.62 385 THR A N 1
ATOM 3134 C CA . THR A 1 385 ? -10.114 -12.005 14.571 1.00 91.62 385 THR A CA 1
ATOM 3135 C C . THR A 1 385 ? -11.067 -13.167 14.330 1.00 91.62 385 THR A C 1
ATOM 3137 O O . THR A 1 385 ? -11.465 -13.850 15.283 1.00 91.62 385 THR A O 1
ATOM 3140 N N . SER A 1 386 ? -11.385 -13.433 13.062 1.00 90.44 386 SER A N 1
ATOM 3141 C CA . SER A 1 386 ? -12.234 -14.562 12.681 1.00 90.44 386 SER A CA 1
ATOM 3142 C C . SER A 1 386 ? -11.630 -15.905 13.111 1.00 90.44 386 SER A C 1
ATOM 3144 O O . SER A 1 386 ? -10.408 -16.077 13.198 1.00 90.44 386 SER A O 1
ATOM 3146 N N . SER A 1 387 ? -12.492 -16.889 13.378 1.00 90.06 387 SER A N 1
ATOM 3147 C CA . SER A 1 387 ? -12.073 -18.249 13.743 1.00 90.06 387 SER A CA 1
ATOM 3148 C C . SER A 1 387 ? -11.184 -18.886 12.673 1.00 90.06 387 SER A C 1
ATOM 3150 O O . SER A 1 387 ? -10.210 -19.553 13.015 1.00 90.06 387 SER A O 1
ATOM 3152 N N . LEU A 1 388 ? -11.464 -18.611 11.395 1.00 90.12 388 LEU A N 1
ATOM 3153 C CA . LEU A 1 388 ? -10.669 -19.072 10.260 1.00 90.12 388 LEU A CA 1
ATOM 3154 C C . LEU A 1 388 ? -9.207 -18.611 10.357 1.00 90.12 388 LEU A C 1
ATOM 3156 O O . LEU A 1 388 ? -8.298 -19.431 10.259 1.00 90.12 388 LEU A O 1
ATOM 3160 N N . LEU A 1 389 ? -8.965 -17.317 10.591 1.00 91.25 389 LEU A N 1
ATOM 3161 C CA . LEU A 1 389 ? -7.602 -16.776 10.678 1.00 91.25 389 LEU A CA 1
ATOM 3162 C C . LEU A 1 389 ? -6.852 -17.342 11.893 1.00 91.25 389 LEU A C 1
ATOM 3164 O O . LEU A 1 389 ? -5.667 -17.652 11.794 1.00 91.25 389 LEU A O 1
ATOM 3168 N N . LYS A 1 390 ? -7.553 -17.558 13.016 1.00 90.88 390 LYS A N 1
ATOM 3169 C CA . LYS A 1 390 ? -6.975 -18.211 14.204 1.00 90.88 390 LYS A CA 1
ATOM 3170 C C . LYS A 1 390 ? -6.576 -19.663 13.933 1.00 90.88 390 LYS A C 1
ATOM 3172 O O . LYS A 1 390 ? -5.505 -20.078 14.359 1.00 90.88 390 LYS A O 1
ATOM 3177 N N . GLN A 1 391 ? -7.405 -20.425 13.217 1.00 89.94 391 GLN A N 1
ATOM 3178 C CA . GLN A 1 391 ? -7.119 -21.823 12.863 1.00 89.94 391 GLN A CA 1
ATOM 3179 C C . GLN A 1 391 ? -5.927 -21.959 11.910 1.00 89.94 391 GLN A C 1
ATOM 3181 O O . GLN A 1 391 ? -5.183 -22.933 11.986 1.00 89.94 391 GLN A O 1
ATOM 3186 N N . LEU A 1 392 ? -5.730 -20.980 11.026 1.00 89.25 392 LEU A N 1
ATOM 3187 C CA . LEU A 1 392 ? -4.621 -20.961 10.071 1.00 89.25 392 LEU A CA 1
ATOM 3188 C C . LEU A 1 392 ? -3.303 -20.447 10.672 1.00 89.25 392 LEU A C 1
ATOM 3190 O O . LEU A 1 392 ? -2.278 -20.443 9.980 1.00 89.25 392 LEU A O 1
ATOM 3194 N N . ASN A 1 393 ? -3.308 -20.044 11.947 1.00 91.38 393 ASN A N 1
ATOM 3195 C CA . ASN A 1 393 ? -2.132 -19.511 12.612 1.00 91.38 393 ASN A CA 1
ATOM 3196 C C . ASN A 1 393 ? -0.986 -20.532 12.633 1.00 91.38 393 ASN A C 1
ATOM 3198 O O . ASN A 1 393 ? -1.084 -21.615 13.204 1.00 91.38 393 ASN A O 1
ATOM 3202 N N . SER A 1 394 ? 0.129 -20.151 12.019 1.00 87.31 394 SER A N 1
ATOM 3203 C CA . SER A 1 394 ? 1.359 -20.933 11.938 1.00 87.31 394 SER A CA 1
ATOM 3204 C C . SER A 1 394 ? 2.551 -20.224 12.599 1.00 87.31 394 SER A C 1
ATOM 3206 O O . SER A 1 394 ? 3.696 -20.550 12.280 1.00 87.31 394 SER A O 1
ATOM 3208 N N . ILE A 1 395 ? 2.318 -19.270 13.512 1.00 84.31 395 ILE A N 1
ATOM 3209 C CA . ILE A 1 395 ? 3.380 -18.484 14.171 1.00 84.31 395 ILE A CA 1
ATOM 3210 C C . ILE A 1 395 ? 4.416 -19.366 14.893 1.00 84.31 395 ILE A C 1
ATOM 3212 O O . ILE A 1 395 ? 5.613 -19.082 14.867 1.00 84.31 395 ILE A O 1
ATOM 3216 N N . SER A 1 396 ? 3.990 -20.492 15.474 1.00 76.19 396 SER A N 1
ATOM 3217 C CA . SER A 1 396 ? 4.886 -21.449 16.138 1.00 76.19 396 SER A CA 1
ATOM 3218 C C . SER A 1 396 ? 5.852 -22.119 15.157 1.00 76.19 396 SER A C 1
ATOM 3220 O O . SER A 1 396 ? 7.027 -22.288 15.470 1.00 76.19 396 SER A O 1
ATOM 3222 N N . LEU A 1 397 ? 5.393 -22.442 13.944 1.00 71.44 397 LEU A N 1
ATOM 3223 C CA . LEU A 1 397 ? 6.227 -23.018 12.884 1.00 71.44 397 LEU A CA 1
ATOM 3224 C C . LEU A 1 397 ? 7.178 -21.976 12.298 1.00 71.44 397 LEU A C 1
ATOM 3226 O O . LEU A 1 397 ? 8.335 -22.292 12.032 1.00 71.44 397 LEU A O 1
ATOM 3230 N N . TYR A 1 398 ? 6.711 -20.734 12.166 1.00 68.81 398 TYR A N 1
ATOM 3231 C CA . TYR A 1 398 ? 7.516 -19.601 11.711 1.00 68.81 398 TYR A CA 1
ATOM 3232 C C . TYR A 1 398 ? 8.764 -19.390 12.581 1.00 68.81 398 TYR A C 1
ATOM 3234 O O . TYR A 1 398 ? 9.833 -19.052 12.082 1.00 68.81 398 TYR A O 1
ATOM 3242 N N . SER A 1 399 ? 8.662 -19.676 13.884 1.00 58.50 399 SER A N 1
ATOM 3243 C CA . SER A 1 399 ? 9.750 -19.491 14.850 1.00 58.50 399 SER A CA 1
ATOM 3244 C C . SER A 1 399 ? 11.011 -20.333 14.589 1.00 58.50 399 SER A C 1
ATOM 3246 O O . SER A 1 399 ? 12.092 -19.922 15.025 1.00 58.50 399 SER A O 1
ATOM 3248 N N . ASN A 1 400 ? 10.874 -21.454 13.867 1.00 50.72 400 ASN A N 1
ATOM 3249 C CA . ASN A 1 400 ? 11.935 -22.433 13.593 1.00 50.72 400 ASN A CA 1
ATOM 3250 C C . ASN A 1 400 ? 12.543 -22.313 12.194 1.00 50.72 400 ASN A C 1
ATOM 3252 O O . ASN A 1 400 ? 13.542 -22.968 11.888 1.00 50.72 400 ASN A O 1
ATOM 3256 N N . ILE A 1 401 ? 11.959 -21.480 11.337 1.00 54.06 401 ILE A N 1
ATOM 3257 C CA . ILE A 1 401 ? 12.466 -21.267 9.995 1.00 54.06 401 ILE A CA 1
ATOM 3258 C C . ILE A 1 401 ? 13.648 -20.291 10.107 1.00 54.06 401 ILE A C 1
ATOM 3260 O O . ILE A 1 401 ? 13.496 -19.078 10.015 1.00 54.06 401 ILE A O 1
ATOM 3264 N N . LYS A 1 402 ? 14.865 -20.822 10.305 1.00 46.59 402 LYS A N 1
ATOM 3265 C CA . LYS A 1 402 ? 16.108 -20.125 9.925 1.00 46.59 402 LYS A CA 1
ATOM 3266 C C . LYS A 1 402 ? 16.193 -20.109 8.401 1.00 46.59 402 LYS A C 1
ATOM 3268 O O . LYS A 1 402 ? 17.076 -20.727 7.814 1.00 46.59 402 LYS A O 1
ATOM 3273 N N . THR A 1 403 ? 15.240 -19.489 7.723 1.00 47.81 403 THR A N 1
ATOM 3274 C CA . THR A 1 403 ? 15.431 -19.249 6.301 1.00 47.81 403 THR A CA 1
ATOM 3275 C C . THR A 1 403 ? 16.513 -18.201 6.186 1.00 47.81 403 THR A C 1
ATOM 3277 O O . THR A 1 403 ? 16.459 -17.166 6.850 1.00 47.81 403 THR A O 1
ATOM 3280 N N . HIS A 1 404 ? 17.502 -18.483 5.349 1.00 48.59 404 HIS A N 1
ATOM 3281 C CA . HIS A 1 404 ? 18.375 -17.488 4.747 1.00 48.59 404 HIS A CA 1
ATOM 3282 C C . HIS A 1 404 ? 17.512 -16.522 3.918 1.00 48.59 404 HIS A C 1
ATOM 3284 O O . HIS A 1 404 ? 17.518 -16.558 2.697 1.00 48.59 404 HIS A O 1
ATOM 3290 N N . GLN A 1 405 ? 16.673 -15.737 4.589 1.00 61.28 405 GLN A N 1
ATOM 3291 C CA . GLN A 1 405 ? 15.796 -14.753 3.988 1.00 61.28 405 GLN A CA 1
ATOM 3292 C C . GLN A 1 405 ? 16.632 -13.510 3.759 1.00 61.28 405 GLN A C 1
ATOM 3294 O O . GLN A 1 405 ? 17.060 -12.830 4.695 1.00 61.28 405 GLN A O 1
ATOM 3299 N N . THR A 1 406 ? 16.919 -13.266 2.493 1.00 75.06 406 THR A N 1
ATOM 3300 C CA . THR A 1 406 ? 17.566 -12.056 2.030 1.00 75.06 406 THR A CA 1
ATOM 3301 C C . THR A 1 406 ? 16.587 -10.896 2.176 1.00 75.06 406 THR A C 1
ATOM 3303 O O . THR A 1 406 ? 15.428 -10.949 1.767 1.00 75.06 406 THR A O 1
ATOM 3306 N N . LEU A 1 407 ? 17.038 -9.845 2.861 1.00 84.88 407 LEU A N 1
ATOM 3307 C CA . LEU A 1 407 ? 16.301 -8.590 2.897 1.00 84.88 407 LEU A CA 1
ATOM 3308 C C . LEU A 1 407 ? 16.545 -7.862 1.571 1.00 84.88 407 LEU A C 1
ATOM 3310 O O . LEU A 1 407 ? 17.707 -7.769 1.149 1.00 84.88 407 LEU A O 1
ATOM 3314 N N . PRO A 1 408 ? 15.492 -7.325 0.936 1.00 89.06 408 PRO A N 1
ATOM 3315 C CA . PRO A 1 408 ? 15.632 -6.589 -0.306 1.00 89.06 408 PRO A CA 1
ATOM 3316 C C . PRO A 1 408 ? 16.498 -5.350 -0.085 1.00 89.06 408 PRO A C 1
ATOM 3318 O O . PRO A 1 408 ? 16.510 -4.742 0.987 1.00 89.06 408 PRO A O 1
ATOM 3321 N N . ARG A 1 409 ? 17.248 -4.969 -1.118 1.00 86.06 409 ARG A N 1
ATOM 3322 C CA . ARG A 1 409 ? 18.139 -3.804 -1.096 1.00 86.06 409 ARG A CA 1
ATOM 3323 C C . ARG A 1 409 ? 17.858 -2.897 -2.284 1.00 86.06 409 ARG A C 1
ATOM 3325 O O . ARG A 1 409 ? 17.490 -3.369 -3.360 1.00 86.06 409 ARG A O 1
ATOM 3332 N N . ARG A 1 410 ? 18.093 -1.600 -2.097 1.00 87.38 410 ARG A N 1
ATOM 3333 C CA . ARG A 1 410 ? 17.903 -0.573 -3.128 1.00 87.38 410 ARG A CA 1
ATOM 3334 C C . ARG A 1 410 ? 18.878 -0.762 -4.292 1.00 87.38 410 ARG A C 1
ATOM 3336 O O . ARG A 1 410 ? 20.064 -1.048 -4.086 1.00 87.38 410 ARG A O 1
ATOM 3343 N N . VAL A 1 411 ? 18.379 -0.582 -5.512 1.00 83.62 411 VAL A N 1
ATOM 3344 C CA . VAL A 1 411 ? 19.189 -0.629 -6.737 1.00 83.62 411 VAL A CA 1
ATOM 3345 C C . VAL A 1 411 ? 19.961 0.687 -6.889 1.00 83.62 411 VAL A C 1
ATOM 3347 O O . VAL A 1 411 ? 19.366 1.758 -6.931 1.00 83.62 411 VAL A O 1
ATOM 3350 N N . LYS A 1 412 ? 21.296 0.622 -7.004 1.00 76.00 412 LYS A N 1
ATOM 3351 C CA . LYS A 1 412 ? 22.171 1.812 -7.084 1.00 76.00 412 LYS A CA 1
ATOM 3352 C C . LYS A 1 412 ? 21.868 2.735 -8.256 1.00 76.00 412 LYS A C 1
ATOM 3354 O O . LYS A 1 412 ? 21.962 3.950 -8.120 1.00 76.00 412 LYS A O 1
ATOM 3359 N N . ASN A 1 413 ? 21.547 2.138 -9.397 1.00 77.75 413 ASN A N 1
ATOM 3360 C CA . ASN A 1 413 ? 21.365 2.843 -10.661 1.00 77.75 413 ASN A CA 1
ATOM 3361 C C . ASN A 1 413 ? 19.896 3.213 -10.922 1.00 77.75 413 ASN A C 1
ATOM 3363 O O . ASN A 1 413 ? 19.569 3.616 -12.035 1.00 77.75 413 ASN A O 1
ATOM 3367 N N . SER A 1 414 ? 19.016 3.058 -9.926 1.00 82.81 414 SER A N 1
ATOM 3368 C CA . SER A 1 414 ? 17.615 3.459 -10.046 1.00 82.81 414 SER A CA 1
ATOM 3369 C C . SER A 1 414 ? 17.495 4.969 -10.266 1.00 82.81 414 SER A C 1
ATOM 3371 O O . SER A 1 414 ? 18.211 5.766 -9.647 1.00 82.81 414 SER A O 1
ATOM 3373 N N . ARG A 1 415 ? 16.565 5.371 -11.137 1.00 86.94 415 ARG A N 1
ATOM 3374 C CA . ARG A 1 415 ? 16.238 6.774 -11.410 1.00 86.94 415 ARG A CA 1
ATOM 3375 C C . ARG A 1 415 ? 15.045 7.260 -10.582 1.00 86.94 415 ARG A C 1
ATOM 3377 O O . ARG A 1 415 ? 14.580 8.369 -10.836 1.00 86.94 415 ARG A O 1
ATOM 3384 N N . LEU A 1 416 ? 14.628 6.510 -9.549 1.00 86.00 416 LEU A N 1
ATOM 3385 C CA . LEU A 1 416 ? 13.520 6.853 -8.638 1.00 86.00 416 LEU A CA 1
ATOM 3386 C C . LEU A 1 416 ? 13.596 8.297 -8.124 1.00 86.00 416 LEU A C 1
ATOM 3388 O O . LEU A 1 416 ? 12.608 9.025 -8.085 1.00 86.00 416 LEU A O 1
ATOM 3392 N N . TYR A 1 417 ? 14.805 8.767 -7.811 1.00 87.56 417 TYR A N 1
ATOM 3393 C CA . TYR A 1 417 ? 15.056 10.122 -7.313 1.00 87.56 417 TYR A CA 1
ATOM 3394 C C . TYR A 1 417 ? 14.596 11.255 -8.252 1.00 87.56 417 TYR A C 1
ATOM 3396 O O . TYR A 1 417 ? 14.435 12.390 -7.793 1.00 87.56 417 TYR A O 1
ATOM 3404 N N . LYS A 1 418 ? 14.408 10.984 -9.555 1.00 87.75 418 LYS A N 1
ATOM 3405 C CA . LYS A 1 418 ? 13.949 11.978 -10.541 1.00 87.75 418 LYS A CA 1
ATOM 3406 C C . LYS A 1 418 ? 12.485 12.357 -10.341 1.00 87.75 418 LYS A C 1
ATOM 3408 O O . LYS A 1 418 ? 12.127 13.508 -10.571 1.00 87.75 418 LYS A O 1
ATOM 3413 N N . PHE A 1 419 ? 11.670 11.404 -9.911 1.00 87.06 419 PHE A N 1
ATOM 3414 C CA . PHE A 1 419 ? 10.221 11.550 -9.779 1.00 87.06 419 PHE A CA 1
ATOM 3415 C C . PHE A 1 419 ? 9.729 11.404 -8.336 1.00 87.06 419 PHE A C 1
ATOM 3417 O O . PHE A 1 419 ? 8.601 11.778 -8.029 1.00 87.06 419 PHE A O 1
ATOM 3424 N N . SER A 1 420 ? 10.600 10.950 -7.437 1.00 90.06 420 SER A N 1
ATOM 3425 C CA . SER A 1 420 ? 10.316 10.850 -6.013 1.00 90.06 420 SER A CA 1
ATOM 3426 C C . SER A 1 420 ? 9.958 12.207 -5.392 1.00 90.06 420 SER A C 1
ATOM 3428 O O . SER A 1 420 ? 10.613 13.228 -5.628 1.00 90.06 420 SER A O 1
ATOM 3430 N N . LYS A 1 421 ? 8.935 12.212 -4.542 1.00 91.88 421 LYS A N 1
ATOM 3431 C CA . LYS A 1 421 ? 8.524 13.305 -3.651 1.00 91.88 421 LYS A CA 1
ATOM 3432 C C . LYS A 1 421 ? 9.437 13.421 -2.431 1.00 91.88 421 LYS A C 1
ATOM 3434 O O . LYS A 1 421 ? 9.537 14.508 -1.860 1.00 91.88 421 LYS A O 1
ATOM 3439 N N . VAL A 1 422 ? 10.145 12.349 -2.076 1.00 91.50 422 VAL A N 1
ATOM 3440 C CA . VAL A 1 422 ? 10.915 12.221 -0.830 1.00 91.50 422 VAL A CA 1
ATOM 3441 C C . VAL A 1 422 ? 12.425 12.283 -1.052 1.00 91.50 422 VAL A C 1
ATOM 3443 O O . VAL A 1 422 ? 13.137 12.819 -0.209 1.00 91.50 422 VAL A O 1
ATOM 3446 N N . VAL A 1 423 ? 12.955 11.828 -2.186 1.00 89.56 423 VAL A N 1
ATOM 3447 C CA . VAL A 1 423 ? 14.401 11.782 -2.469 1.00 89.56 423 VAL A CA 1
ATOM 3448 C C . VAL A 1 423 ? 14.871 13.040 -3.205 1.00 89.56 423 VAL A C 1
ATOM 3450 O O . VAL A 1 423 ? 14.208 13.553 -4.109 1.00 89.56 423 VAL A O 1
ATOM 3453 N N . LYS A 1 424 ? 16.033 13.591 -2.827 1.00 86.88 424 LYS A N 1
ATOM 3454 C CA . LYS A 1 424 ? 16.592 14.798 -3.461 1.00 86.88 424 LYS A CA 1
ATOM 3455 C C . LYS A 1 424 ? 16.988 14.526 -4.923 1.00 86.88 424 LYS A C 1
ATOM 3457 O O . LYS A 1 424 ? 17.778 13.614 -5.159 1.00 86.88 424 LYS A O 1
ATOM 3462 N N . PRO A 1 425 ? 16.590 15.383 -5.888 1.00 84.50 425 PRO A N 1
ATOM 3463 C CA . PRO A 1 425 ? 16.999 15.238 -7.290 1.00 84.50 425 PRO A CA 1
ATOM 3464 C C . PRO A 1 425 ? 18.518 15.295 -7.492 1.00 84.50 425 PRO A C 1
ATOM 3466 O O . PRO A 1 425 ? 19.056 14.688 -8.409 1.00 84.50 425 PRO A O 1
ATOM 3469 N N . THR A 1 426 ? 19.213 16.046 -6.631 1.00 80.56 426 THR A N 1
ATOM 3470 C CA . THR A 1 426 ? 20.663 16.274 -6.702 1.00 80.56 426 THR A CA 1
ATOM 3471 C C . THR A 1 426 ? 21.487 15.201 -5.993 1.00 80.56 426 THR A C 1
ATOM 3473 O O . THR A 1 426 ? 22.695 15.124 -6.205 1.00 80.56 426 THR A O 1
ATOM 3476 N N . ASN A 1 427 ? 20.871 14.397 -5.122 1.00 79.94 427 ASN A N 1
ATOM 3477 C CA . ASN A 1 427 ? 21.554 13.343 -4.381 1.00 79.94 427 ASN A CA 1
ATOM 3478 C C . ASN A 1 427 ? 20.567 12.224 -4.033 1.00 79.94 427 ASN A C 1
ATOM 3480 O O . ASN A 1 427 ? 19.828 12.330 -3.053 1.00 79.94 427 ASN A O 1
ATOM 3484 N N . SER A 1 428 ? 20.621 11.136 -4.803 1.00 78.06 428 SER A N 1
ATOM 3485 C CA . SER A 1 428 ? 19.755 9.961 -4.660 1.00 78.06 428 SER A CA 1
ATOM 3486 C C . SER A 1 428 ? 19.894 9.229 -3.321 1.00 78.06 428 SER A C 1
ATOM 3488 O O . SER A 1 428 ? 19.070 8.379 -3.008 1.00 78.06 428 SER A O 1
ATOM 3490 N N . LEU A 1 429 ? 20.907 9.559 -2.510 1.00 78.69 429 LEU A N 1
ATOM 3491 C CA . LEU A 1 429 ? 21.132 8.967 -1.189 1.00 78.69 429 LEU A CA 1
ATOM 3492 C C . LEU A 1 429 ? 20.531 9.786 -0.040 1.00 78.69 429 LEU A C 1
ATOM 3494 O O . LEU A 1 429 ? 20.630 9.365 1.112 1.00 78.69 429 LEU A O 1
ATOM 3498 N N . LYS A 1 430 ? 19.964 10.968 -0.322 1.00 83.31 430 LYS A N 1
ATOM 3499 C CA . LYS A 1 430 ? 19.444 11.886 0.699 1.00 83.31 430 LYS A CA 1
ATOM 3500 C C . LYS A 1 430 ? 17.967 12.195 0.491 1.00 83.31 430 LYS A C 1
ATOM 3502 O O . LYS A 1 430 ? 17.533 12.502 -0.618 1.00 83.31 430 LYS A O 1
ATOM 3507 N N . LYS A 1 431 ? 17.233 12.240 1.601 1.00 87.56 431 LYS A N 1
ATOM 3508 C CA . LYS A 1 431 ? 15.844 12.701 1.647 1.00 87.56 431 LYS A CA 1
ATOM 3509 C C . LYS A 1 431 ? 15.754 14.231 1.529 1.00 87.56 431 LYS A C 1
ATOM 3511 O O . LYS A 1 431 ? 16.697 14.966 1.857 1.00 87.56 431 LYS A O 1
ATOM 3516 N N . ARG A 1 432 ? 14.634 14.712 0.991 1.00 90.38 432 ARG A N 1
ATOM 3517 C CA . ARG A 1 432 ? 14.199 16.114 0.973 1.00 90.38 432 ARG A CA 1
ATOM 3518 C C . ARG A 1 432 ? 13.767 16.524 2.380 1.00 90.38 432 ARG A C 1
ATOM 3520 O O . ARG A 1 432 ? 13.679 15.694 3.275 1.00 90.38 432 ARG A O 1
ATOM 3527 N N . HIS A 1 433 ? 13.522 17.815 2.566 1.00 90.06 433 HIS A N 1
ATOM 3528 C CA . HIS A 1 433 ? 12.798 18.264 3.750 1.00 90.06 433 HIS A CA 1
ATOM 3529 C C . HIS A 1 433 ? 11.311 17.999 3.541 1.00 90.06 433 HIS A C 1
ATOM 3531 O O . HIS A 1 433 ? 10.812 18.199 2.429 1.00 90.06 433 HIS A O 1
ATOM 3537 N N . ILE A 1 434 ? 10.637 17.547 4.597 1.00 89.25 434 ILE A N 1
ATOM 3538 C CA . ILE A 1 434 ? 9.199 17.305 4.571 1.00 89.25 434 ILE A CA 1
ATOM 3539 C C . ILE A 1 434 ? 8.454 18.593 4.204 1.00 89.25 434 ILE A C 1
ATOM 3541 O O . ILE A 1 434 ? 8.805 19.687 4.655 1.00 89.25 434 ILE A O 1
ATOM 3545 N N . GLN A 1 435 ? 7.456 18.468 3.335 1.00 83.38 435 GLN A N 1
ATOM 3546 C CA . GLN A 1 435 ? 6.623 19.598 2.940 1.00 83.38 435 GLN A CA 1
ATOM 3547 C C . GLN A 1 435 ? 5.672 19.970 4.080 1.00 83.38 435 GLN A C 1
ATOM 3549 O O . GLN A 1 435 ? 5.180 19.101 4.800 1.00 83.38 435 GLN A O 1
ATOM 3554 N N . SER A 1 436 ? 5.409 21.267 4.240 1.00 84.50 436 SER A N 1
ATOM 3555 C CA . SER A 1 436 ? 4.356 21.733 5.140 1.00 84.50 436 SER A CA 1
ATOM 3556 C C . SER A 1 436 ? 2.997 21.258 4.639 1.00 84.50 436 SER A C 1
ATOM 3558 O O . SER A 1 436 ? 2.750 21.214 3.434 1.00 84.50 436 SER A O 1
ATOM 3560 N N . CYS A 1 437 ? 2.113 20.927 5.573 1.00 86.19 437 CYS A N 1
ATOM 3561 C CA . CYS A 1 437 ? 0.750 20.536 5.256 1.00 86.19 437 CYS A CA 1
ATOM 3562 C C . CYS A 1 437 ? 0.035 21.680 4.539 1.00 86.19 437 CYS A C 1
ATOM 3564 O O . CYS A 1 437 ? 0.114 22.829 4.975 1.00 86.19 437 CYS A O 1
ATOM 3566 N N . GLU A 1 438 ? -0.647 21.372 3.437 1.00 75.25 438 GLU A N 1
ATOM 3567 C CA . GLU A 1 438 ? -1.415 22.374 2.708 1.00 75.25 438 GLU A CA 1
ATOM 3568 C C . GLU A 1 438 ? -2.550 22.894 3.596 1.00 75.25 438 GLU A C 1
ATOM 3570 O O . GLU A 1 438 ? -3.507 22.181 3.903 1.00 75.25 438 GLU A O 1
ATOM 3575 N N . GLU A 1 439 ? -2.456 24.157 4.008 1.00 62.31 439 GLU A N 1
ATOM 3576 C CA . GLU A 1 439 ? -3.595 24.850 4.592 1.00 62.31 439 GLU A CA 1
ATOM 3577 C C . GLU A 1 439 ? -4.581 25.169 3.469 1.00 62.31 439 GLU A C 1
ATOM 3579 O O . GLU A 1 439 ? -4.288 25.928 2.542 1.00 62.31 439 GLU A O 1
ATOM 3584 N N . LEU A 1 440 ? -5.768 24.566 3.536 1.00 60.38 440 LEU A N 1
ATOM 3585 C CA . LEU A 1 440 ? -6.839 24.857 2.594 1.00 60.38 440 LEU A CA 1
ATOM 3586 C C . LEU A 1 440 ? -7.258 26.318 2.782 1.00 60.38 440 LEU A C 1
ATOM 3588 O O . LEU A 1 440 ? -7.938 26.676 3.744 1.00 60.38 440 LEU A O 1
ATOM 3592 N N . ILE A 1 441 ? -6.840 27.175 1.850 1.00 49.00 441 ILE A N 1
ATOM 3593 C CA . ILE A 1 441 ? -7.231 28.581 1.843 1.00 49.00 441 ILE A CA 1
ATOM 3594 C C . ILE A 1 441 ? -8.717 28.636 1.497 1.00 49.00 441 ILE A C 1
ATOM 3596 O O . ILE A 1 441 ? -9.122 28.454 0.346 1.00 49.00 441 ILE A O 1
ATOM 3600 N N . PHE A 1 442 ? -9.546 28.883 2.510 1.00 46.41 442 PHE A N 1
ATOM 3601 C CA . PHE A 1 442 ? -10.973 29.094 2.321 1.00 46.41 442 PHE A CA 1
ATOM 3602 C C . PHE A 1 442 ? -11.181 30.322 1.442 1.00 46.41 442 PHE A C 1
ATOM 3604 O O . PHE A 1 442 ? -10.967 31.460 1.868 1.00 46.41 442 PHE A O 1
ATOM 3611 N N . ASN A 1 443 ? -11.642 30.102 0.214 1.00 42.50 443 ASN A N 1
ATOM 3612 C CA . ASN A 1 443 ? -12.144 31.202 -0.584 1.00 42.50 443 ASN A CA 1
ATOM 3613 C C . ASN A 1 443 ? -13.422 31.694 0.107 1.00 42.50 443 ASN A C 1
ATOM 3615 O O . ASN A 1 443 ? -14.387 30.936 0.239 1.00 42.50 443 ASN A O 1
ATOM 3619 N N . LYS A 1 444 ? -13.406 32.928 0.628 1.00 34.03 444 LYS A N 1
ATOM 3620 C CA . LYS A 1 444 ? -14.578 33.529 1.280 1.00 34.03 444 LYS A CA 1
ATOM 3621 C C . LYS A 1 444 ? -15.773 33.391 0.341 1.00 34.03 444 LYS A C 1
ATOM 3623 O O . LYS A 1 444 ? -15.645 33.669 -0.848 1.00 34.03 444 LYS A O 1
ATOM 3628 N N . HIS A 1 445 ? -16.910 32.956 0.884 1.00 34.16 445 HIS A N 1
ATOM 3629 C CA . HIS A 1 445 ? -18.183 32.860 0.176 1.00 34.16 445 HIS A CA 1
ATOM 3630 C C . HIS A 1 445 ? -18.412 34.091 -0.712 1.00 34.16 445 HIS A C 1
ATOM 3632 O O . HIS A 1 445 ? -18.795 35.151 -0.221 1.00 34.16 445 HIS A O 1
ATOM 3638 N N . TYR A 1 446 ? -18.212 33.950 -2.022 1.00 31.41 446 TYR A N 1
ATOM 3639 C CA . TYR A 1 446 ? -18.728 34.913 -2.980 1.00 31.41 446 TYR A CA 1
ATOM 3640 C C . TYR A 1 446 ? -20.193 34.559 -3.219 1.00 31.41 446 TYR A C 1
ATOM 3642 O O . TYR A 1 446 ? -20.541 33.871 -4.174 1.00 31.41 446 TYR A O 1
ATOM 3650 N N . TYR A 1 447 ? -21.071 35.053 -2.345 1.00 30.69 447 TYR A N 1
ATOM 3651 C CA . TYR A 1 447 ? -22.414 35.418 -2.785 1.00 30.69 447 TYR A CA 1
ATOM 3652 C C . TYR A 1 447 ? -22.255 36.637 -3.691 1.00 30.69 447 TYR A C 1
ATOM 3654 O O . TYR A 1 447 ? -22.399 37.759 -3.231 1.00 30.69 447 TYR A O 1
ATOM 3662 N N . ASN A 1 448 ? -21.842 36.435 -4.940 1.00 26.28 448 ASN A N 1
ATOM 3663 C CA . ASN A 1 448 ? -21.974 37.436 -5.988 1.00 26.28 448 ASN A CA 1
ATOM 3664 C C . ASN A 1 448 ? -21.871 36.758 -7.352 1.00 26.28 448 ASN A C 1
ATOM 3666 O O . ASN A 1 448 ? -20.917 36.035 -7.643 1.00 26.28 448 ASN A O 1
ATOM 3670 N N . ASN A 1 449 ? -22.885 37.011 -8.179 1.00 32.72 449 ASN A N 1
ATOM 3671 C CA . ASN A 1 449 ? -22.878 36.734 -9.608 1.00 32.72 449 ASN A CA 1
ATOM 3672 C C . ASN A 1 449 ? -21.536 37.192 -10.206 1.00 32.72 449 ASN A C 1
ATOM 3674 O O . ASN A 1 449 ? -21.163 38.344 -10.016 1.00 32.72 449 ASN A O 1
ATOM 3678 N N . LEU A 1 450 ? -20.867 36.301 -10.950 1.00 35.25 450 LEU A N 1
ATOM 3679 C CA . LEU A 1 450 ? -19.552 36.445 -11.607 1.00 35.25 450 LEU A CA 1
ATOM 3680 C C . LEU A 1 450 ? -18.322 36.055 -10.765 1.00 35.25 450 LEU A C 1
ATOM 3682 O O . LEU A 1 450 ? -17.570 36.904 -10.293 1.00 35.25 450 LEU A O 1
ATOM 3686 N N . SER A 1 451 ? -17.990 34.759 -10.757 1.00 31.34 451 SER A N 1
ATOM 3687 C CA . SER A 1 451 ? -16.589 34.334 -10.678 1.00 31.34 451 SER A CA 1
ATOM 3688 C C . SER A 1 451 ? -15.989 34.313 -12.092 1.00 31.34 451 SER A C 1
ATOM 3690 O O . SER A 1 451 ? -16.360 33.528 -12.967 1.00 31.34 451 SER A O 1
ATOM 3692 N N . LYS A 1 452 ? -15.066 35.242 -12.353 1.00 28.42 452 LYS A N 1
ATOM 3693 C CA . LYS A 1 452 ? -14.212 35.247 -13.546 1.00 28.42 452 LYS A CA 1
ATOM 3694 C C . LYS A 1 452 ? -12.899 34.555 -13.174 1.00 28.42 452 LYS A C 1
ATOM 3696 O O . LYS A 1 452 ? -11.886 35.205 -12.953 1.00 28.42 452 LYS A O 1
ATOM 3701 N N . THR A 1 453 ? -12.913 33.230 -13.077 1.00 31.84 453 THR A N 1
ATOM 3702 C CA . THR A 1 453 ? -11.674 32.443 -13.077 1.00 31.84 453 THR A CA 1
ATOM 3703 C C . THR A 1 453 ? -11.273 32.269 -14.538 1.00 31.84 453 THR A C 1
ATOM 3705 O O . THR A 1 453 ? -11.823 31.430 -15.249 1.00 31.84 453 THR A O 1
ATOM 3708 N N . VAL A 1 454 ? -10.383 33.133 -15.031 1.00 26.02 454 VAL A N 1
ATOM 3709 C CA . VAL A 1 454 ? -9.762 32.951 -16.349 1.00 26.02 454 VAL A CA 1
ATOM 3710 C C . VAL A 1 454 ? -8.736 31.832 -16.200 1.00 26.02 454 VAL A C 1
ATOM 3712 O O . VAL A 1 454 ? -7.625 32.048 -15.727 1.00 26.02 454 VAL A O 1
ATOM 3715 N N . LEU A 1 455 ? -9.146 30.609 -16.531 1.00 33.41 455 LEU A N 1
ATOM 3716 C CA . LEU A 1 455 ? -8.241 29.476 -16.685 1.00 33.41 455 LEU A CA 1
ATOM 3717 C C . LEU A 1 455 ? -7.671 29.521 -18.105 1.00 33.41 455 LEU A C 1
ATOM 3719 O O . LEU A 1 455 ? -8.419 29.425 -19.075 1.00 33.41 455 LEU A O 1
ATOM 3723 N N . ASN A 1 456 ? -6.349 29.671 -18.215 1.00 25.17 456 ASN A N 1
ATOM 3724 C CA . ASN A 1 456 ? -5.631 29.543 -19.480 1.00 25.17 456 ASN A CA 1
ATOM 3725 C C . ASN A 1 456 ? -5.840 28.125 -20.040 1.00 25.17 456 ASN A C 1
ATOM 3727 O O . ASN A 1 456 ? -5.375 27.137 -19.468 1.00 25.17 456 ASN A O 1
ATOM 3731 N N . PHE A 1 457 ? -6.548 28.041 -21.166 1.00 29.30 457 PHE A N 1
ATOM 3732 C CA . PHE A 1 457 ? -7.038 26.802 -21.777 1.00 29.30 457 PHE A CA 1
ATOM 3733 C C . PHE A 1 457 ? -5.926 25.863 -22.293 1.00 29.30 457 PHE A C 1
ATOM 3735 O O . PHE A 1 457 ? -6.164 24.671 -22.481 1.00 29.30 457 PHE A O 1
ATOM 3742 N N . ALA A 1 458 ? -4.691 26.358 -22.441 1.00 26.59 458 ALA A N 1
ATOM 3743 C CA . ALA A 1 458 ? -3.541 25.564 -22.886 1.00 26.59 458 ALA A CA 1
ATOM 3744 C C . ALA A 1 458 ? -3.131 24.462 -21.885 1.00 26.59 458 ALA A C 1
ATOM 3746 O O . ALA A 1 458 ? -2.723 23.378 -22.290 1.00 26.59 458 ALA A O 1
ATOM 3747 N N . ALA A 1 459 ? -3.303 24.686 -20.577 1.00 29.44 459 ALA A N 1
ATOM 3748 C CA . ALA A 1 459 ? -2.978 23.679 -19.558 1.00 29.44 459 ALA A CA 1
ATOM 3749 C C . ALA A 1 459 ? -4.062 22.591 -19.414 1.00 29.44 459 ALA A C 1
ATOM 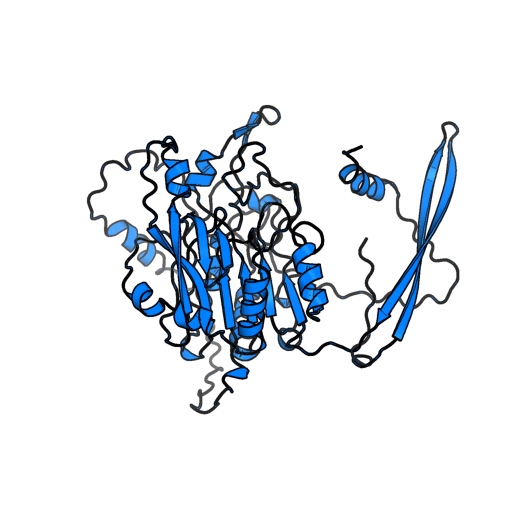3751 O O . ALA A 1 459 ? -3.801 21.515 -18.879 1.00 29.44 459 ALA A O 1
ATOM 3752 N N . PHE A 1 460 ? -5.284 22.872 -19.877 1.00 30.72 460 PHE A N 1
ATOM 3753 C CA . PHE A 1 460 ? -6.419 21.952 -19.814 1.00 30.72 460 PHE A CA 1
ATOM 3754 C C . PHE A 1 460 ? -6.401 20.945 -20.971 1.00 30.72 460 PHE A C 1
ATOM 3756 O O . PHE A 1 460 ? -6.681 19.770 -20.752 1.00 30.72 460 PHE A O 1
ATOM 3763 N N . LEU A 1 461 ? -5.992 21.373 -22.172 1.00 27.28 461 LEU A N 1
ATOM 3764 C CA . LEU A 1 461 ? -5.839 20.481 -23.327 1.00 27.28 461 LEU A CA 1
ATOM 3765 C C . LEU A 1 461 ? -4.701 19.471 -23.146 1.00 27.28 461 LEU A C 1
ATOM 3767 O O . LEU A 1 461 ? -4.920 18.299 -23.430 1.00 27.28 461 LEU A O 1
ATOM 3771 N N . ASN A 1 462 ? -3.563 19.857 -22.557 1.00 28.88 462 ASN A N 1
ATOM 3772 C CA . ASN A 1 462 ? -2.487 18.897 -22.273 1.00 28.88 462 ASN A CA 1
ATOM 3773 C C . ASN A 1 462 ? -2.911 17.800 -21.278 1.00 28.88 462 ASN A C 1
ATOM 3775 O O . ASN A 1 462 ? -2.422 16.684 -21.367 1.00 28.88 462 ASN A O 1
ATOM 3779 N N . LYS A 1 463 ? -3.861 18.083 -20.372 1.00 30.47 463 LYS A N 1
ATOM 3780 C CA . LYS A 1 463 ? -4.396 17.096 -19.413 1.00 30.47 463 LYS A CA 1
ATOM 3781 C C . LYS A 1 463 ? -5.583 16.276 -19.933 1.00 30.47 463 LYS A C 1
ATOM 3783 O O . LYS A 1 463 ? -5.926 15.272 -19.322 1.00 30.47 463 LYS A O 1
ATOM 3788 N N . LEU A 1 464 ? -6.227 16.702 -21.022 1.00 27.33 464 LEU A N 1
ATOM 3789 C CA . LEU A 1 464 ? -7.303 15.953 -21.686 1.00 27.33 464 LEU A CA 1
ATOM 3790 C C . LEU A 1 464 ? -6.816 15.166 -22.909 1.00 27.33 464 LEU A C 1
ATOM 3792 O O . LEU A 1 464 ? -7.413 14.140 -23.224 1.00 27.33 464 LEU A O 1
ATOM 3796 N N . GLN A 1 465 ? -5.731 15.591 -23.566 1.00 25.94 465 GLN A N 1
ATOM 3797 C CA . GLN A 1 465 ? -5.097 14.818 -24.642 1.00 25.94 465 GLN A CA 1
ATOM 3798 C C . GLN A 1 465 ? -4.527 13.481 -24.150 1.00 25.94 465 GLN A C 1
ATOM 3800 O O . GLN A 1 465 ? -4.465 12.540 -24.931 1.00 25.94 465 GLN A O 1
ATOM 3805 N N . GLU A 1 466 ? -4.203 13.352 -22.863 1.00 30.38 466 GLU A N 1
ATOM 3806 C CA . GLU A 1 466 ? -3.791 12.071 -22.269 1.00 30.38 466 GLU A CA 1
ATOM 3807 C C . GLU A 1 466 ? -4.968 11.120 -21.975 1.00 30.38 466 GLU A C 1
ATOM 3809 O O . GLU A 1 466 ? -4.752 9.930 -21.781 1.00 30.38 466 GLU A O 1
ATOM 3814 N N . ILE A 1 467 ? -6.218 11.607 -21.975 1.00 30.61 467 ILE A N 1
ATOM 3815 C CA . ILE A 1 467 ? -7.410 10.796 -21.654 1.00 30.61 467 ILE A CA 1
ATOM 3816 C C . ILE A 1 467 ? -8.157 10.333 -22.922 1.00 30.61 467 ILE A C 1
ATOM 3818 O O . ILE A 1 467 ? -8.946 9.395 -22.859 1.00 30.61 467 ILE A O 1
ATOM 3822 N N . ASN A 1 468 ? -7.862 10.908 -24.093 1.00 26.69 468 ASN A N 1
ATOM 3823 C CA . ASN A 1 468 ? -8.429 10.491 -25.380 1.00 26.69 468 ASN A CA 1
ATOM 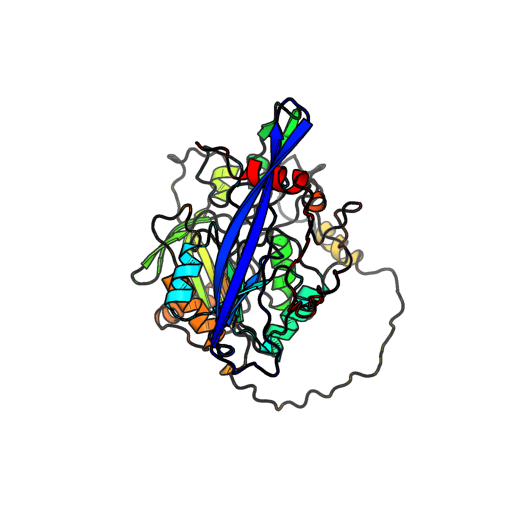3824 C C . ASN A 1 468 ? -7.335 10.083 -26.381 1.00 26.69 468 ASN A C 1
ATOM 3826 O O . ASN A 1 468 ? -7.127 10.739 -27.397 1.00 26.69 468 ASN A O 1
ATOM 3830 N N . TYR A 1 469 ? -6.695 8.947 -26.121 1.00 26.59 469 TYR A N 1
ATOM 3831 C CA . TYR A 1 469 ? -6.250 8.036 -27.178 1.00 26.59 469 TYR A CA 1
ATOM 3832 C C . TYR A 1 469 ? -6.892 6.676 -26.913 1.00 26.59 469 TYR A C 1
ATOM 3834 O O . TYR A 1 469 ? -6.286 5.805 -26.303 1.00 26.59 469 TYR A O 1
ATOM 3842 N N . ASN A 1 470 ? -8.173 6.568 -27.271 1.00 27.66 470 ASN A N 1
ATOM 3843 C CA . ASN A 1 470 ? -8.873 5.339 -27.659 1.00 27.66 470 ASN A CA 1
ATOM 3844 C C . ASN A 1 470 ? -10.318 5.707 -28.033 1.00 27.66 470 ASN A C 1
ATOM 3846 O O . ASN A 1 470 ? -11.260 5.511 -27.264 1.00 27.66 470 ASN A O 1
ATOM 3850 N N . LEU A 1 471 ? -10.453 6.274 -29.231 1.00 26.89 471 LEU A N 1
ATOM 3851 C CA . LEU A 1 471 ? -11.588 6.048 -30.122 1.00 26.89 471 LEU A CA 1
ATOM 3852 C C . LEU A 1 471 ? -11.026 5.571 -31.457 1.00 26.89 471 LEU A C 1
ATOM 3854 O O . LEU A 1 471 ? -10.040 6.200 -31.908 1.00 26.89 471 LEU A O 1
#